Protein AF-A0A3N4I669-F1 (afdb_monomer_lite)

pLDDT: mean 79.99, std 17.81, range [29.36, 98.06]

Secondary structure (DSSP, 8-state):
------PPPEEEEEEEEE-TTSGGGEEEEEEEEE--HHHHHHHHS-TTT-PPPPHHHHHHHHHHHHHHTTGGGGHHHHH---B-TTT--B---GGG-S-S-HHHHHHHHTTTTT--TTSHHHHHS-TTS-------EEEEEE----TT-HHHHHHHHHHHHHHHHHHS-TT-HHHHHHHHHHHHH--TT---EEEEPPGGGSPEEPTTT--EE-TT--EE-TTTS--EESSHHHHHHHHHHHHHHHHHHHTTS------PPPPPPPP------------------TT-PPPPSSEEEEEEEE-----TTSPPPPEEEEEEEEE-TT-GGGEEEEEEEEE--HHHHHHHSSS--S-HHHHHHHHHHHHHTTHHHHHTTS-EE-TTT--EE--EE--EEEE--EE-TT--EEPPEEEEEEEE--S-HHHHHHHHHHHHHHTT-HHHHHHHHHHHHHHHHHHHHHHSS---

Foldseek 3Di:
DPPPPPDAAWAWEKEWEAFLVQQLLIKIKTATFGAHPVLFVLLQDALVPRDQDDPVSLVRVVVRVVVCLLVVLVVCVVSVNQAQSFPRHGRFDSVQQDFPCSSVLCRLLSNLNRVPVPCCVVVVPDPPPPPLPDTRYGYTYRGRHHPPDPPSVVVVVVSRVVCVVLVSPSPRVQVVVSSVVNSVPDDPPRDMDMGRRPQSNSWDAQPQPRDTAGPVQQPADPQQSPGGHNDPVSCVVCVVVVVVVSVVRNVVPDDDDDDDDDDDDDDDDDDDDDDDDDDPDDPDPDDPDDDDPAAEDQQLAEDDDPDPPDDQAAKEWEWEKAAQPVDRVGIYTYTYIYGDHPVLCLCQAPVHPHDPVVNVVSCCVVCVVCLCVVLSRDQYAQPQPRHTASDWDKDWDWDDFDQDPVRQTWGTYIYIYTYGHDPDPRSVVVSVVSVVVCPPDPSSVVNVVVSRRVSSVVVVVVVPDPPD

Organism: NCBI:txid1160509

Structure (mmCIF, N/CA/C/O backbone):
data_AF-A0A3N4I669-F1
#
_entry.id   AF-A0A3N4I669-F1
#
loop_
_atom_site.group_PDB
_atom_site.id
_atom_site.type_symbol
_atom_site.label_atom_id
_atom_site.label_alt_id
_atom_site.label_comp_id
_atom_site.label_asym_id
_atom_site.label_entity_id
_atom_site.label_seq_id
_atom_site.pdbx_PDB_ins_code
_atom_site.Cartn_x
_atom_site.Cartn_y
_atom_site.Cartn_z
_atom_site.occupancy
_atom_site.B_iso_or_equiv
_atom_site.auth_seq_id
_atom_site.auth_comp_id
_atom_site.auth_asym_id
_atom_site.auth_atom_id
_atom_site.pdbx_PDB_model_num
ATOM 1 N N . MET A 1 1 ? 10.582 -8.941 -43.384 1.00 42.50 1 MET A N 1
ATOM 2 C CA . MET A 1 1 ? 11.456 -8.247 -42.418 1.00 42.50 1 MET A CA 1
ATOM 3 C C . MET A 1 1 ? 10.763 -6.949 -42.044 1.00 42.50 1 MET A C 1
ATOM 5 O O . MET A 1 1 ? 10.853 -5.990 -42.795 1.00 42.50 1 MET A O 1
ATOM 9 N N . ALA A 1 2 ? 9.953 -6.964 -40.982 1.00 37.31 2 ALA A N 1
ATOM 10 C CA . ALA A 1 2 ? 9.363 -5.736 -40.458 1.00 37.31 2 ALA A CA 1
ATOM 11 C C . ALA A 1 2 ? 10.506 -4.892 -39.885 1.00 37.31 2 ALA A C 1
ATOM 13 O O . ALA A 1 2 ? 11.326 -5.429 -39.139 1.00 37.31 2 ALA A O 1
ATOM 14 N N . SER A 1 3 ? 10.604 -3.625 -40.297 1.00 41.94 3 SER A N 1
ATOM 15 C CA . SER A 1 3 ? 11.576 -2.687 -39.740 1.00 41.94 3 SER A CA 1
ATOM 16 C C . SER A 1 3 ? 11.431 -2.712 -38.226 1.00 41.94 3 SER A C 1
ATOM 18 O O . SER A 1 3 ? 10.318 -2.525 -37.731 1.00 41.94 3 SER A O 1
ATOM 20 N N . SER A 1 4 ? 12.525 -2.969 -37.509 1.00 45.88 4 SER A N 1
ATOM 21 C CA . SER A 1 4 ? 12.601 -2.693 -36.080 1.00 45.88 4 SER A CA 1
ATOM 22 C C . SER A 1 4 ? 12.069 -1.282 -35.882 1.00 45.88 4 SER A C 1
ATOM 24 O O . SER A 1 4 ? 12.676 -0.331 -36.367 1.00 45.88 4 SER A O 1
ATOM 26 N N . SER A 1 5 ? 10.879 -1.155 -35.300 1.00 50.25 5 SER A N 1
ATOM 27 C CA . SER A 1 5 ? 10.332 0.143 -34.947 1.00 50.25 5 SER A CA 1
ATOM 28 C C . SER A 1 5 ? 11.377 0.805 -34.066 1.00 50.25 5 SER A C 1
ATOM 30 O O . SER A 1 5 ? 11.671 0.270 -32.995 1.00 50.25 5 SER A O 1
ATOM 32 N N . ASP A 1 6 ? 11.972 1.896 -34.543 1.00 58.78 6 ASP A N 1
ATOM 33 C CA . ASP A 1 6 ? 12.843 2.763 -33.757 1.00 58.78 6 ASP A CA 1
ATOM 34 C C . ASP A 1 6 ? 11.988 3.370 -32.642 1.00 58.78 6 ASP A C 1
ATOM 36 O O . ASP A 1 6 ? 11.494 4.493 -32.732 1.00 58.78 6 ASP A O 1
ATOM 40 N N . THR A 1 7 ? 11.721 2.580 -31.605 1.00 67.31 7 THR A N 1
ATOM 41 C CA . THR A 1 7 ? 11.097 3.061 -30.384 1.00 67.31 7 THR A CA 1
ATOM 42 C C . THR A 1 7 ? 12.062 4.072 -29.803 1.00 67.31 7 THR A C 1
ATOM 44 O O . THR A 1 7 ? 13.221 3.739 -29.529 1.00 67.31 7 THR A O 1
ATOM 47 N N . LEU A 1 8 ? 11.598 5.316 -29.684 1.00 66.12 8 LEU A N 1
ATOM 48 C CA . LEU A 1 8 ? 12.367 6.374 -29.055 1.00 66.12 8 LEU A CA 1
ATOM 49 C C . LEU A 1 8 ? 12.851 5.880 -27.687 1.00 66.12 8 LEU A C 1
ATOM 51 O O . LEU A 1 8 ? 12.109 5.196 -26.979 1.00 66.12 8 LEU A O 1
ATOM 55 N N . PRO A 1 9 ? 14.104 6.169 -27.316 1.00 75.31 9 PRO A N 1
ATOM 56 C CA . PRO A 1 9 ? 14.586 5.790 -26.007 1.00 75.31 9 PRO A CA 1
ATOM 57 C C . PRO A 1 9 ? 13.788 6.530 -24.940 1.00 75.31 9 PRO A C 1
ATOM 59 O O . PRO A 1 9 ? 13.578 7.745 -25.007 1.00 75.31 9 PRO A O 1
ATOM 62 N N . SER A 1 10 ? 13.337 5.762 -23.959 1.00 85.38 10 SER A N 1
ATOM 63 C CA . SER A 1 10 ? 12.440 6.249 -22.929 1.00 85.38 10 SER A CA 1
ATOM 64 C C . SER A 1 10 ? 13.190 6.666 -21.667 1.00 85.38 10 SER A C 1
ATOM 66 O O . SER A 1 10 ? 14.184 6.060 -21.272 1.00 85.38 10 SER A O 1
ATOM 68 N N . LEU A 1 11 ? 12.669 7.697 -21.016 1.00 91.75 11 LEU A N 1
ATOM 69 C CA . LEU A 1 11 ? 13.000 8.140 -19.672 1.00 91.75 11 LEU A CA 1
ATOM 70 C C . LEU A 1 11 ? 11.947 7.601 -18.701 1.00 91.75 11 LEU A C 1
ATOM 72 O O . LEU A 1 11 ? 10.756 7.789 -18.933 1.00 91.75 11 LEU A O 1
ATOM 76 N N . LEU A 1 12 ? 12.361 7.001 -17.586 1.00 91.25 12 LEU A N 1
ATOM 77 C CA . LEU A 1 12 ? 11.441 6.677 -16.500 1.00 91.25 12 LEU A CA 1
ATOM 78 C C . LEU A 1 12 ? 11.215 7.902 -15.612 1.00 91.25 12 LEU A C 1
ATOM 80 O O . LEU A 1 12 ? 12.077 8.272 -14.818 1.00 91.25 12 LEU A O 1
ATOM 84 N N . PHE A 1 13 ? 10.033 8.494 -15.689 1.00 92.88 13 PHE A N 1
ATOM 85 C CA . PHE A 1 13 ? 9.557 9.456 -14.707 1.00 92.88 13 PHE A CA 1
ATOM 86 C C . PHE A 1 13 ? 8.784 8.729 -13.607 1.00 92.88 13 PHE A C 1
ATOM 88 O O . PHE A 1 13 ? 7.712 8.168 -13.837 1.00 92.88 13 PHE A O 1
ATOM 95 N N . HIS A 1 14 ? 9.328 8.717 -12.398 1.00 92.44 14 HIS A N 1
ATOM 96 C CA . HIS A 1 14 ? 8.748 7.981 -11.280 1.00 92.44 14 HIS A CA 1
ATOM 97 C C . HIS A 1 14 ? 8.835 8.772 -9.983 1.00 92.44 14 HIS A C 1
ATOM 99 O O . HIS A 1 14 ? 9.499 9.804 -9.900 1.00 92.44 14 HIS A O 1
ATOM 105 N N . GLY A 1 15 ? 8.105 8.329 -8.967 1.00 91.75 15 GLY A N 1
ATOM 106 C CA . GLY A 1 15 ? 8.014 9.122 -7.756 1.00 91.75 15 GLY A CA 1
ATOM 107 C C . GLY A 1 15 ? 6.911 8.723 -6.806 1.00 91.75 15 GLY A C 1
ATOM 108 O O . GLY A 1 15 ? 6.332 7.634 -6.885 1.00 91.75 15 GLY A O 1
ATOM 109 N N . ILE A 1 16 ? 6.610 9.659 -5.907 1.00 91.06 16 ILE A N 1
ATOM 110 C CA . ILE A 1 16 ? 5.523 9.556 -4.935 1.00 91.06 16 ILE A CA 1
ATOM 111 C C . ILE A 1 16 ? 4.593 10.761 -5.073 1.00 91.06 16 ILE A C 1
ATOM 113 O O . ILE A 1 16 ? 5.035 11.910 -5.108 1.00 91.06 16 ILE A O 1
ATOM 117 N N . VAL A 1 17 ? 3.288 10.500 -5.092 1.00 91.12 17 VAL A N 1
ATOM 118 C CA . VAL A 1 17 ? 2.244 11.521 -4.953 1.00 91.12 17 VAL A CA 1
ATOM 119 C C . VAL A 1 17 ? 1.654 11.427 -3.549 1.00 91.12 17 VAL A C 1
ATOM 121 O O . VAL A 1 17 ? 1.250 10.344 -3.127 1.00 91.12 17 VAL A O 1
ATOM 124 N N . GLY A 1 18 ? 1.545 12.558 -2.852 1.00 89.75 18 GLY A N 1
ATOM 125 C CA . GLY A 1 18 ? 0.918 12.668 -1.533 1.00 89.75 18 GLY A CA 1
ATOM 126 C C . GLY A 1 18 ? 1.904 12.886 -0.382 1.00 89.75 18 GLY A C 1
ATOM 127 O O . GLY A 1 18 ? 3.103 13.015 -0.603 1.00 89.75 18 GLY A O 1
ATOM 128 N N . ASN A 1 19 ? 1.391 12.996 0.847 1.00 88.31 19 ASN A N 1
ATOM 129 C CA . ASN A 1 19 ? 2.204 13.341 2.016 1.00 88.31 19 ASN A CA 1
ATOM 130 C C . ASN A 1 19 ? 2.878 12.083 2.590 1.00 88.31 19 ASN A C 1
ATOM 132 O O . ASN A 1 19 ? 2.168 11.254 3.160 1.00 88.31 19 ASN A O 1
ATOM 136 N N . PRO A 1 20 ? 4.219 11.962 2.544 1.00 82.38 20 PRO A N 1
ATOM 137 C CA . PRO A 1 20 ? 4.916 10.768 3.025 1.00 82.38 20 PRO A CA 1
ATOM 138 C C . PRO A 1 20 ? 4.723 10.491 4.521 1.00 82.38 20 PRO A C 1
ATOM 140 O O . PRO A 1 20 ? 4.813 9.348 4.960 1.00 82.38 20 PRO A O 1
ATOM 143 N N . GLU A 1 21 ? 4.406 11.518 5.314 1.00 79.88 21 GLU A N 1
ATOM 144 C CA . GLU A 1 21 ? 4.063 11.380 6.735 1.00 79.88 21 GLU A CA 1
ATOM 145 C C . GLU A 1 21 ? 2.682 10.752 6.956 1.00 79.88 21 GLU A C 1
ATOM 147 O O . GLU A 1 21 ? 2.392 10.238 8.038 1.00 79.88 21 GLU A O 1
ATOM 152 N N . LYS A 1 22 ? 1.827 10.779 5.930 1.00 78.88 22 LYS A N 1
ATOM 153 C CA . LYS A 1 22 ? 0.481 10.207 5.914 1.00 78.88 22 LYS A CA 1
ATOM 154 C C . LYS A 1 22 ? 0.443 9.096 4.876 1.00 78.88 22 LYS A C 1
ATOM 156 O O . LYS A 1 22 ? -0.102 9.264 3.798 1.00 78.88 22 LYS A O 1
ATOM 161 N N . ARG A 1 23 ? 0.996 7.935 5.215 1.00 68.88 23 ARG A N 1
ATOM 162 C CA . ARG A 1 23 ? 1.175 6.794 4.301 1.00 68.88 23 ARG A CA 1
ATOM 163 C C . ARG A 1 23 ? -0.070 6.376 3.504 1.00 68.88 23 ARG A C 1
ATOM 165 O O . ARG A 1 23 ? 0.043 6.074 2.321 1.00 68.88 23 ARG A O 1
ATOM 172 N N . THR A 1 24 ? -1.256 6.399 4.111 1.00 65.56 24 THR A N 1
ATOM 173 C CA . THR A 1 24 ? -2.532 6.112 3.415 1.00 65.56 24 THR A CA 1
ATOM 174 C C . THR A 1 24 ? -2.871 7.147 2.336 1.00 65.56 24 THR A C 1
ATOM 176 O O . THR A 1 24 ? -3.695 6.915 1.456 1.00 65.56 24 THR A O 1
ATOM 179 N N . GLN A 1 25 ? -2.196 8.290 2.392 1.00 78.88 25 GLN A N 1
ATOM 180 C CA . GLN A 1 25 ? -2.184 9.377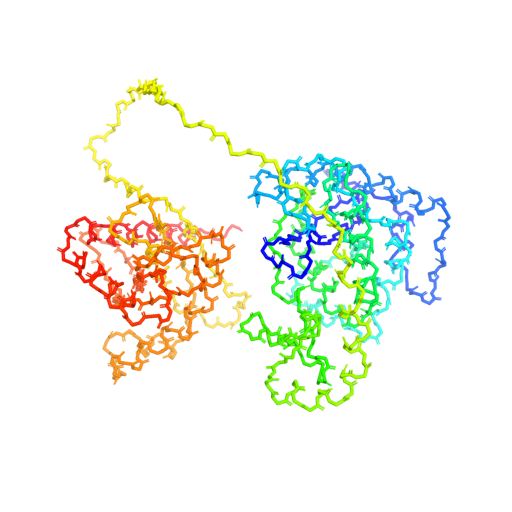 1.433 1.00 78.88 25 GLN A CA 1
ATOM 181 C C . GLN A 1 25 ? -0.855 9.385 0.663 1.00 78.88 25 GLN A C 1
ATOM 183 O O . GLN A 1 25 ? -0.284 10.453 0.455 1.00 78.88 25 GLN A O 1
ATOM 188 N N . CYS A 1 26 ? -0.362 8.227 0.228 1.00 84.81 26 CYS A N 1
ATOM 189 C CA . CYS A 1 26 ? 0.743 8.150 -0.717 1.00 84.81 26 CYS A CA 1
ATOM 190 C C . CYS A 1 26 ? 0.515 7.067 -1.770 1.00 84.81 26 CYS A C 1
ATOM 192 O O . CYS A 1 26 ? 0.129 5.939 -1.460 1.00 84.81 26 CYS A O 1
ATOM 194 N N . ILE A 1 27 ? 0.828 7.394 -3.020 1.00 84.50 27 ILE A N 1
ATOM 195 C CA . ILE A 1 27 ? 0.914 6.436 -4.130 1.00 84.50 27 ILE A CA 1
ATOM 196 C C . ILE A 1 27 ? 2.255 6.596 -4.839 1.00 84.50 27 ILE A C 1
ATOM 198 O O . ILE A 1 27 ? 2.819 7.689 -4.855 1.00 84.50 27 ILE A O 1
ATOM 202 N N . SER A 1 28 ? 2.756 5.508 -5.409 1.00 87.88 28 SER A N 1
ATOM 203 C CA . SER A 1 28 ? 3.917 5.534 -6.281 1.00 87.88 28 SER A CA 1
ATOM 204 C C . SER A 1 28 ? 3.434 5.554 -7.725 1.00 87.88 28 SER A C 1
ATOM 206 O O . SER A 1 28 ? 2.414 4.944 -8.067 1.00 87.88 28 SER A O 1
ATOM 208 N N . PHE A 1 29 ? 4.138 6.296 -8.568 1.00 89.50 29 PHE A N 1
ATOM 209 C CA . PHE A 1 29 ? 3.863 6.354 -9.994 1.00 89.50 29 PHE A CA 1
ATOM 210 C C . PHE A 1 29 ? 5.123 6.019 -10.778 1.00 89.50 29 PHE A C 1
ATOM 212 O O . PHE A 1 29 ? 6.226 6.348 -10.347 1.00 89.50 29 PHE A O 1
ATOM 219 N N . HIS A 1 30 ? 4.928 5.384 -11.929 1.00 89.06 30 HIS A N 1
ATOM 220 C CA . HIS A 1 30 ? 5.979 5.038 -12.876 1.00 89.06 30 HIS A CA 1
ATOM 221 C C . HIS A 1 30 ? 5.437 5.295 -14.281 1.00 89.06 30 HIS A C 1
ATOM 223 O O . HIS A 1 30 ? 4.446 4.685 -14.698 1.00 89.06 30 HIS A O 1
ATOM 229 N N . ILE A 1 31 ? 6.053 6.242 -14.977 1.00 88.69 31 ILE A N 1
ATOM 230 C CA . ILE A 1 31 ? 5.642 6.722 -16.290 1.00 88.69 31 ILE A CA 1
ATOM 231 C C . ILE A 1 31 ? 6.844 6.692 -17.224 1.00 88.69 31 ILE A C 1
ATOM 233 O O . ILE A 1 31 ? 7.929 7.136 -16.861 1.00 88.69 31 ILE A O 1
ATOM 237 N N . SER A 1 32 ? 6.640 6.188 -18.435 1.00 89.12 32 SER A N 1
ATOM 238 C CA . SER A 1 32 ? 7.616 6.293 -19.512 1.00 89.12 32 SER A CA 1
ATOM 239 C C . SER A 1 32 ? 7.416 7.610 -20.260 1.00 89.12 32 SER A C 1
ATOM 241 O O . SER A 1 32 ? 6.293 7.916 -20.652 1.00 89.12 32 SER A O 1
ATOM 243 N N . CYS A 1 33 ? 8.484 8.371 -20.479 1.00 91.12 33 CYS A N 1
ATOM 244 C CA . CYS A 1 33 ? 8.470 9.592 -21.282 1.00 91.12 33 CYS A CA 1
ATOM 245 C C . CYS A 1 33 ? 9.440 9.443 -22.453 1.00 91.12 33 CYS A C 1
ATOM 247 O O . CYS A 1 33 ? 10.585 9.040 -22.251 1.00 91.12 33 CYS A O 1
ATOM 249 N N . ASP A 1 34 ? 9.041 9.838 -23.655 1.00 91.56 34 ASP A N 1
ATOM 250 C CA . ASP A 1 34 ? 9.956 9.822 -24.797 1.00 91.56 34 ASP A CA 1
ATOM 251 C C . ASP A 1 34 ? 10.932 11.000 -24.735 1.00 91.56 34 ASP A C 1
ATOM 253 O O . ASP A 1 34 ? 10.530 12.158 -24.587 1.00 91.56 34 ASP A O 1
ATOM 257 N N . ILE A 1 35 ? 12.229 10.718 -24.880 1.00 93.81 35 ILE A N 1
ATOM 258 C CA . ILE A 1 35 ? 13.273 11.743 -24.987 1.00 93.81 35 ILE A CA 1
ATOM 259 C C . ILE A 1 35 ? 14.160 11.494 -26.216 1.00 93.81 35 ILE A C 1
ATOM 261 O O . ILE A 1 35 ? 14.259 10.369 -26.709 1.00 93.81 35 ILE A O 1
ATOM 265 N N . PRO A 1 36 ? 14.847 12.525 -26.746 1.00 95.06 36 PRO A N 1
ATOM 266 C CA . PRO A 1 36 ? 15.775 12.327 -27.853 1.00 95.06 36 PRO A CA 1
ATOM 267 C C . PRO A 1 36 ? 16.876 11.320 -27.505 1.00 95.06 36 PRO A C 1
ATOM 269 O O . PRO A 1 36 ? 17.459 11.376 -26.421 1.00 95.06 36 PRO A O 1
ATOM 272 N N . LYS A 1 37 ? 17.241 10.459 -28.463 1.00 91.69 37 LYS A N 1
ATOM 273 C CA . LYS A 1 37 ? 18.300 9.454 -28.277 1.00 91.69 37 LYS A CA 1
ATOM 274 C C . LYS A 1 37 ? 19.625 10.031 -27.812 1.00 91.69 37 LYS A C 1
ATOM 276 O O . LYS A 1 37 ? 20.232 9.493 -26.898 1.00 91.69 37 LYS A O 1
ATOM 281 N N . THR A 1 38 ? 20.027 11.168 -28.365 1.00 94.00 38 THR A N 1
ATOM 282 C CA . THR A 1 38 ? 21.245 11.871 -27.945 1.00 94.00 38 THR A CA 1
ATOM 283 C C . THR A 1 38 ? 21.229 12.250 -26.463 1.00 94.00 38 THR A C 1
ATOM 285 O O . THR A 1 38 ? 22.271 12.226 -25.815 1.00 94.00 38 THR A O 1
ATOM 288 N N . LEU A 1 39 ? 20.056 12.574 -25.915 1.00 94.19 39 LEU A N 1
ATOM 289 C CA . LEU A 1 39 ? 19.888 12.920 -24.509 1.00 94.19 39 LEU A CA 1
ATOM 290 C C . LEU A 1 39 ? 19.845 11.677 -23.621 1.00 94.19 39 LEU A C 1
ATOM 292 O O . LEU A 1 39 ? 20.475 11.670 -22.569 1.00 94.19 39 LEU A O 1
ATOM 296 N N . SER A 1 40 ? 19.167 10.618 -24.069 1.00 91.38 40 SER A N 1
ATOM 297 C CA . SER A 1 40 ? 19.203 9.319 -23.394 1.00 91.38 40 SER A CA 1
ATOM 298 C C . SER A 1 40 ? 20.633 8.785 -23.302 1.00 91.38 40 SER A C 1
ATOM 300 O O . SER A 1 40 ? 21.103 8.490 -22.211 1.00 91.38 40 SER A O 1
ATOM 302 N N . ASP A 1 41 ? 21.363 8.735 -24.419 1.00 89.31 41 ASP A N 1
ATOM 303 C CA . ASP A 1 41 ? 22.753 8.265 -24.466 1.00 89.31 41 ASP A CA 1
ATOM 304 C C . ASP A 1 41 ? 23.646 9.078 -23.504 1.00 89.31 41 ASP A C 1
ATOM 306 O O . ASP A 1 41 ? 24.464 8.526 -22.761 1.00 89.31 41 ASP A O 1
ATOM 310 N N . LYS A 1 42 ? 23.432 10.399 -23.439 1.00 91.06 42 LYS A N 1
ATOM 311 C CA . LYS A 1 42 ? 24.121 11.290 -22.498 1.00 91.06 42 LYS A CA 1
ATOM 312 C C . LYS A 1 42 ? 23.789 10.968 -21.034 1.00 91.06 42 LYS A C 1
ATOM 314 O O . LYS A 1 42 ? 24.697 10.883 -20.211 1.00 91.06 42 LYS A O 1
ATOM 319 N N . LEU A 1 43 ? 22.514 10.749 -20.711 1.00 88.75 43 LEU A N 1
ATOM 320 C CA . LEU A 1 43 ? 22.042 10.348 -19.376 1.00 88.75 43 LEU A CA 1
ATOM 321 C C . LEU A 1 43 ? 22.444 8.922 -18.980 1.00 88.75 43 LEU A C 1
ATOM 323 O O . LEU A 1 43 ? 22.293 8.548 -17.819 1.00 88.75 43 LEU A O 1
ATOM 327 N N . MET A 1 44 ? 22.953 8.129 -19.919 1.00 85.88 44 MET A N 1
ATOM 328 C CA . MET A 1 44 ? 23.500 6.796 -19.667 1.00 85.88 44 MET A CA 1
ATOM 329 C C . MET A 1 44 ? 25.038 6.786 -19.612 1.00 85.88 44 MET A C 1
ATOM 331 O O . MET A 1 44 ? 25.632 5.777 -19.250 1.00 85.88 44 MET A O 1
ATOM 335 N N . THR A 1 45 ? 25.705 7.906 -19.910 1.00 86.19 45 THR A N 1
ATOM 336 C CA . THR A 1 45 ? 27.176 8.029 -19.843 1.00 86.19 45 THR A CA 1
ATOM 337 C C . THR A 1 45 ? 27.669 7.963 -18.387 1.00 86.19 45 THR A C 1
ATOM 339 O O . THR A 1 45 ? 27.025 8.583 -17.540 1.00 86.19 45 THR A O 1
ATOM 342 N N . PRO A 1 46 ? 28.785 7.284 -18.047 1.00 84.31 46 PRO A N 1
ATOM 343 C CA . PRO A 1 46 ? 29.336 7.268 -16.682 1.00 84.31 46 PRO A CA 1
ATOM 344 C C . PRO A 1 46 ? 29.460 8.669 -16.064 1.00 84.31 46 PRO A C 1
ATOM 346 O O . PRO A 1 46 ? 29.738 9.627 -16.787 1.00 84.31 46 PRO A O 1
ATOM 349 N N . VAL A 1 47 ? 29.223 8.818 -14.753 1.00 83.19 47 VAL A N 1
ATOM 350 C CA . VAL A 1 47 ? 29.062 10.144 -14.113 1.00 83.19 47 VAL A CA 1
ATOM 351 C C . VAL A 1 47 ? 30.328 10.986 -14.235 1.00 83.19 47 VAL A C 1
ATOM 353 O O . VAL A 1 47 ? 30.252 12.196 -14.410 1.00 83.19 47 VAL A O 1
ATOM 356 N N . GLU A 1 48 ? 31.488 10.334 -14.220 1.00 84.62 48 GLU A N 1
ATOM 357 C CA . GLU A 1 48 ? 32.813 10.945 -14.318 1.00 84.62 48 GLU A CA 1
ATOM 358 C C . GLU A 1 48 ? 33.043 11.594 -15.688 1.00 84.62 48 GLU A C 1
ATOM 360 O O . GLU A 1 48 ? 33.834 12.526 -15.818 1.00 84.62 48 GLU A O 1
ATOM 365 N N . LEU A 1 49 ? 32.346 11.094 -16.711 1.00 88.56 49 LEU A N 1
ATOM 366 C CA . LEU A 1 49 ? 32.437 11.547 -18.098 1.00 88.56 49 LEU A CA 1
ATOM 367 C C . LEU A 1 49 ? 31.205 12.348 -18.533 1.00 88.56 49 LEU A C 1
ATOM 369 O O . LEU A 1 49 ? 31.197 12.937 -19.616 1.00 88.56 49 LEU A O 1
ATOM 373 N N . ARG A 1 50 ? 30.149 12.362 -17.716 1.00 90.00 50 ARG A N 1
ATOM 374 C CA . ARG A 1 50 ? 28.876 13.001 -18.031 1.00 90.00 50 ARG A CA 1
ATOM 375 C C . ARG A 1 50 ? 28.987 14.502 -17.766 1.00 90.00 50 ARG A C 1
ATOM 377 O O . ARG A 1 50 ? 29.120 14.918 -16.617 1.00 90.00 50 ARG A O 1
ATOM 384 N N . PRO A 1 51 ? 28.895 15.361 -18.793 1.00 90.81 51 PRO A N 1
ATOM 385 C CA . PRO A 1 51 ? 28.887 16.792 -18.552 1.00 90.81 51 PRO A CA 1
ATOM 386 C C . PRO A 1 51 ? 27.565 17.194 -17.888 1.00 90.81 51 PRO A C 1
ATOM 388 O O . PRO A 1 51 ? 26.520 16.565 -18.098 1.00 90.81 51 PRO A O 1
ATOM 391 N N . ARG A 1 52 ? 27.613 18.286 -17.120 1.00 92.12 52 ARG A N 1
ATOM 392 C CA . ARG A 1 52 ? 26.428 18.878 -16.489 1.00 92.12 52 ARG A CA 1
ATOM 393 C C . ARG A 1 52 ? 25.322 19.157 -17.519 1.00 92.12 52 ARG A C 1
ATOM 395 O O . ARG A 1 52 ? 25.630 19.452 -18.682 1.00 92.12 52 ARG A O 1
ATOM 402 N N . PRO A 1 53 ? 24.044 19.101 -17.106 1.00 95.38 53 PRO A N 1
ATOM 403 C CA . PRO A 1 53 ? 22.948 19.398 -18.008 1.00 95.38 53 PRO A CA 1
ATOM 404 C C . PRO A 1 53 ? 22.989 20.861 -18.434 1.00 95.38 53 PRO A C 1
ATOM 406 O O . PRO A 1 53 ? 23.174 21.769 -17.623 1.00 95.38 53 PRO A O 1
ATOM 409 N N . THR A 1 54 ? 22.764 21.103 -19.719 1.00 96.62 54 THR A N 1
ATOM 410 C CA . THR A 1 54 ? 22.499 22.448 -20.230 1.00 96.62 54 THR A CA 1
ATOM 411 C C . THR A 1 54 ? 21.042 22.834 -19.969 1.00 96.62 54 THR A C 1
ATOM 413 O O . THR A 1 54 ? 20.160 21.980 -19.875 1.00 96.62 54 THR A O 1
ATOM 416 N N . LEU A 1 55 ? 20.737 24.136 -19.949 1.00 96.31 55 LEU A N 1
ATOM 417 C CA . LEU A 1 55 ? 19.351 24.613 -19.815 1.00 96.31 55 LEU A CA 1
ATOM 418 C C . LEU A 1 55 ? 18.427 24.084 -20.923 1.00 96.31 55 LEU A C 1
ATOM 420 O O . LEU A 1 55 ? 17.244 23.853 -20.685 1.00 96.31 55 LEU A O 1
ATOM 424 N N . LYS A 1 56 ? 18.955 23.887 -22.137 1.00 97.50 56 LYS A N 1
ATOM 425 C CA . LYS A 1 56 ? 18.197 23.325 -23.263 1.00 97.50 56 LYS A CA 1
ATOM 426 C C . LYS A 1 56 ? 17.790 21.874 -22.991 1.00 97.50 56 LYS A C 1
ATOM 428 O O . LYS A 1 56 ? 16.661 21.495 -23.288 1.00 97.50 56 LYS A O 1
ATOM 433 N N . GLU A 1 57 ? 18.687 21.081 -22.417 1.00 96.94 57 GLU A N 1
ATOM 434 C CA . GLU A 1 57 ? 18.430 19.676 -22.080 1.00 96.94 57 GLU A CA 1
ATOM 435 C C . GLU A 1 57 ? 17.428 19.550 -20.934 1.00 96.94 57 GLU A C 1
ATOM 437 O O . GLU A 1 57 ? 16.478 18.782 -21.060 1.00 96.94 57 GLU A O 1
ATOM 442 N N . ILE A 1 58 ? 17.562 20.373 -19.885 1.00 96.88 58 ILE A N 1
ATOM 443 C CA . ILE A 1 58 ? 16.580 20.434 -18.787 1.00 96.88 58 ILE A CA 1
ATOM 444 C C . ILE A 1 58 ? 15.190 20.752 -19.340 1.00 96.88 58 ILE A C 1
ATOM 446 O O . ILE A 1 58 ? 14.241 20.027 -19.063 1.00 96.88 58 ILE A O 1
ATOM 450 N N . ARG A 1 59 ? 15.069 21.783 -20.189 1.00 96.75 59 ARG A N 1
ATOM 451 C CA . ARG A 1 59 ? 13.791 22.127 -20.838 1.00 96.75 59 ARG A CA 1
ATOM 452 C C . ARG A 1 59 ? 13.237 20.980 -21.678 1.00 96.75 59 ARG A C 1
ATOM 454 O O . ARG A 1 59 ? 12.037 20.758 -21.662 1.00 96.75 59 ARG A O 1
ATOM 461 N N . THR A 1 60 ? 14.099 20.248 -22.382 1.00 96.25 60 THR A N 1
ATOM 462 C CA . THR A 1 60 ? 13.680 19.110 -23.215 1.00 96.25 60 THR A CA 1
ATOM 463 C C . THR A 1 60 ? 13.070 17.995 -22.361 1.00 96.25 60 THR A C 1
ATOM 465 O O . THR A 1 60 ? 11.974 17.532 -22.664 1.00 96.25 60 THR A O 1
ATOM 468 N N . ILE A 1 61 ? 13.732 17.607 -21.265 1.00 95.62 61 ILE A N 1
ATOM 469 C CA . ILE A 1 61 ? 13.215 16.592 -20.327 1.00 95.62 61 ILE A CA 1
ATOM 470 C C . ILE A 1 61 ? 11.935 17.079 -19.658 1.00 95.62 61 ILE A C 1
ATOM 472 O O . ILE A 1 61 ? 10.960 16.339 -19.570 1.00 95.62 61 ILE A O 1
ATOM 476 N N . LYS A 1 62 ? 11.920 18.342 -19.227 1.00 96.00 62 LYS A N 1
ATOM 477 C CA . LYS A 1 62 ? 10.753 18.968 -18.615 1.00 96.00 62 LYS A CA 1
ATOM 478 C C . LYS A 1 62 ? 9.533 18.896 -19.525 1.00 96.00 62 LYS A C 1
ATOM 480 O O . LYS A 1 62 ? 8.491 18.441 -19.077 1.00 96.00 62 LYS A O 1
ATOM 485 N N . THR A 1 63 ? 9.670 19.278 -20.795 1.00 95.50 63 THR A N 1
ATOM 486 C CA . THR A 1 63 ? 8.577 19.194 -21.772 1.00 95.50 63 THR A CA 1
ATOM 487 C C . THR A 1 63 ? 8.097 17.755 -21.971 1.00 95.50 63 THR A C 1
ATOM 489 O O . THR A 1 63 ? 6.890 17.534 -22.034 1.00 95.50 63 THR A O 1
ATOM 492 N N . ALA A 1 64 ? 9.006 16.774 -22.017 1.00 94.25 64 ALA A N 1
ATOM 493 C CA . ALA A 1 64 ? 8.633 15.362 -22.115 1.00 94.25 64 ALA A CA 1
ATOM 494 C C . ALA A 1 64 ? 7.825 14.891 -20.892 1.00 94.25 64 ALA A C 1
ATOM 496 O O . ALA A 1 64 ? 6.784 14.258 -21.046 1.00 94.25 64 ALA A O 1
ATOM 497 N N . ILE A 1 65 ? 8.260 15.255 -19.680 1.00 93.88 65 ILE A N 1
ATOM 498 C CA . ILE A 1 65 ? 7.545 14.939 -18.437 1.00 93.88 65 ILE A CA 1
ATOM 499 C C . ILE A 1 65 ? 6.189 15.650 -18.401 1.00 93.88 65 ILE A C 1
ATOM 501 O O . ILE A 1 65 ? 5.172 15.015 -18.154 1.00 93.88 65 ILE A O 1
ATOM 505 N N . GLU A 1 66 ? 6.137 16.950 -18.691 1.00 92.44 66 GLU A N 1
ATOM 506 C CA . GLU A 1 66 ? 4.892 17.725 -18.712 1.00 92.44 66 GLU A CA 1
ATOM 507 C C . GLU A 1 66 ? 3.850 17.142 -19.676 1.00 92.44 66 GLU A C 1
ATOM 509 O O . GLU A 1 66 ? 2.664 17.155 -19.344 1.00 92.44 66 GLU A O 1
ATOM 514 N N . GLY A 1 67 ? 4.288 16.568 -20.803 1.00 91.00 67 GLY A N 1
ATOM 515 C CA . GLY A 1 67 ? 3.425 15.877 -21.764 1.00 91.00 67 GLY A CA 1
ATOM 516 C C . GLY A 1 67 ? 2.699 14.652 -21.198 1.00 91.00 67 GLY A C 1
ATOM 517 O O . GLY A 1 67 ? 1.591 14.356 -21.635 1.00 91.00 67 GLY A O 1
ATOM 518 N N . VAL A 1 68 ? 3.270 13.988 -20.188 1.00 88.38 68 VAL A N 1
ATOM 519 C CA . VAL A 1 68 ? 2.680 12.799 -19.546 1.00 88.38 68 VAL A CA 1
ATOM 520 C C . VAL A 1 68 ? 2.056 13.088 -18.174 1.00 88.38 68 VAL A C 1
ATOM 522 O O . VAL A 1 68 ? 1.371 12.239 -17.604 1.00 88.38 68 VAL A O 1
ATOM 525 N N . LEU A 1 69 ? 2.239 14.289 -17.604 1.00 86.62 69 LEU A N 1
ATOM 526 C CA . LEU A 1 69 ? 1.685 14.619 -16.279 1.00 86.62 69 LEU A CA 1
ATOM 527 C C . LEU A 1 69 ? 0.152 14.617 -16.258 1.00 86.62 69 LEU A C 1
ATOM 529 O O . LEU A 1 69 ? -0.451 14.480 -15.193 1.00 86.62 69 LEU A O 1
ATOM 533 N N . ASP A 1 70 ? -0.508 14.779 -17.401 1.00 82.44 70 ASP A N 1
ATOM 534 C CA . ASP A 1 70 ? -1.965 14.688 -17.463 1.00 82.44 70 ASP A CA 1
ATOM 535 C C . ASP A 1 70 ? -2.455 13.247 -17.251 1.00 82.44 70 ASP A C 1
ATOM 537 O O . ASP A 1 70 ? -3.551 13.045 -16.716 1.00 82.44 70 ASP A O 1
AT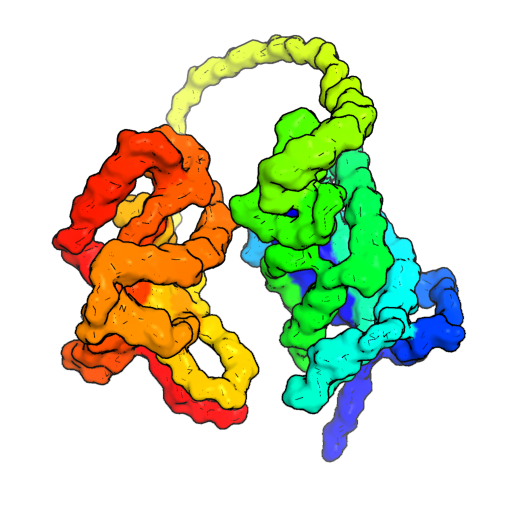OM 541 N N . GLU A 1 71 ? -1.614 12.244 -17.510 1.00 78.94 71 GLU A N 1
ATOM 542 C CA . GLU A 1 71 ? -1.894 10.844 -17.188 1.00 78.94 71 GLU A CA 1
ATOM 543 C C . GLU A 1 71 ? -1.916 10.601 -15.675 1.00 78.94 71 GLU A C 1
ATOM 545 O O . GLU A 1 71 ? -2.763 9.849 -15.190 1.00 78.94 71 GLU A O 1
ATOM 550 N N . LEU A 1 72 ? -1.113 11.333 -14.887 1.00 72.62 72 LEU A N 1
ATOM 551 C CA . LEU A 1 72 ? -1.208 11.329 -13.416 1.00 72.62 72 LEU A CA 1
ATOM 552 C C . LEU A 1 72 ? -2.580 11.764 -12.911 1.00 72.62 72 LEU A C 1
ATOM 554 O O . LEU A 1 72 ? -2.972 11.432 -11.797 1.00 72.62 72 LEU A O 1
ATOM 558 N N . SER A 1 73 ? -3.347 12.510 -13.700 1.00 67.00 73 SER A N 1
ATOM 559 C CA . SER A 1 73 ? -4.682 12.914 -13.279 1.00 67.00 73 SER A CA 1
ATOM 560 C C . SER A 1 73 ? -5.699 11.765 -13.309 1.00 67.00 73 SER A C 1
ATOM 562 O O . SER A 1 73 ? -6.717 11.844 -12.613 1.00 67.00 73 SER A O 1
ATOM 564 N N . THR A 1 74 ? -5.415 10.688 -14.054 1.00 67.81 74 THR A N 1
ATOM 565 C CA . THR A 1 74 ? -6.240 9.463 -14.093 1.00 67.81 74 THR A CA 1
ATOM 566 C C . THR A 1 74 ? -6.155 8.662 -12.794 1.00 67.81 74 THR A C 1
ATOM 568 O O . THR A 1 74 ? -7.101 7.970 -12.429 1.00 67.81 74 THR A O 1
ATOM 571 N N . VAL A 1 75 ? -5.098 8.861 -11.999 1.00 62.22 75 VAL A N 1
ATOM 572 C CA . VAL A 1 75 ? -4.957 8.338 -10.628 1.00 62.22 75 VAL A CA 1
ATOM 573 C C . VAL A 1 75 ? -6.202 8.556 -9.778 1.00 62.22 75 VAL A C 1
ATOM 575 O O . VAL A 1 75 ? -6.550 7.715 -8.942 1.00 62.22 75 VAL A O 1
ATOM 578 N N . LYS A 1 76 ? -6.854 9.712 -9.964 1.00 58.25 76 LYS A N 1
ATOM 579 C CA . LYS A 1 76 ? -7.978 10.163 -9.140 1.00 58.25 76 LYS A CA 1
ATOM 580 C C . LYS A 1 76 ? -9.087 9.123 -9.057 1.00 58.25 76 LYS A C 1
ATOM 582 O O . LYS A 1 76 ? -9.696 8.993 -7.998 1.00 58.25 76 LYS A O 1
ATOM 587 N N . THR A 1 77 ? -9.340 8.393 -10.143 1.00 56.69 77 THR A N 1
ATOM 588 C CA . THR A 1 77 ? -10.420 7.404 -10.206 1.00 56.69 77 THR A CA 1
ATOM 589 C C . THR A 1 77 ? -10.039 6.081 -9.556 1.00 56.69 77 THR A C 1
ATOM 591 O O . THR A 1 77 ? -10.896 5.435 -8.964 1.00 56.69 77 THR A O 1
ATOM 594 N N . THR A 1 78 ? -8.765 5.690 -9.609 1.00 57.50 78 THR A N 1
ATOM 595 C CA . THR A 1 78 ? -8.332 4.349 -9.187 1.00 57.50 78 THR A CA 1
ATOM 596 C C . THR A 1 78 ? -8.062 4.254 -7.684 1.00 57.50 78 THR A C 1
ATOM 598 O O . THR A 1 78 ? -8.362 3.231 -7.074 1.00 57.50 78 THR A O 1
ATOM 601 N N . PHE A 1 79 ? -7.540 5.318 -7.061 1.00 61.97 79 PHE A N 1
ATOM 602 C CA . PHE A 1 79 ? -7.112 5.283 -5.650 1.00 61.97 79 PHE A CA 1
ATOM 603 C C . PHE A 1 79 ?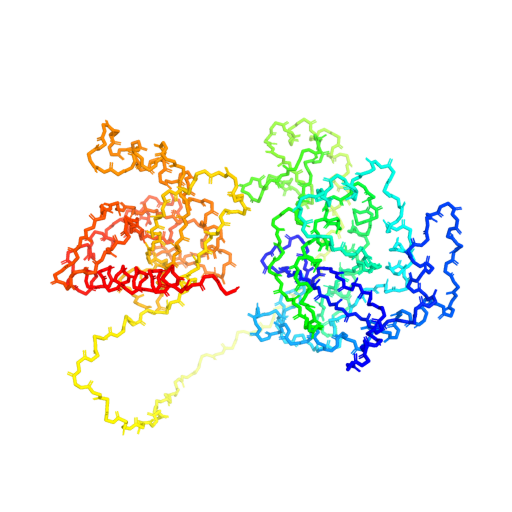 -7.838 6.280 -4.737 1.00 61.97 79 PHE A C 1
ATOM 605 O O . PHE A 1 79 ? -7.440 6.458 -3.589 1.00 61.97 79 PHE A O 1
ATOM 612 N N . GLY A 1 80 ? -8.884 6.961 -5.225 1.00 60.91 80 GLY A N 1
ATOM 613 C CA . GLY A 1 80 ? -9.601 7.978 -4.440 1.00 60.91 80 GLY A CA 1
ATOM 614 C C . GLY A 1 80 ? -8.715 9.166 -4.043 1.00 60.91 80 GLY A C 1
ATOM 615 O O . GLY A 1 80 ? -8.994 9.880 -3.077 1.00 60.91 80 GLY A O 1
ATOM 616 N N . PHE A 1 81 ? -7.622 9.368 -4.780 1.00 70.31 81 PHE A N 1
ATOM 617 C CA . PHE A 1 81 ? -6.566 10.307 -4.446 1.00 70.31 81 PHE A CA 1
ATOM 618 C C . PHE A 1 81 ? -6.912 11.709 -4.957 1.00 70.31 81 PHE A C 1
ATOM 620 O O . PHE A 1 81 ? -6.391 12.185 -5.961 1.00 70.31 81 PHE A O 1
ATOM 627 N N . ASN A 1 82 ? -7.871 12.361 -4.302 1.00 79.06 82 ASN A N 1
ATOM 628 C CA . ASN A 1 82 ? -8.366 13.686 -4.686 1.00 79.06 82 ASN A CA 1
ATOM 629 C C . ASN A 1 82 ? -8.312 14.703 -3.537 1.00 79.06 82 ASN A C 1
ATOM 631 O O . ASN A 1 82 ? -9.064 15.677 -3.563 1.00 79.06 82 ASN A O 1
ATOM 635 N N . LYS A 1 83 ? -7.450 14.474 -2.540 1.00 87.94 83 LYS A N 1
ATOM 636 C CA . LYS A 1 83 ? -7.365 15.257 -1.302 1.00 87.94 83 LYS A CA 1
ATOM 637 C C . LYS A 1 83 ? -6.073 16.064 -1.215 1.00 87.94 83 LYS A C 1
ATOM 639 O O . LYS A 1 83 ? -5.039 15.651 -1.730 1.00 87.94 83 LYS A O 1
ATOM 644 N N . CYS A 1 84 ? -6.138 17.205 -0.535 1.00 91.69 84 CYS A N 1
ATOM 645 C CA . CYS A 1 84 ? -4.970 18.006 -0.179 1.00 91.69 84 CYS A CA 1
ATOM 646 C C . CYS A 1 84 ? -4.039 17.183 0.722 1.00 91.69 84 CYS A C 1
ATOM 648 O O . CYS A 1 84 ? -4.480 16.695 1.761 1.00 91.69 84 CYS A O 1
ATOM 650 N N . CYS A 1 85 ? -2.755 17.080 0.386 1.00 90.94 85 CYS A N 1
ATOM 651 C CA . CYS A 1 85 ? -1.766 16.350 1.188 1.00 90.94 85 CYS A CA 1
ATOM 652 C C . CYS A 1 85 ? -1.543 16.987 2.580 1.00 90.94 85 CYS A C 1
ATOM 654 O O . CYS A 1 85 ? -1.107 16.333 3.533 1.00 90.94 85 CYS A O 1
ATOM 656 N N . VAL A 1 86 ? -1.908 18.264 2.719 1.00 91.56 86 VAL A N 1
ATOM 657 C CA . VAL A 1 86 ? -1.824 19.028 3.965 1.00 91.56 86 VAL A CA 1
ATOM 658 C C . VAL A 1 86 ? -3.128 18.941 4.759 1.00 91.56 86 VAL A C 1
ATOM 660 O O . VAL A 1 86 ? -3.188 18.254 5.778 1.00 91.56 86 VAL A O 1
ATOM 663 N N . CYS A 1 87 ? -4.199 19.579 4.282 1.00 92.06 87 CYS A N 1
ATOM 664 C CA . CYS A 1 87 ? -5.445 19.732 5.040 1.00 92.06 87 CYS A CA 1
ATOM 665 C C . CYS A 1 87 ? -6.518 18.681 4.734 1.00 92.06 87 CYS A C 1
ATOM 667 O O . CYS A 1 87 ? -7.646 18.844 5.179 1.00 92.06 87 CYS A O 1
ATOM 669 N N . THR A 1 88 ? -6.202 17.669 3.918 1.00 88.31 88 THR A N 1
ATOM 670 C CA . THR A 1 88 ? -7.091 16.557 3.520 1.00 88.31 88 THR A CA 1
ATOM 671 C C . THR A 1 88 ? -8.388 16.945 2.797 1.00 88.31 88 THR A C 1
ATOM 673 O O . THR A 1 88 ? -9.149 16.059 2.403 1.00 88.31 88 THR A O 1
ATOM 676 N N . LYS A 1 89 ? -8.610 18.242 2.523 1.00 90.69 89 LYS A N 1
ATOM 677 C CA . LYS A 1 89 ? -9.757 18.744 1.751 1.00 90.69 89 LYS A CA 1
ATOM 678 C C . LYS A 1 89 ? -9.839 18.034 0.389 1.00 90.69 89 LYS A C 1
ATOM 680 O O . LYS A 1 89 ? -8.843 18.062 -0.340 1.00 90.69 89 LYS A O 1
ATOM 685 N N . PRO A 1 90 ? -10.980 17.413 0.037 1.00 88.88 90 PRO A N 1
ATOM 686 C CA . PRO A 1 90 ? -11.161 16.744 -1.247 1.00 88.88 90 PRO A CA 1
ATOM 687 C C . PRO A 1 90 ? -11.324 17.751 -2.398 1.00 88.88 90 PRO A C 1
ATOM 689 O O . PRO A 1 90 ? -11.419 18.959 -2.181 1.00 88.88 90 PRO A O 1
ATOM 692 N N . GLY A 1 91 ? -11.399 17.242 -3.628 1.00 86.81 91 GLY A N 1
ATOM 693 C CA . GLY A 1 91 ? -11.696 18.041 -4.820 1.00 86.81 91 GLY A CA 1
ATOM 694 C C . GLY A 1 91 ? -10.498 18.800 -5.388 1.00 86.81 91 GLY A C 1
ATOM 695 O O . GLY A 1 91 ? -10.674 19.852 -5.993 1.00 86.81 91 GLY A O 1
ATOM 696 N N . ILE A 1 92 ? -9.276 18.293 -5.208 1.00 88.19 92 ILE A N 1
ATOM 697 C CA . ILE A 1 92 ? -8.081 18.952 -5.749 1.00 88.19 92 ILE A CA 1
ATOM 698 C C . ILE A 1 92 ? -8.112 18.957 -7.288 1.00 88.19 92 ILE A C 1
ATOM 700 O O . ILE A 1 92 ? -8.288 17.884 -7.883 1.00 88.19 92 ILE A O 1
ATOM 704 N N . PRO A 1 93 ? -7.922 20.111 -7.964 1.00 86.31 93 PRO A N 1
ATOM 705 C CA . PRO A 1 93 ? -7.916 20.176 -9.424 1.00 86.31 93 PRO A CA 1
ATOM 706 C C . PRO A 1 93 ? -6.702 19.453 -10.025 1.00 86.31 93 PRO A C 1
ATOM 708 O O . PRO A 1 93 ? -5.718 19.160 -9.349 1.00 86.31 93 PRO A O 1
ATOM 711 N N . ARG A 1 94 ? -6.789 19.064 -11.306 1.00 80.38 94 ARG A N 1
ATOM 712 C CA . ARG A 1 94 ? -5.730 18.281 -11.987 1.00 80.38 94 ARG A CA 1
ATOM 713 C C . ARG A 1 94 ? -4.395 19.027 -12.039 1.00 80.38 94 ARG A C 1
ATOM 715 O O . ARG A 1 94 ? -3.356 18.414 -11.838 1.00 80.38 94 ARG A O 1
ATOM 722 N N . SER A 1 95 ? -4.447 20.347 -12.187 1.00 82.00 95 SER A N 1
ATOM 723 C CA . SER A 1 95 ? -3.291 21.251 -12.221 1.00 82.00 95 SER A CA 1
ATOM 724 C C . SER A 1 95 ? -2.389 21.197 -10.982 1.00 82.00 95 SER A C 1
ATOM 726 O O . SER A 1 95 ? -1.286 21.726 -11.017 1.00 82.00 95 SER A O 1
ATOM 728 N N . ARG A 1 96 ? -2.831 20.569 -9.886 1.00 86.06 96 ARG A N 1
ATOM 729 C CA . ARG A 1 96 ? -2.064 20.459 -8.635 1.00 86.06 96 ARG A CA 1
ATOM 730 C C . ARG A 1 96 ? -1.296 19.143 -8.505 1.00 86.06 96 ARG A C 1
ATOM 732 O O . ARG A 1 96 ? -0.601 18.957 -7.516 1.00 86.06 96 ARG A O 1
ATOM 739 N N . PHE A 1 97 ? -1.406 18.242 -9.480 1.00 86.62 97 PHE A N 1
ATOM 740 C CA . PHE A 1 97 ? -0.601 17.020 -9.566 1.00 86.62 97 PHE A CA 1
ATOM 741 C C . PHE A 1 97 ? 0.643 17.298 -10.411 1.00 86.62 97 PHE A C 1
ATOM 743 O O . PHE A 1 97 ? 0.815 16.757 -11.501 1.00 86.62 97 PHE A O 1
ATOM 750 N N . ARG A 1 98 ? 1.466 18.232 -9.937 1.00 87.44 98 ARG A N 1
ATOM 751 C CA . ARG A 1 98 ? 2.704 18.645 -10.593 1.00 87.44 98 ARG A CA 1
ATOM 752 C C . ARG A 1 98 ? 3.866 18.500 -9.600 1.00 87.44 98 ARG A C 1
ATOM 754 O O . ARG A 1 98 ? 3.638 18.700 -8.402 1.00 87.44 98 ARG A O 1
ATOM 761 N N . PRO A 1 99 ? 5.069 18.140 -10.075 1.00 89.94 99 PRO A N 1
ATOM 762 C CA . PRO A 1 99 ? 6.295 18.234 -9.291 1.00 89.94 99 PRO A CA 1
ATOM 763 C C . PRO A 1 99 ? 6.429 19.593 -8.617 1.00 89.94 99 PRO A C 1
ATOM 765 O O . PRO A 1 99 ? 6.029 20.609 -9.191 1.00 89.94 99 PRO A O 1
ATOM 768 N N . PHE A 1 100 ? 6.999 19.610 -7.416 1.00 87.31 100 PHE A N 1
ATOM 769 C CA . PHE A 1 100 ? 7.251 20.866 -6.719 1.00 87.31 100 PHE A CA 1
ATOM 770 C C . PHE A 1 100 ? 8.321 21.707 -7.433 1.00 87.31 100 PHE A C 1
ATOM 772 O O . PHE A 1 100 ? 8.121 22.899 -7.653 1.00 87.31 100 PHE A O 1
ATOM 779 N N . ASP A 1 101 ? 9.419 21.068 -7.845 1.00 91.75 101 ASP A N 1
ATOM 780 C CA . ASP A 1 101 ? 10.570 21.722 -8.467 1.00 91.75 101 ASP A CA 1
ATOM 781 C C . ASP A 1 101 ? 11.220 20.795 -9.505 1.00 91.75 101 ASP A C 1
ATOM 783 O O . ASP A 1 101 ? 12.276 20.203 -9.290 1.00 91.75 101 ASP A O 1
ATOM 787 N N . LEU A 1 102 ? 10.543 20.643 -10.648 1.00 93.31 102 LEU A N 1
ATOM 788 C CA . LEU A 1 102 ? 10.958 19.693 -11.684 1.00 93.31 102 LEU A CA 1
ATOM 789 C C . LEU A 1 102 ? 12.353 19.996 -12.252 1.00 93.31 102 LEU A C 1
ATOM 791 O O . LEU A 1 102 ? 13.066 19.082 -12.653 1.00 93.31 102 LEU A O 1
ATOM 795 N N . ASP A 1 103 ? 12.752 21.267 -12.303 1.00 94.44 103 ASP A N 1
ATOM 796 C CA . ASP A 1 103 ? 14.064 21.651 -12.828 1.00 94.44 103 ASP A CA 1
ATOM 797 C C . ASP A 1 103 ? 15.180 21.114 -11.926 1.00 94.44 103 ASP A C 1
ATOM 799 O O . ASP A 1 103 ? 16.195 20.625 -12.424 1.00 94.44 103 ASP A O 1
ATOM 803 N N . GLU A 1 104 ? 14.996 21.195 -10.609 1.00 91.31 104 GLU A N 1
ATOM 804 C CA . GLU A 1 104 ? 15.950 20.664 -9.641 1.00 91.31 104 GLU A CA 1
ATOM 805 C C . GLU A 1 104 ? 15.880 19.138 -9.539 1.00 91.31 104 GLU A C 1
ATOM 807 O O . GLU A 1 104 ? 16.925 18.495 -9.479 1.00 91.31 104 GLU A O 1
ATOM 812 N N . ASP A 1 105 ? 14.686 18.544 -9.628 1.00 91.88 105 ASP A N 1
ATOM 813 C CA . ASP A 1 105 ? 14.512 17.087 -9.714 1.00 91.88 105 ASP A CA 1
ATOM 814 C C . ASP A 1 105 ? 15.299 16.506 -10.906 1.00 91.88 105 ASP A C 1
ATOM 816 O O . ASP A 1 105 ? 16.023 15.519 -10.764 1.00 91.88 105 ASP A O 1
ATOM 820 N N . ILE A 1 106 ? 15.240 17.164 -12.073 1.00 93.31 106 ILE A N 1
ATOM 821 C CA . ILE A 1 106 ? 16.013 16.779 -13.265 1.00 93.31 106 ILE A CA 1
ATOM 822 C C . ILE A 1 106 ? 17.520 16.903 -13.017 1.00 93.31 106 ILE A C 1
ATOM 824 O O . ILE A 1 106 ? 18.278 16.028 -13.436 1.00 93.31 106 ILE A O 1
ATOM 828 N N . LYS A 1 107 ? 17.980 17.973 -12.356 1.00 91.44 107 LYS A N 1
ATOM 829 C CA . LYS A 1 107 ? 19.410 18.153 -12.046 1.00 91.44 107 LYS A CA 1
ATOM 830 C C . LYS A 1 107 ? 19.915 17.108 -11.056 1.00 91.44 107 LYS A C 1
ATOM 832 O O . LYS A 1 107 ? 21.004 16.585 -11.258 1.00 91.44 107 LYS A O 1
ATOM 837 N N . ASN A 1 108 ? 19.133 16.784 -10.030 1.00 85.94 108 ASN A N 1
ATOM 838 C CA . ASN A 1 108 ? 19.496 15.778 -9.033 1.00 85.94 108 ASN A CA 1
ATOM 839 C C . ASN A 1 108 ? 19.555 14.381 -9.655 1.00 85.94 108 ASN A C 1
ATOM 841 O O . ASN A 1 108 ? 20.537 13.662 -9.480 1.00 85.94 108 ASN A O 1
ATOM 845 N N . ALA A 1 109 ? 18.552 14.034 -10.464 1.00 87.06 109 ALA A N 1
ATOM 846 C CA . ALA A 1 109 ? 18.519 12.765 -11.178 1.00 87.06 109 ALA A CA 1
ATOM 847 C C . ALA A 1 109 ? 19.606 12.656 -12.266 1.00 87.06 109 ALA A C 1
ATOM 849 O O . ALA A 1 109 ? 19.970 11.547 -12.668 1.00 87.06 109 ALA A O 1
ATOM 850 N N . TRP A 1 110 ? 20.171 13.789 -12.708 1.00 88.56 110 TRP A N 1
ATOM 851 C CA . TRP A 1 110 ? 21.216 13.831 -13.730 1.00 88.56 110 TRP A CA 1
ATOM 852 C C . TRP A 1 110 ? 22.459 13.028 -13.360 1.00 88.56 110 TRP A C 1
ATOM 854 O O . TRP A 1 110 ? 23.116 12.519 -14.260 1.00 88.56 110 TRP A O 1
ATOM 864 N N . ASP A 1 111 ? 22.769 12.870 -12.073 1.00 78.81 111 ASP A N 1
ATOM 865 C CA . ASP A 1 111 ? 23.953 12.136 -11.606 1.00 78.81 111 ASP A CA 1
ATOM 866 C C . ASP A 1 111 ? 23.615 10.758 -11.006 1.00 78.81 111 ASP A C 1
ATOM 868 O O . ASP A 1 111 ? 24.513 9.991 -10.656 1.00 78.81 111 ASP A O 1
ATOM 872 N N . TRP A 1 112 ? 22.331 10.420 -10.865 1.00 69.69 112 TRP A N 1
ATOM 873 C CA . TRP A 1 112 ? 21.894 9.221 -10.138 1.00 69.69 112 TRP A CA 1
ATOM 874 C C . TRP A 1 112 ? 22.084 7.918 -10.905 1.00 69.69 112 TRP A C 1
ATOM 876 O O . TRP A 1 112 ? 22.389 6.895 -10.305 1.00 69.69 112 TRP A O 1
ATOM 886 N N . VAL A 1 113 ? 21.935 7.947 -12.230 1.00 57.69 113 VAL A N 1
ATOM 887 C CA . VAL A 1 113 ? 21.987 6.735 -13.071 1.00 57.69 113 VAL A CA 1
ATOM 888 C C . VAL A 1 113 ? 23.375 6.082 -13.071 1.00 57.69 113 VAL A C 1
ATOM 890 O O . VAL A 1 113 ? 23.490 4.889 -13.327 1.00 57.69 113 VAL A O 1
ATOM 893 N N . SER A 1 114 ? 24.434 6.842 -12.793 1.00 51.41 114 SER A N 1
ATOM 894 C CA . SER A 1 114 ? 25.818 6.397 -12.988 1.00 51.41 114 SER A CA 1
ATOM 895 C C . SER A 1 114 ? 26.690 6.414 -11.738 1.00 51.41 114 SER A C 1
ATOM 897 O O . SER A 1 114 ? 27.800 5.893 -11.792 1.00 51.41 114 SER A O 1
ATOM 899 N N . LYS A 1 115 ? 26.202 6.913 -10.595 1.00 51.38 115 LYS A N 1
ATOM 900 C CA . LYS A 1 115 ? 26.846 6.681 -9.290 1.00 51.38 115 LYS A CA 1
ATOM 901 C C . LYS A 1 115 ? 26.542 5.282 -8.759 1.00 51.38 115 LYS A C 1
ATOM 903 O O . LYS A 1 115 ? 26.303 5.107 -7.566 1.00 51.38 115 LYS A O 1
ATOM 908 N N . ASP A 1 116 ? 26.614 4.274 -9.622 1.00 53.41 116 ASP A N 1
ATOM 909 C CA . ASP A 1 116 ? 26.710 2.895 -9.170 1.00 53.41 116 ASP A CA 1
ATOM 910 C C . ASP A 1 116 ? 28.113 2.610 -8.610 1.00 53.41 116 ASP A C 1
ATOM 912 O O . ASP A 1 116 ? 28.833 1.713 -9.040 1.00 53.41 116 ASP A O 1
ATOM 916 N N . THR A 1 117 ? 28.541 3.413 -7.639 1.00 44.44 117 THR A N 1
ATOM 917 C CA . THR A 1 117 ? 29.873 3.350 -7.031 1.00 44.44 117 THR A CA 1
ATOM 918 C C . THR A 1 117 ? 30.125 2.027 -6.300 1.00 44.44 117 THR A C 1
ATOM 920 O O . THR A 1 117 ? 31.244 1.780 -5.856 1.00 44.44 117 THR A O 1
ATOM 923 N N . VAL A 1 118 ? 29.114 1.157 -6.177 1.00 46.97 118 VAL A N 1
ATOM 924 C CA . VAL A 1 118 ? 29.163 -0.098 -5.412 1.00 46.97 118 VAL A CA 1
ATOM 925 C C . VAL A 1 118 ? 28.865 -1.343 -6.271 1.00 46.97 118 VAL A C 1
ATOM 927 O O . VAL A 1 118 ? 28.841 -2.465 -5.738 1.00 46.97 118 VAL A O 1
ATOM 930 N N . GLY A 1 119 ? 28.621 -1.178 -7.579 1.00 54.19 119 GLY A N 1
ATOM 931 C CA . GLY A 1 119 ? 28.101 -2.251 -8.435 1.00 54.19 119 GLY A CA 1
ATOM 932 C C . GLY A 1 119 ? 26.730 -2.752 -7.963 1.00 54.19 119 GLY A C 1
ATOM 933 O O . GLY A 1 119 ? 26.421 -3.929 -8.089 1.00 54.19 119 GLY A O 1
ATOM 934 N N . LEU A 1 120 ? 25.960 -1.906 -7.281 1.00 54.41 120 LEU A N 1
ATOM 935 C CA . LEU A 1 120 ? 24.586 -2.126 -6.849 1.00 54.41 120 LEU A CA 1
ATOM 936 C C . LEU A 1 120 ? 23.665 -2.356 -8.045 1.00 54.41 120 LEU A C 1
ATOM 938 O O . LEU A 1 120 ? 22.847 -3.260 -7.955 1.00 54.41 120 LEU A O 1
ATOM 942 N N . ILE A 1 121 ? 23.800 -1.627 -9.155 1.00 53.12 121 ILE A N 1
ATOM 943 C CA . ILE A 1 121 ? 23.016 -1.899 -10.369 1.00 53.12 121 ILE A CA 1
ATOM 944 C C . ILE A 1 121 ? 23.389 -3.287 -10.896 1.00 53.12 121 ILE A C 1
ATOM 946 O O . ILE A 1 121 ? 22.497 -4.110 -11.072 1.00 53.12 121 ILE A O 1
ATOM 950 N N . ASP A 1 122 ? 24.679 -3.606 -11.009 1.00 55.66 122 ASP A N 1
ATOM 951 C CA . ASP A 1 122 ? 25.141 -4.926 -11.472 1.00 55.66 122 ASP A CA 1
ATOM 952 C C . ASP A 1 122 ? 24.776 -6.086 -10.517 1.00 55.66 122 ASP A C 1
ATOM 954 O O . ASP A 1 122 ? 24.523 -7.208 -10.951 1.00 55.66 122 ASP A O 1
ATOM 958 N N . LYS A 1 123 ? 24.721 -5.842 -9.200 1.00 55.88 123 LYS A N 1
ATOM 959 C CA . LYS A 1 123 ? 24.332 -6.840 -8.180 1.00 55.88 123 LYS A CA 1
ATOM 960 C C . LYS A 1 123 ? 22.821 -7.011 -8.063 1.00 55.88 123 LYS A C 1
ATOM 962 O O . LYS A 1 123 ? 22.351 -8.104 -7.755 1.00 55.88 123 LYS A O 1
ATOM 967 N N . LEU A 1 124 ? 22.062 -5.930 -8.231 1.00 51.84 124 LEU A N 1
ATOM 968 C CA . LEU A 1 124 ? 20.605 -5.932 -8.109 1.00 51.84 124 LEU A CA 1
ATOM 969 C C . LEU A 1 124 ? 19.934 -6.400 -9.402 1.00 51.84 124 LEU A C 1
ATOM 971 O O . LEU A 1 124 ? 18.919 -7.098 -9.349 1.00 51.84 124 LEU A O 1
ATOM 975 N N . VAL A 1 125 ? 20.526 -6.078 -10.552 1.00 52.00 125 VAL A N 1
ATOM 976 C CA . VAL A 1 125 ? 20.227 -6.691 -11.848 1.00 52.00 125 VAL A CA 1
ATOM 977 C C . VAL A 1 125 ? 20.998 -8.011 -11.909 1.00 52.00 125 VAL A C 1
ATOM 979 O O . VAL A 1 125 ? 21.956 -8.169 -12.655 1.00 52.00 125 VAL A O 1
ATOM 982 N N . ALA A 1 126 ? 20.624 -8.957 -11.043 1.00 49.25 126 ALA A N 1
ATOM 983 C CA . ALA A 1 126 ? 21.247 -10.275 -11.010 1.00 49.25 126 ALA A CA 1
ATOM 984 C C . ALA A 1 126 ? 21.294 -10.880 -12.432 1.00 49.25 126 ALA A C 1
ATOM 986 O O . ALA A 1 126 ? 20.291 -10.795 -13.147 1.00 49.25 126 ALA A O 1
ATOM 987 N N . PRO A 1 127 ? 22.398 -11.537 -12.833 1.00 47.16 127 PRO A N 1
ATOM 988 C CA . PRO A 1 127 ? 22.608 -12.013 -14.205 1.00 47.16 127 PRO A CA 1
ATOM 989 C C . PRO A 1 127 ? 21.554 -13.018 -14.713 1.00 47.16 127 PRO A C 1
ATOM 991 O O . PRO A 1 127 ? 21.479 -13.261 -15.916 1.00 47.16 127 PRO A O 1
ATOM 994 N N . GLU A 1 128 ? 20.723 -13.576 -13.827 1.00 48.97 128 GLU A N 1
ATOM 995 C CA . GLU A 1 128 ? 19.681 -14.562 -14.149 1.00 48.97 128 GLU A CA 1
ATOM 996 C C . GLU A 1 128 ? 18.270 -13.974 -14.326 1.00 48.97 128 GLU A C 1
ATOM 998 O O . GLU A 1 128 ? 17.384 -14.646 -14.853 1.00 48.97 128 GLU A O 1
ATOM 1003 N N . LYS A 1 129 ? 18.027 -12.715 -13.939 1.00 48.97 129 LYS A N 1
ATOM 1004 C CA . LYS A 1 129 ? 16.743 -12.040 -14.191 1.00 48.97 129 LYS A CA 1
ATOM 1005 C C . LYS A 1 129 ? 16.884 -11.259 -15.491 1.00 48.97 129 LYS A C 1
ATOM 1007 O O . LYS A 1 129 ? 17.901 -10.610 -15.691 1.00 48.97 129 LYS A O 1
ATOM 1012 N N . GLN A 1 130 ? 15.900 -11.389 -16.389 1.00 52.72 130 GLN A N 1
ATOM 1013 C CA . GLN A 1 130 ? 15.851 -10.765 -17.722 1.00 52.72 130 GLN A CA 1
ATOM 1014 C C . GLN A 1 130 ? 16.675 -9.476 -17.793 1.00 52.72 130 GLN A C 1
ATOM 1016 O O . GLN A 1 130 ? 16.450 -8.584 -16.981 1.00 52.72 130 GLN A O 1
ATOM 1021 N N . LYS A 1 131 ? 17.599 -9.389 -18.762 1.00 56.06 131 LYS A N 1
ATOM 1022 C CA . LYS A 1 131 ? 18.392 -8.190 -19.071 1.00 56.06 131 LYS A CA 1
ATOM 1023 C C . LYS A 1 131 ? 17.457 -7.008 -19.354 1.00 56.06 131 LYS A C 1
ATOM 1025 O O . LYS A 1 131 ? 17.152 -6.720 -20.510 1.00 56.06 131 LYS A O 1
ATOM 1030 N N . VAL A 1 132 ? 16.948 -6.355 -18.315 1.00 60.44 132 VAL A N 1
ATOM 1031 C CA . VAL A 1 132 ? 16.238 -5.094 -18.464 1.00 60.44 132 VAL A CA 1
ATOM 1032 C C . VAL A 1 132 ? 17.328 -4.078 -18.732 1.00 60.44 132 VAL A C 1
ATOM 1034 O O . VAL A 1 132 ? 18.182 -3.834 -17.881 1.00 60.44 132 VAL A O 1
ATOM 1037 N N . ASN A 1 133 ? 17.345 -3.554 -19.955 1.00 70.19 133 ASN A N 1
ATOM 1038 C CA . ASN A 1 133 ? 18.278 -2.499 -20.306 1.00 70.19 133 ASN A CA 1
ATOM 1039 C C . ASN A 1 133 ? 18.017 -1.324 -19.359 1.00 70.19 133 ASN A C 1
ATOM 1041 O O . ASN A 1 133 ? 16.867 -0.885 -19.261 1.00 70.19 133 ASN A O 1
ATOM 1045 N N . PRO A 1 134 ? 19.040 -0.833 -18.644 1.00 76.06 134 PRO A N 1
ATOM 1046 C CA . PRO A 1 134 ? 18.855 0.317 -17.787 1.00 76.06 134 PRO A CA 1
ATOM 1047 C C . PRO A 1 134 ? 18.427 1.498 -18.661 1.00 76.06 134 PRO A C 1
ATOM 1049 O O . PRO A 1 134 ? 18.951 1.707 -19.757 1.00 76.06 134 PRO A O 1
ATOM 1052 N N . ILE A 1 135 ? 17.448 2.248 -18.174 1.00 84.81 135 ILE A N 1
ATOM 1053 C CA . ILE A 1 135 ? 16.953 3.465 -18.814 1.00 84.81 135 ILE A CA 1
ATOM 1054 C C . ILE A 1 135 ? 17.205 4.650 -17.884 1.00 84.81 135 ILE A C 1
ATOM 1056 O O . ILE A 1 135 ? 17.248 4.468 -16.658 1.00 84.81 135 ILE A O 1
ATOM 1060 N N . PRO A 1 136 ? 17.365 5.862 -18.434 1.00 89.94 136 PRO A N 1
ATOM 1061 C CA . PRO A 1 136 ? 17.505 7.045 -17.608 1.00 89.94 136 PRO A CA 1
ATOM 1062 C C . PRO A 1 136 ? 16.246 7.257 -16.760 1.00 89.94 136 PRO A C 1
ATOM 1064 O O . PRO A 1 136 ? 15.150 6.849 -17.147 1.00 89.94 136 PRO A O 1
ATOM 1067 N N . GLN A 1 137 ? 16.395 7.911 -15.609 1.00 91.69 137 GLN A N 1
ATOM 1068 C CA . GLN A 1 137 ? 15.294 8.147 -14.674 1.00 91.69 137 GLN A CA 1
ATOM 1069 C C . GLN A 1 137 ? 15.240 9.603 -14.208 1.00 91.69 137 GLN A C 1
ATOM 1071 O O . GLN A 1 137 ? 16.270 10.271 -14.142 1.00 91.69 137 GLN A O 1
ATOM 1076 N N . VAL A 1 138 ? 14.042 10.071 -13.863 1.00 92.69 138 VAL A N 1
ATOM 1077 C CA . VAL A 1 138 ? 13.801 11.279 -13.067 1.00 92.69 138 VAL A CA 1
ATOM 1078 C C . VAL A 1 138 ? 12.853 10.909 -11.935 1.00 92.69 138 VAL A C 1
ATOM 1080 O O . VAL A 1 138 ? 11.722 10.481 -12.178 1.00 92.69 138 VAL A O 1
ATOM 1083 N N . TRP A 1 139 ? 13.320 11.098 -10.707 1.00 92.12 139 TRP A N 1
ATOM 1084 C CA . TRP A 1 139 ? 12.522 10.949 -9.497 1.00 92.12 139 TRP A CA 1
ATOM 1085 C C . TRP A 1 139 ? 11.887 12.276 -9.111 1.00 92.12 139 TRP A C 1
ATOM 1087 O O . TRP A 1 139 ? 12.542 13.313 -9.186 1.00 92.12 139 TRP A O 1
ATOM 1097 N N . SER A 1 140 ? 10.636 12.250 -8.659 1.00 93.06 140 SER A N 1
ATOM 1098 C CA . SER A 1 140 ? 9.974 13.458 -8.173 1.00 93.06 140 SER A CA 1
ATOM 1099 C C . SER A 1 140 ? 8.958 13.194 -7.066 1.00 93.06 140 SER A C 1
ATOM 1101 O O . SER A 1 140 ? 8.370 12.113 -6.946 1.00 93.06 140 SER A O 1
ATOM 1103 N N . ARG A 1 141 ? 8.696 14.232 -6.268 1.00 92.00 141 ARG A N 1
ATOM 1104 C CA . ARG A 1 141 ? 7.586 14.269 -5.315 1.00 92.00 141 ARG A CA 1
ATOM 1105 C C . ARG A 1 141 ? 6.502 15.224 -5.777 1.00 92.00 141 ARG A C 1
ATOM 1107 O O . ARG A 1 141 ? 6.744 16.380 -6.114 1.00 92.00 141 ARG A O 1
ATOM 1114 N N . ILE A 1 142 ? 5.268 14.740 -5.704 1.00 92.81 142 ILE A N 1
ATOM 1115 C CA . ILE A 1 142 ? 4.076 15.498 -6.067 1.00 92.81 142 ILE A CA 1
ATOM 1116 C C . ILE A 1 142 ? 3.223 15.673 -4.816 1.00 92.81 142 ILE A C 1
ATOM 1118 O O . ILE A 1 142 ? 2.656 14.718 -4.289 1.00 92.81 142 ILE A O 1
ATOM 1122 N N . LEU A 1 143 ? 3.113 16.911 -4.338 1.00 93.06 143 LEU A N 1
ATOM 1123 C CA . LEU A 1 143 ? 2.386 17.264 -3.118 1.00 93.06 143 LEU A CA 1
ATOM 1124 C C . LEU A 1 143 ? 1.124 18.065 -3.473 1.00 93.06 143 LEU A C 1
ATOM 1126 O O . LEU A 1 143 ? 1.155 19.297 -3.494 1.00 93.06 143 LEU A O 1
ATOM 1130 N N . PRO A 1 144 ? -0.001 17.395 -3.790 1.00 91.75 144 PRO A N 1
ATOM 1131 C CA . PRO A 1 144 ? -1.204 18.082 -4.237 1.00 91.75 144 PRO A CA 1
ATOM 1132 C C . PRO A 1 144 ? -1.814 18.923 -3.110 1.00 91.75 144 PRO A C 1
ATOM 1134 O O . PRO A 1 144 ? -2.190 18.402 -2.060 1.00 91.75 144 PRO A O 1
ATOM 1137 N N . THR A 1 145 ? -1.979 20.227 -3.343 1.00 93.00 145 THR A N 1
ATOM 1138 C CA . THR A 1 145 ? -2.548 21.175 -2.369 1.00 93.00 145 THR A CA 1
ATOM 1139 C C . THR A 1 145 ? -3.881 21.754 -2.827 1.00 93.00 145 THR A C 1
ATOM 1141 O O . THR A 1 145 ? -4.139 21.912 -4.025 1.00 93.00 145 THR A O 1
ATOM 1144 N N . CYS A 1 146 ? -4.751 22.095 -1.870 1.00 91.75 146 CYS A N 1
ATOM 1145 C CA . CYS A 1 146 ? -6.020 22.755 -2.173 1.00 91.75 146 CYS A CA 1
ATOM 1146 C C . CYS A 1 146 ? -5.812 24.162 -2.740 1.00 91.75 146 CYS A C 1
ATOM 1148 O O . CYS A 1 146 ? -4.770 24.796 -2.560 1.00 91.75 146 CYS A O 1
ATOM 1150 N N . GLU A 1 147 ? -6.806 24.631 -3.485 1.00 89.75 147 GLU A N 1
ATOM 1151 C CA . GLU A 1 147 ? -6.803 25.965 -4.073 1.00 89.75 147 GLU A CA 1
ATOM 1152 C C . GLU A 1 147 ? -7.103 27.035 -3.012 1.00 89.75 147 GLU A C 1
ATOM 1154 O O . GLU A 1 147 ? -7.865 26.795 -2.071 1.00 89.75 147 GLU A O 1
ATOM 1159 N N . GLY A 1 148 ? -6.464 28.201 -3.144 1.00 85.56 148 GLY A N 1
ATOM 1160 C CA . GLY A 1 148 ? -6.700 29.368 -2.287 1.00 85.56 148 GLY A CA 1
ATOM 1161 C C . GLY A 1 148 ? -6.109 29.308 -0.872 1.00 85.56 148 GLY A C 1
ATOM 1162 O O . GLY A 1 148 ? -6.251 30.270 -0.126 1.00 85.56 148 GLY A O 1
ATOM 1163 N N . SER A 1 149 ? -5.434 28.220 -0.477 1.00 93.50 149 SER A N 1
ATOM 1164 C CA . SER A 1 149 ? -4.782 28.126 0.839 1.00 93.50 149 SER A CA 1
ATOM 1165 C C . SER A 1 149 ? -3.270 28.321 0.739 1.00 93.50 149 SER A C 1
ATOM 1167 O O . SER A 1 149 ? -2.529 27.364 0.512 1.00 93.50 149 SER A O 1
ATOM 1169 N N . GLU A 1 150 ? -2.805 29.549 0.984 1.00 94.62 150 GLU A N 1
ATOM 1170 C CA . GLU A 1 150 ? -1.365 29.854 1.047 1.00 94.62 150 GLU A CA 1
ATOM 1171 C C . GLU A 1 150 ? -0.662 29.052 2.151 1.00 94.62 150 GLU A C 1
ATOM 1173 O O . GLU A 1 150 ? 0.462 28.590 1.979 1.00 94.62 150 GLU A O 1
ATOM 1178 N N . LYS A 1 151 ? -1.372 28.780 3.255 1.00 95.00 151 LYS A N 1
ATOM 1179 C CA . LYS A 1 151 ? -0.901 27.889 4.321 1.00 95.00 151 LYS A CA 1
ATOM 1180 C C . LYS A 1 151 ? -0.597 26.481 3.797 1.00 95.00 151 LYS A C 1
ATOM 1182 O O . LYS A 1 151 ? 0.502 25.984 4.015 1.00 95.00 151 LYS A O 1
ATOM 1187 N N . CYS A 1 152 ? -1.541 25.847 3.089 1.00 93.44 152 CYS A N 1
ATOM 1188 C CA . CYS A 1 152 ? -1.321 24.500 2.550 1.00 93.44 152 CYS A CA 1
ATOM 1189 C C . CYS A 1 152 ? -0.207 24.476 1.508 1.00 93.44 152 CYS A C 1
ATOM 1191 O O . CYS A 1 152 ? 0.526 23.497 1.439 1.00 93.44 152 CYS A O 1
ATOM 1193 N N . LYS A 1 153 ? -0.087 25.539 0.705 1.00 92.00 153 LYS A N 1
ATOM 1194 C CA . LYS A 1 153 ? 1.018 25.686 -0.238 1.00 92.00 153 LYS A CA 1
ATOM 1195 C C . LYS A 1 153 ? 2.343 25.686 0.519 1.00 92.00 153 LYS A C 1
ATOM 1197 O O . LYS A 1 153 ? 3.098 24.742 0.340 1.00 92.00 153 LYS A O 1
ATOM 1202 N N . LYS A 1 154 ? 2.553 26.641 1.431 1.00 91.94 154 LYS A N 1
ATOM 1203 C CA . LYS A 1 154 ? 3.783 26.785 2.227 1.00 91.94 154 LYS A CA 1
ATOM 1204 C C . LYS A 1 154 ? 4.163 25.512 2.990 1.00 91.94 154 LYS A C 1
ATOM 1206 O O . LYS A 1 154 ? 5.328 25.134 3.005 1.00 91.94 154 LYS A O 1
ATOM 1211 N N . GLU A 1 155 ? 3.194 24.833 3.603 1.00 91.69 155 GLU A N 1
ATOM 1212 C CA . GLU A 1 155 ? 3.440 23.557 4.291 1.00 91.69 155 GLU A CA 1
ATOM 1213 C C . GLU A 1 155 ? 3.858 22.443 3.322 1.00 91.69 155 GLU A C 1
ATOM 1215 O O . GLU A 1 155 ? 4.726 21.640 3.656 1.00 91.69 155 GLU A O 1
ATOM 1220 N N . ALA A 1 156 ? 3.298 22.399 2.110 1.00 90.94 156 ALA A N 1
ATOM 1221 C CA . ALA A 1 156 ? 3.758 21.470 1.083 1.00 90.94 156 ALA A CA 1
ATOM 1222 C C . ALA A 1 156 ? 5.173 21.805 0.588 1.00 90.94 156 ALA A C 1
ATOM 1224 O O . ALA A 1 156 ? 5.943 20.882 0.362 1.00 90.94 156 ALA A O 1
ATOM 1225 N N . GLU A 1 157 ? 5.550 23.083 0.480 1.00 90.25 157 GLU A N 1
ATOM 1226 C CA . GLU A 1 157 ? 6.930 23.477 0.129 1.00 90.25 157 GLU A CA 1
ATOM 1227 C C . GLU A 1 157 ? 7.915 23.023 1.211 1.00 90.25 157 GLU A C 1
ATOM 1229 O O . GLU A 1 157 ? 8.952 22.439 0.914 1.00 90.25 157 GLU A O 1
ATOM 1234 N N . GLN A 1 158 ? 7.554 23.217 2.483 1.00 89.50 158 GLN A N 1
ATOM 1235 C CA . GLN A 1 158 ? 8.348 22.740 3.615 1.00 89.50 158 GLN A CA 1
ATOM 1236 C C . GLN A 1 158 ? 8.470 21.215 3.619 1.00 89.50 158 GLN A C 1
ATOM 1238 O O . GLN A 1 158 ? 9.557 20.691 3.841 1.00 89.50 158 GLN A O 1
ATOM 1243 N N . LEU A 1 159 ? 7.376 20.495 3.347 1.00 88.88 159 LEU A N 1
ATOM 1244 C CA . LEU A 1 159 ? 7.406 19.041 3.183 1.00 88.88 159 LEU A CA 1
ATOM 1245 C C . LEU A 1 159 ? 8.320 18.630 2.025 1.00 88.88 159 LEU A C 1
ATOM 1247 O O . LEU A 1 159 ? 9.132 17.730 2.208 1.00 88.88 159 LEU A O 1
ATOM 1251 N N . ALA A 1 160 ? 8.215 19.278 0.863 1.00 89.44 160 ALA A N 1
ATOM 1252 C CA . ALA A 1 160 ? 9.066 18.985 -0.286 1.00 89.44 160 ALA A CA 1
ATOM 1253 C C . ALA A 1 160 ? 10.545 19.138 0.081 1.00 89.44 160 ALA A C 1
ATOM 1255 O O . ALA A 1 160 ? 11.330 18.226 -0.161 1.00 89.44 160 ALA A O 1
ATOM 1256 N N . GLU A 1 161 ? 10.898 20.239 0.741 1.00 88.19 161 GLU A N 1
ATOM 1257 C CA . GLU A 1 161 ? 12.279 20.533 1.112 1.00 88.19 161 GLU A CA 1
ATOM 1258 C C . GLU A 1 161 ? 12.832 19.554 2.154 1.00 88.19 161 GLU A C 1
ATOM 1260 O O . GLU A 1 161 ? 13.915 19.008 1.972 1.00 88.19 161 GLU A O 1
ATOM 1265 N N . MET A 1 162 ? 12.055 19.230 3.195 1.00 85.69 162 MET A N 1
ATOM 1266 C CA . MET A 1 162 ? 12.460 18.238 4.204 1.00 85.69 162 MET A CA 1
ATOM 1267 C C . MET A 1 162 ? 12.730 16.851 3.609 1.00 85.69 162 MET A C 1
ATOM 1269 O O . MET A 1 162 ? 13.546 16.093 4.134 1.00 85.69 162 MET A O 1
ATOM 1273 N N . TRP A 1 163 ? 12.005 16.476 2.554 1.00 86.00 163 TRP A N 1
ATOM 1274 C CA . TRP A 1 163 ? 12.203 15.193 1.884 1.00 86.00 163 TRP A CA 1
ATOM 1275 C C . TRP A 1 163 ? 13.264 15.248 0.788 1.00 86.00 163 TRP A C 1
ATOM 1277 O O . TRP A 1 163 ? 13.814 14.201 0.458 1.00 86.00 163 TRP A O 1
ATOM 1287 N N . ARG A 1 164 ? 13.603 16.436 0.276 1.00 84.88 164 ARG A N 1
ATOM 1288 C CA . ARG A 1 164 ? 14.622 16.616 -0.763 1.00 84.88 164 ARG A CA 1
ATOM 1289 C C . ARG A 1 164 ? 15.976 16.079 -0.317 1.00 84.88 164 ARG A C 1
ATOM 1291 O O . ARG A 1 164 ? 16.594 15.324 -1.056 1.00 84.88 164 ARG A O 1
ATOM 1298 N N . GLU A 1 165 ? 16.405 16.391 0.905 1.00 79.12 165 GLU A N 1
ATOM 1299 C CA . GLU A 1 165 ? 17.670 15.879 1.455 1.00 79.12 165 GLU A CA 1
ATOM 1300 C C . GLU A 1 165 ? 17.682 14.347 1.557 1.00 79.12 165 GLU A C 1
ATOM 1302 O O . GLU A 1 165 ? 18.693 13.710 1.274 1.00 79.12 165 GLU A O 1
ATOM 1307 N N . LYS A 1 166 ? 16.541 13.745 1.918 1.00 79.25 166 LYS A N 1
ATOM 1308 C CA . LYS A 1 166 ? 16.399 12.285 2.023 1.00 79.25 166 LYS A CA 1
ATOM 1309 C C . LYS A 1 166 ? 16.387 11.603 0.662 1.00 79.25 166 LYS A C 1
ATOM 1311 O O . LYS A 1 166 ? 16.907 10.502 0.533 1.00 79.25 166 LYS A O 1
ATOM 1316 N N . ASP A 1 167 ? 15.778 12.244 -0.327 1.00 82.25 167 ASP A N 1
ATOM 1317 C CA . ASP A 1 167 ? 15.748 11.745 -1.697 1.00 82.25 167 ASP A CA 1
ATOM 1318 C C . ASP A 1 167 ? 17.114 11.904 -2.372 1.00 82.25 167 ASP A C 1
ATOM 1320 O O . ASP A 1 167 ? 17.495 11.053 -3.165 1.00 82.25 167 ASP A O 1
ATOM 1324 N N . ALA A 1 168 ? 17.867 12.953 -2.027 1.00 78.00 168 ALA A N 1
ATOM 1325 C CA . ALA A 1 168 ? 19.223 13.209 -2.513 1.00 78.00 168 ALA A CA 1
ATOM 1326 C C . ALA A 1 168 ? 20.280 12.237 -1.962 1.00 78.00 168 ALA A C 1
ATOM 1328 O O . ALA A 1 168 ? 21.396 12.195 -2.491 1.00 78.00 168 ALA A O 1
ATOM 1329 N N . ASP A 1 169 ? 19.957 11.454 -0.927 1.00 75.69 169 ASP A N 1
ATOM 1330 C CA . ASP A 1 169 ? 20.838 10.395 -0.447 1.00 75.69 169 ASP A CA 1
ATOM 1331 C C . ASP A 1 169 ? 20.981 9.319 -1.529 1.00 75.69 169 ASP A C 1
ATOM 1333 O O . ASP A 1 169 ? 20.067 8.543 -1.797 1.00 75.69 169 ASP A O 1
ATOM 1337 N N . VAL A 1 170 ? 22.165 9.248 -2.135 1.00 64.81 170 VAL A N 1
ATOM 1338 C CA . VAL A 1 170 ? 22.513 8.246 -3.154 1.00 64.81 170 VAL A CA 1
ATOM 1339 C C . VAL A 1 170 ? 22.473 6.811 -2.617 1.00 64.81 170 VAL A C 1
ATOM 1341 O O . VAL A 1 170 ? 22.353 5.871 -3.397 1.00 64.81 170 VAL A O 1
ATOM 1344 N N . ASN A 1 171 ? 22.540 6.626 -1.293 1.00 66.00 171 ASN A N 1
ATOM 1345 C CA . ASN A 1 171 ? 22.327 5.334 -0.634 1.00 66.00 171 ASN A CA 1
ATOM 1346 C C . ASN A 1 171 ? 20.861 5.127 -0.212 1.00 66.00 171 ASN A C 1
ATOM 1348 O O . ASN A 1 171 ? 20.505 4.090 0.364 1.00 66.00 171 ASN A O 1
ATOM 1352 N N . GLY A 1 172 ? 20.004 6.109 -0.486 1.00 66.56 172 GLY A N 1
ATOM 1353 C CA . GLY A 1 172 ? 18.587 6.105 -0.194 1.00 66.56 172 GLY A CA 1
ATOM 1354 C C . GLY A 1 172 ? 17.892 4.972 -0.936 1.00 66.56 172 GLY A C 1
ATOM 1355 O O . GLY A 1 172 ? 17.672 5.013 -2.145 1.00 66.56 172 GLY A O 1
ATOM 1356 N N . LYS A 1 173 ? 17.468 3.951 -0.184 1.00 71.50 173 LYS A N 1
ATOM 1357 C CA . LYS A 1 173 ? 16.731 2.801 -0.731 1.00 71.50 173 LYS A CA 1
ATOM 1358 C C . LYS A 1 173 ? 15.429 3.201 -1.428 1.00 71.50 173 LYS A C 1
ATOM 1360 O O . LYS A 1 173 ? 14.927 2.430 -2.230 1.00 71.50 173 LYS A O 1
ATOM 1365 N N . VAL A 1 174 ? 14.872 4.375 -1.123 1.00 76.94 174 VAL A N 1
ATOM 1366 C CA . VAL A 1 174 ? 13.577 4.827 -1.649 1.00 76.94 174 VAL A CA 1
ATOM 1367 C C . VAL A 1 174 ? 13.621 4.979 -3.172 1.00 76.94 174 VAL A C 1
ATOM 1369 O O . VAL A 1 174 ? 12.848 4.346 -3.888 1.00 76.94 174 VAL A O 1
ATOM 1372 N N . VAL A 1 175 ? 14.559 5.773 -3.677 1.00 80.00 175 VAL A N 1
ATOM 1373 C CA . VAL A 1 175 ? 14.687 6.025 -5.115 1.00 80.00 175 VAL A CA 1
ATOM 1374 C C . VAL A 1 175 ? 15.011 4.730 -5.850 1.00 80.00 175 VAL A C 1
ATOM 1376 O O . VAL A 1 175 ? 14.327 4.384 -6.808 1.00 80.00 175 VAL A O 1
ATOM 1379 N N . ILE A 1 176 ? 16.013 3.988 -5.363 1.00 76.62 176 ILE A N 1
ATOM 1380 C CA . ILE A 1 176 ? 16.487 2.749 -5.992 1.00 76.62 176 ILE A CA 1
ATOM 1381 C C . ILE A 1 176 ? 15.360 1.717 -6.071 1.00 76.62 176 ILE A C 1
ATOM 1383 O O . ILE A 1 176 ? 15.108 1.168 -7.141 1.00 76.62 176 ILE A O 1
ATOM 1387 N N . ASN A 1 177 ? 14.644 1.482 -4.969 1.00 76.50 177 ASN A N 1
ATOM 1388 C CA . ASN A 1 177 ? 13.546 0.518 -4.948 1.00 76.50 177 ASN A CA 1
ATOM 1389 C C . ASN A 1 177 ? 12.403 0.956 -5.873 1.00 76.50 177 ASN A C 1
ATOM 1391 O O . ASN A 1 177 ? 11.855 0.124 -6.588 1.00 76.50 177 ASN A O 1
ATOM 1395 N N . SER A 1 178 ? 12.052 2.248 -5.905 1.00 82.19 178 SER A N 1
ATOM 1396 C CA . SER A 1 178 ? 11.027 2.714 -6.843 1.00 82.19 178 SER A CA 1
ATOM 1397 C C . SER A 1 178 ? 11.480 2.595 -8.291 1.00 82.19 178 SER A C 1
ATOM 1399 O O . SER A 1 178 ? 10.681 2.254 -9.152 1.00 82.19 178 SER A O 1
ATOM 1401 N N . TRP A 1 179 ? 12.747 2.863 -8.583 1.00 83.62 179 TRP A N 1
ATOM 1402 C CA . TRP A 1 179 ? 13.280 2.696 -9.926 1.00 83.62 179 TRP A CA 1
ATOM 1403 C C . TRP A 1 179 ? 13.174 1.236 -10.378 1.00 83.62 179 TRP A C 1
ATOM 1405 O O . TRP A 1 179 ? 12.647 0.961 -11.453 1.00 83.62 179 TRP A O 1
ATOM 1415 N N . GLN A 1 180 ? 13.585 0.294 -9.525 1.00 76.00 180 GLN A N 1
ATOM 1416 C CA . GLN A 1 180 ? 13.464 -1.144 -9.779 1.00 76.00 180 GLN A CA 1
ATOM 1417 C C . GLN A 1 180 ? 12.023 -1.591 -9.988 1.00 76.00 180 GLN A C 1
ATOM 1419 O O . GLN A 1 180 ? 11.734 -2.341 -10.922 1.00 76.00 180 GLN A O 1
ATOM 1424 N N . ASP A 1 181 ? 11.125 -1.122 -9.124 1.00 78.00 181 ASP A N 1
ATOM 1425 C CA . ASP A 1 181 ? 9.697 -1.356 -9.263 1.00 78.00 181 ASP A CA 1
ATOM 1426 C C . ASP A 1 181 ? 9.231 -0.853 -10.632 1.00 78.00 181 ASP A C 1
ATOM 1428 O O . ASP A 1 181 ? 8.642 -1.612 -11.401 1.00 78.00 181 ASP A O 1
ATOM 1432 N N . GLY A 1 182 ? 9.580 0.384 -10.992 1.00 79.81 182 GLY A N 1
ATOM 1433 C CA . GLY A 1 182 ? 9.293 0.975 -12.294 1.00 79.81 182 GLY A CA 1
ATOM 1434 C C . GLY A 1 182 ? 9.788 0.134 -13.466 1.00 79.81 182 GLY A C 1
ATOM 1435 O O . GLY A 1 182 ? 9.000 -0.165 -14.360 1.00 79.81 182 GLY A O 1
ATOM 1436 N N . LEU A 1 183 ? 11.041 -0.326 -13.436 1.00 78.19 183 LEU A N 1
ATOM 1437 C CA . LEU A 1 183 ? 11.607 -1.215 -14.457 1.00 78.19 183 LEU A CA 1
ATOM 1438 C C . LEU A 1 183 ? 10.839 -2.535 -14.584 1.00 78.19 183 LEU A C 1
ATOM 1440 O O . LEU A 1 183 ? 10.611 -3.007 -15.694 1.00 78.19 183 LEU A O 1
ATOM 1444 N N . GLY A 1 184 ? 10.414 -3.121 -13.463 1.00 74.00 184 GLY A N 1
ATOM 1445 C CA . GLY A 1 184 ? 9.588 -4.330 -13.461 1.00 74.00 184 GLY A CA 1
ATOM 1446 C C . GLY A 1 184 ? 8.162 -4.100 -13.973 1.00 74.00 184 GLY A C 1
ATOM 1447 O O . GLY A 1 184 ? 7.487 -5.053 -14.365 1.00 74.00 184 GLY A O 1
ATOM 1448 N N . TYR A 1 185 ? 7.694 -2.851 -13.956 1.00 70.88 185 TYR A N 1
ATOM 1449 C CA . TYR A 1 185 ? 6.344 -2.468 -14.354 1.00 70.88 185 TYR A CA 1
ATOM 1450 C C . TYR A 1 185 ? 6.227 -1.929 -15.768 1.00 70.88 185 TYR A C 1
ATOM 1452 O O . TYR A 1 185 ? 5.116 -2.000 -16.298 1.00 70.88 185 TYR A O 1
ATOM 1460 N N . LEU A 1 186 ? 7.309 -1.414 -16.356 1.00 67.44 186 LEU A N 1
ATOM 1461 C CA . LEU A 1 186 ? 7.339 -0.940 -17.734 1.00 67.44 186 LEU A CA 1
ATOM 1462 C C . LEU A 1 186 ? 6.980 -2.098 -18.676 1.00 67.44 186 LEU A C 1
ATOM 1464 O O . LEU A 1 186 ? 7.792 -3.001 -18.892 1.00 67.44 186 LEU A O 1
ATOM 1468 N N . PRO A 1 187 ? 5.758 -2.124 -19.237 1.00 55.59 187 PRO A N 1
ATOM 1469 C CA . PRO A 1 187 ? 5.441 -3.060 -20.299 1.00 55.59 187 PRO A CA 1
ATOM 1470 C C . PRO A 1 187 ? 6.214 -2.631 -21.552 1.00 55.59 187 PRO A C 1
ATOM 1472 O O . PRO A 1 187 ? 6.583 -1.465 -21.692 1.00 55.59 187 PRO A O 1
ATOM 1475 N N . LYS A 1 188 ? 6.342 -3.529 -22.534 1.00 55.75 188 LYS A N 1
ATOM 1476 C CA . LYS A 1 188 ? 6.773 -3.156 -23.896 1.00 55.75 188 LYS A CA 1
ATOM 1477 C C . LYS A 1 188 ? 5.863 -2.093 -24.551 1.00 55.75 188 LYS A C 1
ATOM 1479 O O . LYS A 1 188 ? 6.225 -1.548 -25.586 1.00 55.75 188 LYS A O 1
ATOM 1484 N N . ASP A 1 189 ? 4.720 -1.789 -23.932 1.00 58.38 189 ASP A N 1
ATOM 1485 C CA . ASP A 1 189 ? 3.592 -1.067 -24.523 1.00 58.38 189 ASP A CA 1
ATOM 1486 C C . ASP A 1 189 ? 3.438 0.379 -23.995 1.00 58.38 189 ASP A C 1
ATOM 1488 O O . ASP A 1 189 ? 2.447 1.035 -24.301 1.00 58.38 189 ASP A O 1
ATOM 1492 N N . GLY A 1 190 ? 4.368 0.879 -23.166 1.00 58.38 190 GLY A N 1
ATOM 1493 C CA . GLY A 1 190 ? 4.416 2.300 -22.769 1.00 58.38 190 GLY A CA 1
ATOM 1494 C C . GLY A 1 190 ? 3.330 2.787 -21.794 1.00 58.38 190 GLY A C 1
ATOM 1495 O O . GLY A 1 190 ? 3.184 3.987 -21.595 1.00 58.38 190 GLY A O 1
ATOM 1496 N N . VAL A 1 191 ? 2.562 1.889 -21.167 1.00 60.59 191 VAL A N 1
ATOM 1497 C CA . VAL A 1 191 ? 1.435 2.273 -20.294 1.00 60.59 191 VAL A CA 1
ATOM 1498 C C . VAL A 1 191 ? 1.897 2.728 -18.905 1.00 60.59 191 VAL A C 1
ATOM 1500 O O . VAL A 1 191 ? 2.649 2.026 -18.225 1.00 60.59 191 VAL A O 1
ATOM 1503 N N . VAL A 1 192 ? 1.352 3.858 -18.446 1.00 61.41 192 VAL A N 1
ATOM 1504 C CA . VAL A 1 192 ? 1.512 4.394 -17.087 1.00 61.41 192 VAL A CA 1
ATOM 1505 C C . VAL A 1 192 ? 0.989 3.442 -16.019 1.00 61.41 192 VAL A C 1
ATOM 1507 O O . VAL A 1 192 ? -0.132 2.932 -16.109 1.00 61.41 192 VAL A O 1
ATOM 1510 N N . ARG A 1 193 ? 1.774 3.242 -14.952 1.00 71.06 193 ARG A N 1
ATOM 1511 C CA . ARG A 1 193 ? 1.361 2.421 -13.810 1.00 71.06 193 ARG A CA 1
ATOM 1512 C C . ARG A 1 193 ? 1.408 3.176 -12.493 1.00 71.06 193 ARG A C 1
ATOM 1514 O O . ARG A 1 193 ? 2.380 3.842 -12.141 1.00 71.06 193 ARG A O 1
ATOM 1521 N N . PHE A 1 194 ? 0.340 2.976 -11.735 1.00 68.69 194 PHE A N 1
ATOM 1522 C CA . PHE A 1 194 ? 0.175 3.466 -10.378 1.00 68.69 194 PHE A CA 1
ATOM 1523 C C . PHE A 1 194 ? 0.157 2.288 -9.426 1.00 68.69 194 PHE A C 1
ATOM 1525 O O . PHE A 1 194 ? -0.649 1.368 -9.578 1.00 68.69 194 PHE A O 1
ATOM 1532 N N . THR A 1 195 ? 1.027 2.331 -8.430 1.00 68.56 195 THR A N 1
ATOM 1533 C CA . THR A 1 195 ? 1.083 1.326 -7.375 1.00 68.56 195 THR A CA 1
ATOM 1534 C C . THR A 1 195 ? 0.923 2.009 -6.028 1.00 68.56 195 THR A C 1
ATOM 1536 O O . THR A 1 195 ? 1.226 3.191 -5.850 1.00 68.56 195 THR A O 1
ATOM 1539 N N . LYS A 1 196 ? 0.403 1.283 -5.037 1.00 66.31 196 LYS A N 1
ATOM 1540 C CA . LYS A 1 196 ? 0.515 1.759 -3.657 1.00 66.31 196 LYS A CA 1
ATOM 1541 C C . LYS A 1 196 ? 1.996 1.824 -3.305 1.00 66.31 196 LYS A C 1
ATOM 1543 O O . LYS A 1 196 ? 2.731 0.908 -3.662 1.00 66.31 196 LYS A O 1
ATOM 1548 N N . VAL A 1 197 ? 2.415 2.881 -2.612 1.00 60.72 197 VAL A N 1
ATOM 1549 C CA . VAL A 1 197 ? 3.813 3.020 -2.193 1.00 60.72 197 VAL A CA 1
ATOM 1550 C C . VAL A 1 197 ? 4.173 1.845 -1.277 1.00 60.72 197 VAL A C 1
ATOM 1552 O O . VAL A 1 197 ? 3.536 1.699 -0.226 1.00 60.72 197 VAL A O 1
ATOM 1555 N N . PRO A 1 198 ? 5.161 1.003 -1.635 1.00 61.00 198 PRO A N 1
ATOM 1556 C CA . PRO A 1 198 ? 5.684 -0.001 -0.723 1.00 61.00 198 PRO A CA 1
ATOM 1557 C C . PRO A 1 198 ? 6.105 0.640 0.602 1.00 61.00 198 PRO A C 1
ATOM 1559 O O . PRO A 1 198 ? 6.657 1.738 0.622 1.00 61.00 198 PRO A O 1
ATOM 1562 N N . ILE A 1 199 ? 5.880 -0.053 1.722 1.00 51.62 199 ILE A N 1
ATOM 1563 C CA . ILE A 1 199 ? 6.259 0.415 3.074 1.00 51.62 199 ILE A CA 1
ATOM 1564 C C . ILE A 1 199 ? 7.716 0.883 3.122 1.00 51.62 199 ILE A C 1
ATOM 1566 O O . ILE A 1 199 ? 8.033 1.881 3.765 1.00 51.62 199 ILE A O 1
ATOM 1570 N N . THR A 1 200 ? 8.585 0.182 2.398 1.00 52.62 200 THR A N 1
ATOM 1571 C CA . THR A 1 200 ? 10.021 0.449 2.301 1.00 52.62 200 THR A CA 1
ATOM 1572 C C . THR A 1 200 ? 10.354 1.806 1.678 1.00 52.62 200 THR A C 1
ATOM 1574 O O . THR A 1 200 ? 11.426 2.338 1.946 1.00 52.62 200 THR A O 1
ATOM 1577 N N . LEU A 1 201 ? 9.451 2.390 0.882 1.00 55.66 201 LEU A N 1
ATOM 1578 C CA . LEU A 1 201 ? 9.617 3.715 0.274 1.00 55.66 201 LEU A CA 1
ATOM 1579 C C . LEU A 1 201 ? 9.156 4.866 1.188 1.00 55.66 201 LEU A C 1
ATOM 1581 O O . LEU A 1 201 ? 9.465 6.026 0.926 1.00 55.66 201 LEU A O 1
ATOM 1585 N N . LEU A 1 202 ? 8.408 4.558 2.252 1.00 59.97 202 LEU A N 1
ATOM 1586 C CA . LEU A 1 202 ? 7.938 5.515 3.270 1.00 59.97 202 LEU A CA 1
ATOM 1587 C C . LEU A 1 202 ? 8.634 5.299 4.615 1.00 59.97 202 LEU A C 1
ATOM 1589 O O . LEU A 1 202 ? 8.181 5.786 5.649 1.00 59.97 202 LEU A O 1
ATOM 1593 N N . ALA A 1 203 ? 9.714 4.524 4.593 1.00 58.88 203 ALA A N 1
ATOM 1594 C CA . ALA A 1 203 ? 10.509 4.174 5.743 1.00 58.88 203 ALA A CA 1
ATOM 1595 C C . ALA A 1 203 ? 11.001 5.414 6.485 1.00 58.88 203 ALA A C 1
ATOM 1597 O O . ALA A 1 203 ? 11.717 6.250 5.932 1.00 58.88 203 ALA A O 1
ATOM 1598 N N . PHE A 1 204 ? 10.667 5.496 7.765 1.00 69.56 204 PHE A N 1
ATOM 1599 C CA . PHE A 1 204 ? 11.313 6.433 8.665 1.00 69.56 204 PHE A CA 1
ATOM 1600 C C . PHE A 1 204 ? 12.469 5.714 9.345 1.00 69.56 204 PHE A C 1
ATOM 1602 O O . PHE A 1 204 ? 12.312 4.601 9.848 1.00 69.56 204 PHE A O 1
ATOM 1609 N N . ASN A 1 205 ? 13.638 6.342 9.363 1.00 80.56 205 ASN A N 1
ATOM 1610 C CA . ASN A 1 205 ? 14.752 5.850 10.156 1.00 80.56 205 ASN A CA 1
ATOM 1611 C C . ASN A 1 205 ? 14.581 6.327 11.597 1.00 80.56 205 ASN A C 1
ATOM 1613 O O . ASN A 1 205 ? 14.126 7.442 11.852 1.00 80.56 205 ASN A O 1
ATOM 1617 N N . CYS A 1 206 ? 14.942 5.467 12.544 1.00 87.12 206 CYS A N 1
ATOM 1618 C CA . CYS A 1 206 ? 14.999 5.835 13.948 1.00 87.12 206 CYS A CA 1
ATOM 1619 C C . CYS A 1 206 ? 15.981 6.997 14.121 1.00 87.12 206 CYS A C 1
ATOM 1621 O O . CYS A 1 206 ? 17.143 6.849 13.748 1.00 87.12 206 CYS A O 1
ATOM 1623 N N . ASN A 1 207 ? 15.551 8.103 14.733 1.00 90.81 207 ASN A N 1
ATOM 1624 C CA . ASN A 1 207 ? 16.385 9.301 14.876 1.00 90.81 207 ASN A CA 1
ATOM 1625 C C . ASN A 1 207 ? 17.728 9.010 15.564 1.00 90.81 207 ASN A C 1
ATOM 1627 O O . ASN A 1 207 ? 18.752 9.581 15.207 1.00 90.81 207 ASN A O 1
ATOM 1631 N N . LEU A 1 208 ? 17.733 8.061 16.506 1.00 93.19 208 LEU A N 1
ATOM 1632 C CA . LEU A 1 208 ? 18.938 7.695 17.239 1.00 93.19 208 LEU A CA 1
ATOM 1633 C C . LEU A 1 208 ? 19.815 6.676 16.504 1.00 93.19 208 LEU A C 1
ATOM 1635 O O . LEU A 1 208 ? 21.012 6.879 16.345 1.00 93.19 208 LEU A O 1
ATOM 1639 N N . CYS A 1 209 ? 19.251 5.520 16.140 1.00 89.88 209 CYS A N 1
ATOM 1640 C CA . CYS A 1 209 ? 20.048 4.378 15.673 1.00 89.88 209 CYS A CA 1
ATOM 1641 C C . CYS A 1 209 ? 20.030 4.192 14.155 1.00 89.88 209 CYS A C 1
ATOM 1643 O O . CYS A 1 209 ? 20.643 3.249 13.662 1.00 89.88 209 CYS A O 1
ATOM 1645 N N . GLN A 1 210 ? 19.284 5.035 13.436 1.00 83.62 210 GLN A N 1
ATOM 1646 C CA . GLN A 1 210 ? 19.109 5.032 11.982 1.00 83.62 210 GLN A CA 1
ATOM 1647 C C . GLN A 1 210 ? 18.570 3.719 11.389 1.00 83.62 210 GLN A C 1
ATOM 1649 O O . GLN A 1 210 ? 18.433 3.586 10.175 1.00 83.62 210 GLN A O 1
ATOM 1654 N N . LYS A 1 211 ? 18.193 2.746 12.232 1.00 81.31 211 LYS A N 1
ATOM 1655 C CA . LYS A 1 211 ? 17.503 1.535 11.790 1.00 81.31 211 LYS A CA 1
ATOM 1656 C C . LYS A 1 211 ? 16.133 1.901 11.235 1.00 81.31 211 LYS A C 1
ATOM 1658 O O . LYS A 1 211 ? 15.422 2.728 11.808 1.00 81.31 211 LYS A O 1
ATOM 1663 N N . HIS A 1 212 ? 15.766 1.221 10.159 1.00 72.81 212 HIS A N 1
ATOM 1664 C CA . HIS A 1 212 ? 14.458 1.323 9.534 1.00 72.81 212 HIS A CA 1
ATOM 1665 C C . HIS A 1 212 ? 13.349 0.995 10.545 1.00 72.81 212 HIS A C 1
ATOM 1667 O O . HIS A 1 212 ? 13.324 -0.096 11.119 1.00 72.81 212 HIS A O 1
ATOM 1673 N N . VAL A 1 213 ? 12.417 1.923 10.743 1.00 73.00 213 VAL A N 1
ATOM 1674 C CA . VAL A 1 213 ? 11.228 1.734 11.578 1.00 73.00 213 VAL A CA 1
ATOM 1675 C C . VAL A 1 213 ? 10.094 1.269 10.673 1.00 73.00 213 VAL A C 1
ATOM 1677 O O . VAL A 1 213 ? 9.651 1.993 9.782 1.00 73.00 213 VAL A O 1
ATOM 1680 N N . GLY A 1 214 ? 9.666 0.017 10.847 1.00 58.94 214 GLY A N 1
ATOM 1681 C CA . GLY A 1 214 ? 8.468 -0.497 10.181 1.00 58.94 214 GLY A CA 1
ATOM 1682 C C . GLY A 1 214 ? 7.210 0.237 10.660 1.00 58.94 214 GLY A C 1
ATOM 1683 O O . GLY A 1 214 ? 7.183 0.788 11.758 1.00 58.94 214 GLY A O 1
ATOM 1684 N N . SER A 1 215 ? 6.145 0.232 9.853 1.00 52.94 215 SER A N 1
ATOM 1685 C CA . SER A 1 215 ? 4.919 0.997 10.146 1.00 52.94 215 SER A CA 1
ATOM 1686 C C . SER A 1 215 ? 4.186 0.591 11.434 1.00 52.94 215 SER A C 1
ATOM 1688 O O . SER A 1 215 ? 3.359 1.362 11.909 1.00 52.94 215 SER A O 1
ATOM 1690 N N . SER A 1 216 ? 4.480 -0.580 12.004 1.00 45.84 216 SER A N 1
ATOM 1691 C CA . SER A 1 216 ? 3.813 -1.119 13.194 1.00 45.84 216 SER A CA 1
ATOM 1692 C C . SER A 1 216 ? 4.296 -0.519 14.521 1.00 45.84 216 SER A C 1
ATOM 1694 O O . SER A 1 216 ? 3.605 -0.663 15.523 1.00 45.84 216 SER A O 1
ATOM 1696 N N . VAL A 1 217 ? 5.440 0.182 14.558 1.00 55.72 217 VAL A N 1
ATOM 1697 C CA . VAL A 1 217 ? 5.988 0.757 15.805 1.00 55.72 217 VAL A CA 1
ATOM 1698 C C . VAL A 1 217 ? 6.518 2.174 15.563 1.00 55.72 217 VAL A C 1
ATOM 1700 O O . VAL A 1 217 ? 7.703 2.457 15.706 1.00 55.72 217 VAL A O 1
ATOM 1703 N N . ASN A 1 218 ? 5.633 3.095 15.174 1.00 65.44 218 ASN A N 1
ATOM 1704 C CA . ASN A 1 218 ? 5.979 4.512 15.028 1.00 65.44 218 ASN A CA 1
ATOM 1705 C C . ASN A 1 218 ? 5.963 5.222 16.391 1.00 65.44 218 ASN A C 1
ATOM 1707 O O . ASN A 1 218 ? 5.049 5.991 16.692 1.00 65.44 218 ASN A O 1
ATOM 1711 N N . LEU A 1 219 ? 6.982 4.988 17.221 1.00 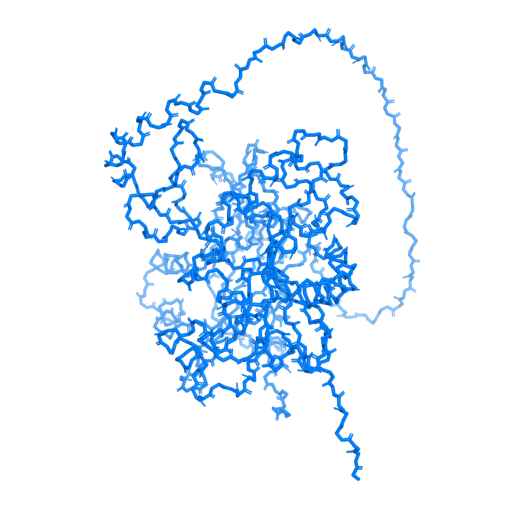84.81 219 LEU A N 1
ATOM 1712 C CA . LEU A 1 219 ? 7.179 5.755 18.452 1.00 84.81 219 LEU A CA 1
ATOM 1713 C C . LEU A 1 219 ? 7.631 7.173 18.088 1.00 84.81 219 LEU A C 1
ATOM 1715 O O . LEU A 1 219 ? 8.804 7.416 17.814 1.00 84.81 219 LEU A O 1
ATOM 1719 N N . LYS A 1 220 ? 6.679 8.106 18.028 1.00 87.94 220 LYS A N 1
ATOM 1720 C CA . LYS A 1 220 ? 6.928 9.532 17.789 1.00 87.94 220 LYS A CA 1
ATOM 1721 C C . LYS A 1 220 ? 7.170 10.262 19.104 1.00 87.94 220 LYS A C 1
ATOM 1723 O O . LYS A 1 220 ? 6.548 9.950 20.118 1.00 87.94 220 LYS A O 1
ATOM 1728 N N . CYS A 1 221 ? 8.029 11.280 19.085 1.00 91.56 221 CYS A N 1
ATOM 1729 C CA . CYS A 1 221 ? 8.161 12.178 20.233 1.00 91.56 221 CYS A CA 1
ATOM 1730 C C . CYS A 1 221 ? 6.808 12.843 20.530 1.00 91.56 221 CYS A C 1
ATOM 1732 O O . CYS A 1 221 ? 6.277 13.562 19.683 1.00 91.56 221 CYS A O 1
ATOM 1734 N N . ALA A 1 222 ? 6.281 12.644 21.741 1.00 85.69 222 ALA A N 1
ATOM 1735 C CA . ALA A 1 222 ? 4.959 13.133 22.138 1.00 85.69 222 ALA A CA 1
ATOM 1736 C C . ALA A 1 222 ? 4.790 14.653 21.951 1.00 85.69 222 ALA A C 1
ATOM 1738 O O . ALA A 1 222 ? 3.702 15.116 21.615 1.00 85.69 222 ALA A O 1
ATOM 1739 N N . THR A 1 223 ? 5.876 15.410 22.132 1.00 86.75 223 THR A N 1
ATOM 1740 C CA . THR A 1 223 ? 5.878 16.876 22.082 1.00 86.75 223 THR A CA 1
ATOM 1741 C C . THR A 1 223 ? 5.893 17.420 20.656 1.00 86.75 223 THR A C 1
ATOM 1743 O O . THR A 1 223 ? 5.071 18.266 20.324 1.00 86.75 223 THR A O 1
ATOM 1746 N N . CYS A 1 224 ? 6.840 16.988 19.813 1.00 84.38 224 CYS A N 1
ATOM 1747 C CA . CYS A 1 224 ? 7.002 17.566 18.474 1.00 84.38 224 CYS A CA 1
ATOM 1748 C C . CYS A 1 224 ? 6.342 16.745 17.363 1.00 84.38 224 CYS A C 1
ATOM 1750 O O . CYS A 1 224 ? 6.108 17.293 16.292 1.00 84.38 224 CYS A O 1
ATOM 1752 N N . GLN A 1 225 ? 6.083 15.451 17.585 1.00 81.81 225 GLN A N 1
ATOM 1753 C CA . GLN A 1 225 ? 5.537 14.497 16.608 1.00 81.81 225 GLN A CA 1
ATOM 1754 C C . GLN A 1 225 ? 6.351 14.342 15.304 1.00 81.81 225 GLN A C 1
ATOM 1756 O O . GLN A 1 225 ? 5.886 13.690 14.368 1.00 81.81 225 GLN A O 1
ATOM 1761 N N . LYS A 1 226 ? 7.568 14.906 15.241 1.00 77.44 226 LYS A N 1
ATOM 1762 C CA . LYS A 1 226 ? 8.429 14.926 14.044 1.00 77.44 226 LYS A CA 1
ATOM 1763 C C . LYS A 1 226 ? 9.439 13.781 14.007 1.00 77.44 226 LYS A C 1
ATOM 1765 O O . LYS A 1 226 ? 9.559 13.103 12.993 1.00 77.44 226 LYS A O 1
ATOM 1770 N N . VAL A 1 227 ? 10.163 13.554 15.102 1.00 85.94 227 VAL A N 1
ATOM 1771 C CA . VAL A 1 227 ? 11.144 12.459 15.196 1.00 85.94 227 VAL A CA 1
ATOM 1772 C C . VAL A 1 227 ? 10.473 11.145 15.565 1.00 85.94 227 VAL A C 1
ATOM 1774 O O . VAL A 1 227 ? 9.567 11.108 16.404 1.00 85.94 227 VAL A O 1
ATOM 1777 N N . ILE A 1 228 ? 10.942 10.078 14.920 1.00 88.12 228 ILE A N 1
ATOM 1778 C CA . ILE A 1 228 ? 10.439 8.709 15.040 1.00 88.12 228 ILE A CA 1
ATOM 1779 C C . ILE A 1 228 ? 11.560 7.822 15.579 1.00 88.12 228 ILE A C 1
ATOM 1781 O O . ILE A 1 228 ? 12.727 7.981 15.220 1.00 88.12 228 ILE A O 1
ATOM 1785 N N . TYR A 1 229 ? 11.198 6.868 16.428 1.00 90.06 229 TYR A N 1
ATOM 1786 C CA . TYR A 1 229 ? 12.106 5.921 17.055 1.00 90.06 229 TYR A CA 1
ATOM 1787 C C . TYR A 1 229 ? 11.636 4.490 16.818 1.00 90.06 229 TYR A C 1
ATOM 1789 O O . TYR A 1 229 ? 10.441 4.213 16.840 1.00 90.06 229 TYR A O 1
ATOM 1797 N N . CYS A 1 230 ? 12.580 3.560 16.655 1.00 89.19 230 CYS A N 1
ATOM 1798 C CA . CYS A 1 230 ? 12.256 2.134 16.535 1.00 89.19 230 CYS A CA 1
ATOM 1799 C C . CYS A 1 230 ? 11.816 1.503 17.865 1.00 89.19 230 CYS A C 1
ATOM 1801 O O . CYS A 1 230 ? 11.289 0.397 17.877 1.00 89.19 230 CYS A O 1
ATOM 1803 N N . SER A 1 231 ? 12.120 2.145 18.997 1.00 90.88 231 SER A N 1
ATOM 1804 C CA . SER A 1 231 ? 11.824 1.627 20.331 1.00 90.88 231 SER A CA 1
ATOM 1805 C C . SER A 1 231 ? 11.837 2.732 21.383 1.00 90.88 231 SER A C 1
ATOM 1807 O O . SER A 1 231 ? 12.492 3.765 21.215 1.00 90.88 231 SER A O 1
ATOM 1809 N N . GLN A 1 232 ? 11.176 2.472 22.515 1.00 92.56 232 GLN A N 1
ATOM 1810 C CA . GLN A 1 232 ? 11.184 3.364 23.676 1.00 92.56 232 GLN A CA 1
ATOM 1811 C C . GLN A 1 232 ? 12.615 3.611 24.171 1.00 92.56 232 GLN A C 1
ATOM 1813 O O . GLN A 1 232 ? 12.951 4.722 24.562 1.00 92.56 232 GLN A O 1
ATOM 1818 N N . ALA A 1 233 ? 13.484 2.597 24.102 1.00 94.88 233 ALA A N 1
ATOM 1819 C CA . ALA A 1 233 ? 14.888 2.720 24.483 1.00 94.88 233 ALA A CA 1
ATOM 1820 C C . ALA A 1 233 ? 15.638 3.750 23.622 1.00 94.88 233 ALA A C 1
ATOM 1822 O O . ALA A 1 233 ? 16.405 4.550 24.158 1.00 94.88 233 ALA A O 1
ATOM 1823 N N . CYS A 1 234 ? 15.393 3.770 22.305 1.00 95.69 234 CYS A N 1
ATOM 1824 C CA . CYS A 1 234 ? 15.990 4.776 21.427 1.00 95.69 234 CYS A CA 1
ATOM 1825 C C . CYS A 1 234 ? 15.441 6.175 21.716 1.00 95.69 234 CYS A C 1
ATOM 1827 O O . CYS A 1 234 ? 16.221 7.116 21.807 1.00 95.69 234 CYS A O 1
ATOM 1829 N N . MET A 1 235 ? 14.130 6.305 21.934 1.00 95.44 235 MET A N 1
ATOM 1830 C CA . MET A 1 235 ? 13.529 7.590 22.299 1.00 95.44 235 MET A CA 1
ATOM 1831 C C . MET A 1 235 ? 14.098 8.130 23.615 1.00 95.44 235 MET A C 1
ATOM 1833 O O . MET A 1 235 ? 14.509 9.282 23.676 1.00 95.44 235 MET A O 1
ATOM 1837 N N . SER A 1 236 ? 14.177 7.300 24.659 1.00 95.00 236 SER A N 1
ATOM 1838 C CA . SER A 1 236 ? 14.695 7.704 25.972 1.00 95.00 236 SER A CA 1
ATOM 1839 C C . SER A 1 236 ? 16.166 8.115 25.926 1.00 95.00 236 SER A C 1
ATOM 1841 O O . SER A 1 236 ? 16.554 9.058 26.611 1.00 95.00 236 SER A O 1
ATOM 1843 N N . LYS A 1 237 ? 16.987 7.426 25.124 1.00 97.00 237 LYS A N 1
ATOM 1844 C CA . LYS A 1 237 ? 18.415 7.740 24.987 1.00 97.00 237 LYS A CA 1
ATOM 1845 C C . LYS A 1 237 ? 18.650 9.023 24.182 1.00 97.00 237 LYS A C 1
ATOM 1847 O O . LYS A 1 237 ? 19.527 9.798 24.548 1.00 97.00 237 LYS A O 1
ATOM 1852 N N . ASP A 1 238 ? 17.844 9.270 23.153 1.00 96.75 238 ASP A N 1
ATOM 1853 C CA . ASP A 1 238 ? 17.893 10.504 22.356 1.00 96.75 238 ASP A CA 1
ATOM 1854 C C . ASP A 1 238 ? 17.261 11.708 23.072 1.00 96.75 238 ASP A C 1
ATOM 1856 O O . ASP A 1 238 ? 17.543 12.859 22.748 1.00 96.75 238 ASP A O 1
ATOM 1860 N N . LEU A 1 239 ? 16.413 11.462 24.079 1.00 94.12 239 LEU A N 1
ATOM 1861 C CA . LEU A 1 239 ? 15.583 12.483 24.718 1.00 94.12 239 LEU A CA 1
ATOM 1862 C C . LEU A 1 239 ? 16.385 13.688 25.223 1.00 94.12 239 LEU A C 1
ATOM 1864 O O . LEU A 1 239 ? 15.902 14.814 25.124 1.00 94.12 239 LEU A O 1
ATOM 1868 N N . LEU A 1 240 ? 17.586 13.479 25.774 1.00 92.75 240 LEU A N 1
ATOM 1869 C CA . LEU A 1 240 ? 18.400 14.566 26.327 1.00 92.75 240 LEU A CA 1
ATOM 1870 C C . LEU A 1 240 ? 18.897 15.527 25.235 1.00 92.75 240 LEU A C 1
ATOM 1872 O O . LEU A 1 240 ? 18.871 16.743 25.436 1.00 92.75 240 LEU A O 1
ATOM 1876 N N . GLU A 1 241 ? 19.334 14.992 24.095 1.00 93.50 241 GLU A N 1
ATOM 1877 C CA . GLU A 1 241 ? 19.812 15.788 22.962 1.00 93.50 241 GLU A CA 1
ATOM 1878 C C . GLU A 1 241 ? 18.638 16.383 22.195 1.00 93.50 241 GLU A C 1
ATOM 1880 O O . GLU A 1 241 ? 18.545 17.606 22.074 1.00 93.50 241 GLU A O 1
ATOM 1885 N N . HIS A 1 242 ? 17.665 15.548 21.826 1.00 94.31 242 HIS A N 1
ATOM 1886 C CA . HIS A 1 242 ? 16.463 15.975 21.125 1.00 94.31 242 HIS A CA 1
ATOM 1887 C C . HIS A 1 242 ? 15.716 17.088 21.870 1.00 94.31 242 HIS A C 1
ATOM 1889 O O . HIS A 1 242 ? 15.213 18.016 21.244 1.00 94.31 242 HIS A O 1
ATOM 1895 N N . ARG A 1 243 ? 15.656 17.077 23.211 1.00 93.69 243 ARG A N 1
ATOM 1896 C CA . ARG A 1 243 ? 14.944 18.111 23.988 1.00 93.69 243 ARG A CA 1
ATOM 1897 C C . ARG A 1 243 ? 15.497 19.524 23.779 1.00 93.69 243 ARG A C 1
ATOM 1899 O O . ARG A 1 243 ? 14.731 20.478 23.946 1.00 93.69 243 ARG A O 1
ATOM 1906 N N . LYS A 1 244 ? 16.778 19.665 23.417 1.00 92.81 244 LYS A N 1
ATOM 1907 C CA . LYS A 1 244 ? 17.395 20.963 23.095 1.00 92.81 244 LYS A CA 1
ATOM 1908 C C . LYS A 1 244 ? 16.742 21.585 21.855 1.00 92.81 244 LYS A C 1
ATOM 1910 O O . LYS A 1 244 ? 16.474 22.781 21.845 1.00 92.81 244 LYS A O 1
ATOM 1915 N N . GLU A 1 245 ? 16.394 20.755 20.875 1.00 87.19 245 GLU A N 1
ATOM 1916 C CA . GLU A 1 245 ? 15.792 21.154 19.595 1.00 87.19 245 GLU A CA 1
ATOM 1917 C C . GLU A 1 245 ? 14.258 21.047 19.600 1.00 87.19 245 GLU A C 1
ATOM 1919 O O . GLU A 1 245 ? 13.556 21.801 18.936 1.00 87.19 245 GLU A O 1
ATOM 1924 N N . CYS A 1 246 ? 13.696 20.147 20.406 1.00 90.25 246 CYS A N 1
ATOM 1925 C CA . CYS A 1 246 ? 12.258 19.902 20.478 1.00 90.25 246 CYS A CA 1
ATOM 1926 C C . CYS A 1 246 ? 11.481 21.130 20.973 1.00 90.25 246 CYS A C 1
ATOM 1928 O O . CYS A 1 246 ? 10.349 21.371 20.546 1.00 90.25 246 CYS A O 1
ATOM 1930 N N . LYS A 1 247 ? 12.067 21.895 21.905 1.00 76.00 247 LYS A N 1
ATOM 1931 C CA . LYS A 1 247 ? 11.409 23.042 22.548 1.00 76.00 247 LYS A CA 1
ATOM 1932 C C . LYS A 1 247 ? 11.273 24.260 21.636 1.00 76.00 247 LYS A C 1
ATOM 1934 O O . LYS A 1 247 ? 10.331 25.019 21.827 1.00 76.00 247 LYS A O 1
ATOM 1939 N N . SER A 1 248 ? 12.168 24.451 20.667 1.00 63.44 248 SER A N 1
ATOM 1940 C CA . SER A 1 248 ? 12.125 25.617 19.772 1.00 63.44 248 SER A CA 1
ATOM 1941 C C . SER A 1 248 ? 10.998 25.534 18.736 1.00 63.44 248 SER A C 1
ATOM 1943 O O . SER A 1 248 ? 10.580 26.558 18.203 1.00 63.44 248 SER A O 1
ATOM 1945 N N . LEU A 1 249 ? 10.473 24.330 18.480 1.00 56.62 249 LEU A N 1
ATOM 1946 C CA . LEU A 1 249 ? 9.447 24.084 17.465 1.00 56.62 249 LEU A CA 1
ATOM 1947 C C . LEU A 1 249 ? 8.015 24.130 18.018 1.00 56.62 249 LEU A C 1
ATOM 1949 O O . LEU A 1 249 ? 7.102 24.536 17.302 1.00 56.62 249 LEU A O 1
ATOM 1953 N N . ALA A 1 250 ? 7.802 23.759 19.285 1.00 55.97 250 ALA A N 1
ATOM 1954 C CA . ALA A 1 250 ? 6.470 23.789 19.899 1.00 55.97 250 ALA A CA 1
ATOM 1955 C C . ALA A 1 250 ? 5.950 25.229 20.086 1.00 55.97 250 ALA A C 1
ATOM 1957 O O . ALA A 1 250 ? 4.771 25.504 19.859 1.00 55.97 250 ALA A O 1
ATOM 1958 N N . SER A 1 251 ? 6.841 26.167 20.415 1.00 57.53 251 SER A N 1
ATOM 1959 C CA . SER A 1 251 ? 6.530 27.586 20.631 1.00 57.53 251 SER A CA 1
ATOM 1960 C C . SER A 1 251 ? 6.228 28.377 19.352 1.00 57.53 251 SER A C 1
ATOM 1962 O O . SER A 1 251 ? 5.721 29.489 19.448 1.00 57.53 251 SER A O 1
ATOM 1964 N N . GLN A 1 252 ? 6.467 27.816 18.161 1.00 57.19 252 GLN A N 1
ATOM 1965 C CA . GLN A 1 252 ? 6.111 28.455 16.885 1.00 57.19 252 GLN A CA 1
ATOM 1966 C C . GLN A 1 252 ? 4.701 28.086 16.388 1.00 57.19 252 GLN A C 1
ATOM 1968 O O . GLN A 1 252 ? 4.255 28.614 15.372 1.00 57.19 252 GLN A O 1
ATOM 1973 N N . SER A 1 253 ? 3.994 27.175 17.071 1.00 49.06 253 SER A N 1
ATOM 1974 C CA . SER A 1 253 ? 2.793 26.538 16.514 1.00 49.06 253 SER A CA 1
ATOM 1975 C C . SER A 1 253 ? 1.442 27.149 16.910 1.00 49.06 253 SER A C 1
ATOM 1977 O O . SER A 1 253 ? 0.454 26.813 16.262 1.00 49.06 253 SER A O 1
ATOM 1979 N N . VAL A 1 254 ? 1.344 28.062 17.889 1.00 44.19 254 VAL A N 1
ATOM 1980 C CA . VAL A 1 254 ? 0.045 28.667 18.258 1.00 44.19 254 VAL A CA 1
ATOM 1981 C C . VAL A 1 254 ? 0.192 30.090 18.815 1.00 44.19 254 VAL A C 1
ATOM 1983 O O . VAL A 1 254 ? 0.518 30.277 19.984 1.00 44.19 254 VAL A O 1
ATOM 1986 N N . SER A 1 255 ? -0.150 31.092 18.002 1.00 35.97 255 SER A N 1
ATOM 1987 C CA . SER A 1 255 ? -0.660 32.382 18.490 1.00 35.97 255 SER A CA 1
ATOM 1988 C C . SER A 1 255 ? -2.192 32.308 18.452 1.00 35.97 255 SER A C 1
ATOM 1990 O O . SER A 1 255 ? -2.748 32.182 17.358 1.00 35.97 255 SER A O 1
ATOM 1992 N N . PRO A 1 256 ? -2.904 32.339 19.591 1.00 44.28 256 PRO A N 1
ATOM 1993 C CA . PRO A 1 256 ? -4.358 32.269 19.597 1.00 44.28 256 PRO A CA 1
ATOM 1994 C C . PRO A 1 256 ? -4.945 33.639 19.231 1.00 44.28 256 PRO A C 1
ATOM 1996 O O . PRO A 1 256 ? -5.152 34.496 20.087 1.00 44.28 256 PRO A O 1
ATOM 1999 N N . SER A 1 257 ? -5.209 33.861 17.942 1.00 40.91 257 SER A N 1
ATOM 2000 C CA . SER A 1 257 ? -6.082 34.953 17.505 1.00 40.91 257 SER A CA 1
ATOM 2001 C C . SER A 1 257 ? -7.542 34.586 17.769 1.00 40.91 257 SER A C 1
ATOM 2003 O O . SER A 1 257 ? -8.004 33.495 17.441 1.00 40.91 257 SER A O 1
ATOM 2005 N N . GLN A 1 258 ? -8.232 35.534 18.399 1.00 44.59 258 GLN A N 1
ATOM 2006 C CA . GLN A 1 258 ? -9.616 35.510 18.857 1.00 44.59 258 GLN A CA 1
ATOM 2007 C C . GLN A 1 258 ? -10.590 34.935 17.818 1.00 44.59 258 GLN A C 1
ATOM 2009 O O . GLN A 1 258 ? -10.768 35.493 16.736 1.00 44.59 258 GLN A O 1
ATOM 2014 N N . VAL A 1 259 ? -11.272 33.850 18.186 1.00 39.34 259 VAL A N 1
ATOM 2015 C CA . VAL A 1 259 ? -12.439 33.340 17.462 1.00 39.34 259 VAL A CA 1
ATOM 2016 C C . VAL A 1 259 ? -13.683 33.947 18.102 1.00 39.34 259 VAL A C 1
ATOM 2018 O O . VAL A 1 259 ? -14.073 33.587 19.210 1.00 39.34 259 VAL A O 1
ATOM 2021 N N . VAL A 1 260 ? -14.289 34.896 17.393 1.00 42.28 260 VAL A N 1
ATOM 2022 C CA . VAL A 1 260 ? -15.653 35.367 17.639 1.00 42.28 260 VAL A CA 1
ATOM 2023 C C . VAL A 1 260 ? -16.606 34.237 17.248 1.00 42.28 260 VAL A C 1
ATOM 2025 O O . VAL A 1 260 ? -16.581 33.768 16.112 1.00 42.28 260 VAL A O 1
ATOM 2028 N N . HIS A 1 261 ? -17.426 33.780 18.192 1.00 35.31 261 HIS A N 1
ATOM 2029 C CA . HIS A 1 261 ? -18.477 32.793 17.953 1.00 35.31 261 HIS A CA 1
ATOM 2030 C C . HIS A 1 261 ? -19.581 33.371 17.050 1.00 35.31 261 HIS A C 1
ATOM 2032 O O . HIS A 1 261 ? -20.176 34.383 17.426 1.00 35.31 261 HIS A O 1
ATOM 2038 N N . PRO A 1 262 ? -19.944 32.729 15.923 1.00 38.34 262 PRO A N 1
ATOM 2039 C CA . PRO A 1 262 ? -21.234 32.947 15.298 1.00 38.34 262 PRO A CA 1
ATOM 2040 C C . PRO A 1 262 ? -22.282 31.982 15.861 1.00 38.34 262 PRO A C 1
ATOM 2042 O O . PRO A 1 262 ? -21.995 30.853 16.267 1.00 38.34 262 PRO A O 1
ATOM 2045 N N . ALA A 1 263 ? -23.509 32.490 15.896 1.00 38.69 263 ALA A N 1
ATOM 2046 C CA . ALA A 1 263 ? -24.680 31.881 16.490 1.00 38.69 263 ALA A CA 1
ATOM 2047 C C . ALA A 1 263 ? -25.119 30.564 15.825 1.00 38.69 263 ALA A C 1
ATOM 2049 O O . ALA A 1 263 ? -24.921 30.308 14.638 1.00 38.69 263 ALA A O 1
ATOM 2050 N N . LYS A 1 264 ? -25.768 29.761 16.666 1.00 37.62 264 LYS A N 1
ATOM 2051 C CA . LYS A 1 264 ? -26.446 28.486 16.423 1.00 37.62 264 LYS A CA 1
ATOM 2052 C C . LYS A 1 264 ? -27.534 28.618 15.337 1.00 37.62 264 LYS A C 1
ATOM 2054 O O . LYS A 1 264 ? -28.418 29.452 15.523 1.00 37.62 264 LYS A O 1
ATOM 2059 N N . PRO A 1 265 ? -27.548 27.794 14.271 1.00 39.56 265 PRO A N 1
ATOM 2060 C CA . PRO A 1 265 ? -28.700 27.707 13.385 1.00 39.56 265 PRO A CA 1
ATOM 2061 C C . PRO A 1 265 ? -29.726 26.701 13.911 1.00 39.56 265 PRO A C 1
ATOM 2063 O O . PRO A 1 265 ? -29.388 25.613 14.385 1.00 39.56 265 PRO A O 1
ATOM 2066 N N . GLU A 1 266 ? -30.982 27.119 13.810 1.00 33.38 266 GLU A N 1
ATOM 2067 C CA . GLU A 1 266 ? -32.199 26.381 14.115 1.00 33.38 266 GLU A CA 1
ATOM 2068 C C . GLU A 1 266 ? -32.390 25.162 13.209 1.00 33.38 266 GLU A C 1
ATOM 2070 O O . GLU A 1 266 ? -32.069 25.154 12.020 1.00 33.38 266 GLU A O 1
ATOM 2075 N N . THR A 1 267 ? -32.953 24.121 13.809 1.00 38.09 267 THR A N 1
ATOM 2076 C CA . THR A 1 267 ? -33.400 22.895 13.165 1.00 38.09 267 THR A CA 1
ATOM 2077 C C . THR A 1 267 ? -34.707 23.120 12.408 1.00 38.09 267 THR A C 1
ATOM 2079 O O . THR A 1 267 ? -35.649 23.726 12.916 1.00 38.09 267 THR A O 1
ATOM 2082 N N . SER A 1 268 ? -34.803 22.565 11.202 1.00 34.31 268 SER A N 1
ATOM 2083 C CA . SER A 1 268 ? -36.072 22.338 10.506 1.00 34.31 268 SER A CA 1
ATOM 2084 C C . SER A 1 268 ? -36.001 21.074 9.637 1.00 34.31 268 SER A C 1
ATOM 2086 O O . SER A 1 268 ? -34.897 20.623 9.317 1.00 34.31 268 SER A O 1
ATOM 2088 N N . PRO A 1 269 ? -37.152 20.442 9.333 1.00 43.91 269 PRO A N 1
ATOM 2089 C CA . PRO A 1 269 ? -37.244 18.996 9.165 1.00 43.91 269 PRO A CA 1
ATOM 2090 C C . PRO A 1 269 ? -37.404 18.524 7.707 1.00 43.91 269 PRO A C 1
ATOM 2092 O O . PRO A 1 269 ? -37.929 19.238 6.864 1.00 43.91 269 PRO A O 1
ATOM 2095 N N . VAL A 1 270 ? -36.989 17.266 7.493 1.00 38.66 270 VAL A N 1
ATOM 2096 C CA . VAL A 1 270 ? -37.528 16.223 6.588 1.00 38.66 270 VAL A CA 1
ATOM 2097 C C . VAL A 1 270 ? -37.900 16.616 5.145 1.00 38.66 270 VAL A C 1
ATOM 2099 O O . VAL A 1 270 ? -38.883 17.305 4.910 1.00 38.66 270 VAL A O 1
ATOM 2102 N N . SER A 1 271 ? -37.267 15.957 4.164 1.00 31.89 271 SER A N 1
ATOM 2103 C CA . SER A 1 271 ? -38.022 15.392 3.034 1.00 31.89 271 SER A CA 1
ATOM 2104 C C . SER A 1 271 ? -37.331 14.165 2.435 1.00 31.89 271 SER A C 1
ATOM 2106 O O . SER A 1 271 ? -36.120 14.139 2.222 1.00 31.89 271 SER A O 1
ATOM 2108 N N . GLN A 1 272 ? -38.143 13.132 2.231 1.00 37.94 272 GLN A N 1
ATOM 2109 C CA . GLN A 1 272 ? -37.816 11.825 1.681 1.00 37.94 272 GLN A CA 1
ATOM 2110 C C . GLN A 1 272 ? -37.621 11.924 0.163 1.00 37.94 272 GLN A C 1
ATOM 2112 O O . GLN A 1 272 ? -38.412 12.573 -0.517 1.00 37.94 272 GLN A O 1
ATOM 2117 N N . LEU A 1 273 ? -36.635 11.207 -0.382 1.00 29.81 273 LEU A N 1
ATOM 2118 C CA . LEU A 1 273 ? -36.637 10.845 -1.797 1.00 29.81 273 LEU A CA 1
ATOM 2119 C C . LEU A 1 273 ? -36.170 9.396 -1.957 1.00 29.81 273 LEU A C 1
ATOM 2121 O O . LEU A 1 273 ? -34.989 9.071 -1.850 1.00 29.81 273 LEU A O 1
ATOM 2125 N N . SER A 1 274 ? -37.147 8.527 -2.172 1.00 36.25 274 SER A N 1
ATOM 2126 C CA . SER A 1 274 ? -37.013 7.138 -2.586 1.00 36.25 274 SER A CA 1
ATOM 2127 C C . SER A 1 274 ? -37.413 7.000 -4.061 1.00 36.25 274 SER A C 1
ATOM 2129 O O . SER A 1 274 ? -38.253 7.754 -4.556 1.00 36.25 274 SER A O 1
ATOM 2131 N N . THR A 1 275 ? -36.899 5.938 -4.703 1.00 30.39 275 THR A N 1
ATOM 2132 C CA . THR A 1 275 ? -37.223 5.415 -6.058 1.00 30.39 275 THR A CA 1
ATOM 2133 C C . THR A 1 275 ? -36.589 6.225 -7.211 1.00 30.39 275 THR A C 1
ATOM 2135 O O . THR A 1 275 ? -36.658 7.440 -7.219 1.00 30.39 275 THR A O 1
ATOM 2138 N N . GLN A 1 276 ? -35.925 5.668 -8.231 1.00 29.36 276 GLN A N 1
ATOM 2139 C CA . GLN A 1 276 ? -36.147 4.421 -8.967 1.00 29.36 276 GLN A CA 1
ATOM 2140 C C . GLN A 1 276 ? -34.825 3.913 -9.582 1.00 29.36 276 GLN A C 1
ATOM 2142 O O . GLN A 1 276 ? -34.091 4.684 -10.196 1.00 29.36 276 GLN A O 1
ATOM 2147 N N . LEU A 1 277 ? -34.547 2.611 -9.476 1.00 33.19 277 LEU A N 1
ATOM 2148 C CA . LEU A 1 277 ? -33.546 1.927 -10.299 1.00 33.19 277 LEU A CA 1
ATOM 2149 C C . LEU A 1 277 ? -34.286 0.862 -11.109 1.00 33.19 277 LEU A C 1
ATOM 2151 O O . LEU A 1 277 ? -34.840 -0.085 -10.555 1.00 33.19 277 LEU A O 1
ATOM 2155 N N . ASN A 1 278 ? -34.359 1.107 -12.417 1.00 33.22 278 ASN A N 1
ATOM 2156 C CA . ASN A 1 278 ? -35.075 0.292 -13.387 1.00 33.22 278 ASN A CA 1
ATOM 2157 C C . ASN A 1 278 ? -34.430 -1.089 -13.541 1.00 33.22 278 ASN A C 1
ATOM 2159 O O . ASN A 1 278 ? -33.250 -1.225 -13.858 1.00 33.22 278 ASN A O 1
ATOM 2163 N N . THR A 1 279 ? -35.265 -2.106 -13.362 1.00 32.62 279 THR A N 1
ATOM 2164 C CA . THR A 1 279 ? -35.053 -3.510 -13.707 1.00 32.62 279 THR A CA 1
ATOM 2165 C C . THR A 1 279 ? -34.917 -3.693 -15.218 1.00 32.62 279 THR A C 1
ATOM 2167 O O . THR A 1 279 ? -35.900 -3.576 -15.949 1.00 32.62 279 THR A O 1
ATOM 2170 N N . LEU A 1 280 ? -33.721 -4.063 -15.682 1.00 30.39 280 LEU A N 1
ATOM 2171 C CA . LEU A 1 280 ? -33.557 -4.815 -16.927 1.00 30.39 280 LEU A CA 1
ATOM 2172 C C . LEU A 1 280 ? -33.659 -6.302 -16.586 1.00 30.39 280 LEU A C 1
ATOM 2174 O O . LEU A 1 280 ? -32.748 -6.897 -16.014 1.00 30.39 280 LEU A O 1
ATOM 2178 N N . ASN A 1 281 ? -34.819 -6.869 -16.907 1.00 38.22 281 ASN A N 1
ATOM 2179 C CA . ASN A 1 281 ? -35.124 -8.286 -16.783 1.00 38.22 281 ASN A CA 1
ATOM 2180 C C . ASN A 1 281 ? -34.403 -9.033 -17.916 1.00 38.22 281 ASN A C 1
ATOM 2182 O O . ASN A 1 281 ? -34.920 -9.158 -19.024 1.00 38.22 281 ASN A O 1
ATOM 2186 N N . ILE A 1 282 ? -33.177 -9.478 -17.650 1.00 40.47 282 ILE A N 1
ATOM 2187 C CA . ILE A 1 282 ? -32.492 -10.471 -18.475 1.00 40.47 282 ILE A CA 1
ATOM 2188 C C . ILE A 1 282 ? -32.820 -11.826 -17.858 1.00 40.47 282 ILE A C 1
ATOM 2190 O O . ILE A 1 282 ? -32.500 -12.080 -16.697 1.00 40.47 282 ILE A O 1
ATOM 2194 N N . SER A 1 283 ? -33.489 -12.674 -18.632 1.00 37.97 283 SER A N 1
ATOM 2195 C CA . SER A 1 283 ? -33.824 -14.056 -18.299 1.00 37.97 283 SER A CA 1
ATOM 2196 C C . SER A 1 283 ? -32.540 -14.862 -18.070 1.00 37.97 283 SER A C 1
ATOM 2198 O O . SER A 1 283 ? -31.997 -15.465 -18.993 1.00 37.97 283 SER A O 1
ATOM 2200 N N . SER A 1 284 ? -32.012 -14.823 -16.847 1.00 43.53 284 SER A N 1
ATOM 2201 C CA . SER A 1 284 ? -30.841 -15.607 -16.458 1.00 43.53 284 SER A CA 1
ATOM 2202 C C . SER A 1 284 ? -31.188 -17.099 -16.382 1.00 43.53 284 SER A C 1
ATOM 2204 O O . SER A 1 284 ? -32.273 -17.452 -15.913 1.00 43.53 284 SER A O 1
ATOM 2206 N N . PRO A 1 285 ? -30.272 -17.989 -16.805 1.00 51.41 285 PRO A N 1
ATOM 2207 C CA . PRO A 1 285 ? -30.453 -19.432 -16.699 1.00 51.41 285 PRO A CA 1
ATOM 2208 C C . PRO A 1 285 ? -30.662 -19.857 -15.237 1.00 51.41 285 PRO A C 1
ATOM 2210 O O . PRO A 1 285 ? -29.989 -19.377 -14.323 1.00 51.41 285 PRO A O 1
ATOM 2213 N N . ALA A 1 286 ? -31.613 -20.767 -15.034 1.00 48.94 286 ALA A N 1
ATOM 2214 C CA . ALA A 1 286 ? -32.279 -21.088 -13.770 1.00 48.94 286 ALA A CA 1
ATOM 2215 C C . ALA A 1 286 ? -31.432 -21.800 -12.686 1.00 48.94 286 ALA A C 1
ATOM 2217 O O . ALA A 1 286 ? -31.992 -22.488 -11.837 1.00 48.94 286 ALA A O 1
ATOM 2218 N N . THR A 1 287 ? -30.104 -21.664 -12.669 1.00 61.16 287 THR A N 1
ATOM 2219 C CA . THR A 1 287 ? -29.246 -22.395 -11.710 1.00 61.16 287 THR A CA 1
ATOM 2220 C C . THR A 1 287 ? -28.044 -21.616 -11.174 1.00 61.16 287 THR A C 1
ATOM 2222 O O . THR A 1 287 ? -27.210 -22.192 -10.474 1.00 61.16 287 THR A O 1
ATOM 2225 N N . ALA A 1 288 ? -27.926 -20.310 -11.441 1.00 71.12 288 ALA A N 1
ATOM 2226 C CA . ALA A 1 288 ? -26.824 -19.528 -10.882 1.00 71.12 288 ALA A CA 1
ATOM 2227 C C . ALA A 1 288 ? -26.930 -19.470 -9.344 1.00 71.12 288 ALA A C 1
ATOM 2229 O O . ALA A 1 288 ? -27.857 -18.860 -8.805 1.00 71.12 288 ALA A O 1
ATOM 2230 N N . LYS A 1 289 ? -25.976 -20.107 -8.637 1.00 77.56 289 LYS A N 1
ATOM 2231 C CA . LYS A 1 289 ? -25.822 -19.967 -7.177 1.00 77.56 289 LYS A CA 1
ATOM 2232 C C . LYS A 1 289 ? -25.798 -18.456 -6.858 1.00 77.56 289 LYS A C 1
ATOM 2234 O O . LYS A 1 289 ? -25.086 -17.725 -7.553 1.00 77.56 289 LYS A O 1
ATOM 2239 N N . PRO A 1 290 ? -26.568 -17.969 -5.865 1.00 84.56 290 PRO A N 1
ATOM 2240 C CA . PRO A 1 290 ? -26.608 -16.543 -5.551 1.00 84.56 290 PRO A CA 1
ATOM 2241 C C . PRO A 1 290 ? -25.196 -16.012 -5.263 1.00 84.56 290 PRO A C 1
ATOM 2243 O O . PRO A 1 290 ? -24.329 -16.743 -4.804 1.00 84.56 290 PRO A O 1
ATOM 2246 N N . ILE A 1 291 ? -24.920 -14.748 -5.563 1.00 86.75 291 ILE A N 1
ATOM 2247 C CA . ILE A 1 291 ? -23.629 -14.132 -5.218 1.00 86.75 291 ILE A CA 1
ATOM 2248 C C . ILE A 1 291 ? -23.762 -13.544 -3.805 1.00 86.75 291 ILE A C 1
ATOM 2250 O O . ILE A 1 291 ? -24.823 -12.984 -3.499 1.00 86.75 291 ILE A O 1
ATOM 2254 N N . PRO A 1 292 ? -22.745 -13.658 -2.924 1.00 87.50 292 PRO A N 1
ATOM 2255 C CA . PRO A 1 292 ? -22.785 -13.014 -1.619 1.00 87.50 292 PRO A CA 1
ATOM 2256 C C . PRO A 1 292 ? -23.109 -11.527 -1.736 1.00 87.50 292 PRO A C 1
ATOM 2258 O O . PRO A 1 292 ? -22.631 -10.834 -2.631 1.00 87.50 292 PRO A O 1
ATOM 2261 N N . LYS A 1 293 ? -23.923 -11.027 -0.804 1.00 90.38 293 LYS A N 1
ATOM 2262 C CA . LYS A 1 293 ? -24.358 -9.622 -0.805 1.00 90.38 293 LYS A CA 1
ATOM 2263 C C . LYS A 1 293 ? -23.236 -8.648 -0.429 1.00 90.38 293 LYS A C 1
ATOM 2265 O O . LYS A 1 293 ? -23.363 -7.457 -0.702 1.00 90.38 293 LYS A O 1
ATOM 2270 N N . ARG A 1 294 ? -22.174 -9.128 0.229 1.00 92.06 294 ARG A N 1
ATOM 2271 C CA . ARG A 1 294 ? -21.034 -8.301 0.643 1.00 92.06 294 ARG A CA 1
ATOM 2272 C C . ARG A 1 294 ? -20.221 -7.859 -0.558 1.00 92.06 294 ARG A C 1
ATOM 2274 O O . ARG A 1 294 ? -20.029 -8.605 -1.518 1.00 92.06 294 ARG A O 1
ATOM 2281 N N . ARG A 1 295 ? -19.664 -6.654 -0.457 1.00 89.38 295 ARG A N 1
ATOM 2282 C CA . ARG A 1 295 ? -18.654 -6.186 -1.401 1.00 89.38 295 ARG A CA 1
ATOM 2283 C C . ARG A 1 295 ? -17.437 -7.107 -1.320 1.00 89.38 295 ARG A C 1
ATOM 2285 O O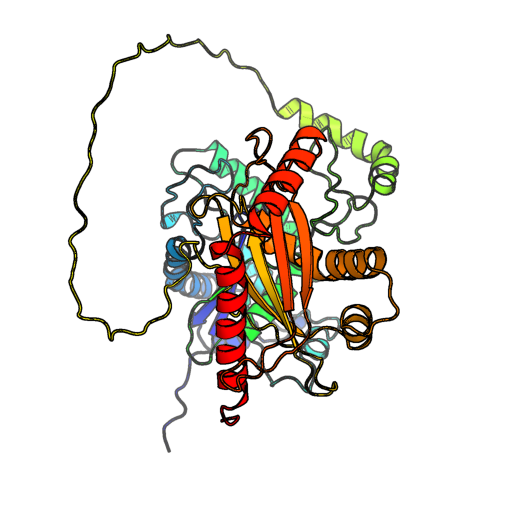 . ARG A 1 295 ? -16.905 -7.324 -0.235 1.00 89.38 295 ARG A O 1
ATOM 2292 N N . MET A 1 296 ? -16.975 -7.606 -2.463 1.00 87.75 296 MET A N 1
ATOM 2293 C CA . MET A 1 296 ? -15.737 -8.379 -2.518 1.00 87.75 296 MET A CA 1
ATOM 2294 C C . MET A 1 296 ? -14.512 -7.501 -2.738 1.00 87.75 296 MET A C 1
ATOM 2296 O O . MET A 1 296 ? -14.537 -6.544 -3.517 1.00 87.75 296 MET A O 1
ATOM 2300 N N . VAL A 1 297 ? -13.419 -7.866 -2.078 1.00 82.19 297 VAL A N 1
ATOM 2301 C CA . VAL A 1 297 ? -12.149 -7.147 -2.107 1.00 82.19 297 VAL A CA 1
ATOM 2302 C C . VAL A 1 297 ? -10.992 -8.124 -2.206 1.00 82.19 297 VAL A C 1
ATOM 2304 O O . VAL A 1 297 ? -11.084 -9.235 -1.706 1.00 82.19 297 VAL A O 1
ATOM 2307 N N . LEU A 1 298 ? -9.900 -7.725 -2.869 1.00 75.50 298 LEU A N 1
ATOM 2308 C CA . LEU A 1 298 ? -8.747 -8.608 -3.090 1.00 75.50 298 LEU A CA 1
ATOM 2309 C C . LEU A 1 298 ? -9.185 -9.955 -3.678 1.00 75.50 298 LEU A C 1
ATOM 2311 O O . LEU A 1 298 ? -8.901 -11.001 -3.118 1.00 75.50 298 LEU A O 1
ATOM 2315 N N . ASP A 1 299 ? -9.944 -9.924 -4.771 1.00 85.38 299 ASP A N 1
ATOM 2316 C CA . ASP A 1 299 ? -10.618 -11.114 -5.270 1.00 85.38 299 ASP A CA 1
ATOM 2317 C C . ASP A 1 299 ? -9.687 -12.071 -6.041 1.00 85.38 299 ASP A C 1
ATOM 2319 O O . ASP A 1 299 ? -9.400 -11.849 -7.217 1.00 85.38 299 ASP A O 1
ATOM 2323 N N . ASN A 1 300 ? -9.282 -13.178 -5.410 1.00 77.25 300 ASN A N 1
ATOM 2324 C CA . ASN A 1 300 ? -8.357 -14.190 -5.952 1.00 77.25 300 ASN A CA 1
ATOM 2325 C C . ASN A 1 300 ? -6.978 -13.614 -6.266 1.00 77.25 300 ASN A C 1
ATOM 2327 O O . ASN A 1 300 ? -6.333 -13.986 -7.252 1.00 77.25 300 ASN A O 1
ATOM 2331 N N . VAL A 1 301 ? -6.514 -12.696 -5.418 1.00 77.56 301 VAL A N 1
ATOM 2332 C CA . VAL A 1 301 ? -5.142 -12.202 -5.501 1.00 77.56 301 VAL A CA 1
ATOM 2333 C C . VAL A 1 301 ? -4.218 -13.381 -5.212 1.00 77.56 301 VAL A C 1
ATOM 2335 O O . VAL A 1 301 ? -4.178 -13.878 -4.091 1.00 77.56 301 VAL A O 1
ATOM 2338 N N . THR A 1 302 ? -3.518 -13.860 -6.244 1.00 77.75 302 THR A N 1
ATOM 2339 C CA . THR A 1 302 ? -2.494 -14.897 -6.097 1.00 77.75 302 THR A CA 1
ATOM 2340 C C . THR A 1 302 ? -1.159 -14.228 -5.832 1.00 77.75 302 THR A C 1
ATOM 2342 O O . THR A 1 302 ? -0.655 -13.501 -6.691 1.00 77.75 302 THR A O 1
ATOM 2345 N N . LEU A 1 303 ? -0.576 -14.492 -4.673 1.00 76.81 303 LEU A N 1
ATOM 2346 C CA . LEU A 1 303 ? 0.807 -14.134 -4.407 1.00 76.81 303 LEU A CA 1
ATOM 2347 C C . LEU A 1 303 ? 1.686 -15.259 -4.936 1.00 76.81 303 LEU A C 1
ATOM 2349 O O . LEU A 1 303 ? 1.431 -16.422 -4.653 1.00 76.81 303 LEU A O 1
ATOM 2353 N N . VAL A 1 304 ? 2.674 -14.926 -5.759 1.00 70.62 304 VAL A N 1
ATOM 2354 C CA . VAL A 1 304 ? 3.576 -15.915 -6.356 1.00 70.62 304 VAL A CA 1
ATOM 2355 C C . VAL A 1 304 ? 4.965 -15.671 -5.793 1.00 70.62 304 VAL A C 1
ATOM 2357 O O . VAL A 1 304 ? 5.471 -14.548 -5.870 1.00 70.62 304 VAL A O 1
ATOM 2360 N N . GLN A 1 305 ? 5.576 -16.712 -5.231 1.00 58.75 305 GLN A N 1
ATOM 2361 C CA . GLN A 1 305 ? 6.993 -16.688 -4.892 1.00 58.75 305 GLN A CA 1
ATOM 2362 C C . GLN A 1 305 ? 7.783 -16.701 -6.197 1.00 58.75 305 GLN A C 1
ATOM 2364 O O . GLN A 1 305 ? 7.578 -17.554 -7.055 1.00 58.75 305 GLN A O 1
ATOM 2369 N N . LYS A 1 306 ? 8.620 -15.681 -6.395 1.00 51.53 306 LYS A N 1
ATOM 2370 C CA . LYS A 1 306 ? 9.332 -15.459 -7.663 1.00 51.53 306 LYS A CA 1
ATOM 2371 C C . LYS A 1 306 ? 10.522 -16.400 -7.870 1.00 51.53 306 LYS A C 1
ATOM 2373 O O . LYS A 1 306 ? 11.179 -16.275 -8.901 1.00 51.53 306 LYS A O 1
ATOM 2378 N N . ASP A 1 307 ? 10.815 -17.288 -6.924 1.00 58.72 307 ASP A N 1
ATOM 2379 C CA . ASP A 1 307 ? 11.955 -18.190 -7.036 1.00 58.72 307 ASP A CA 1
ATOM 2380 C C . ASP A 1 307 ? 11.541 -19.498 -7.717 1.00 58.72 307 ASP A C 1
ATOM 2382 O O . ASP A 1 307 ? 10.818 -20.309 -7.148 1.00 58.72 307 ASP A O 1
ATOM 2386 N N . GLN A 1 308 ? 11.944 -19.666 -8.979 1.00 57.53 308 GLN A N 1
ATOM 2387 C CA . GLN A 1 308 ? 11.632 -20.862 -9.774 1.00 57.53 308 GLN A CA 1
ATOM 2388 C C . GLN A 1 308 ? 12.497 -22.069 -9.386 1.00 57.53 308 GLN A C 1
ATOM 2390 O O . GLN A 1 308 ? 12.210 -23.181 -9.824 1.00 57.53 308 GLN A O 1
ATOM 2395 N N . ASN A 1 309 ? 13.545 -21.854 -8.585 1.00 74.06 309 ASN A N 1
ATOM 2396 C CA . ASN A 1 309 ? 14.478 -22.902 -8.178 1.00 74.06 309 ASN A CA 1
ATOM 2397 C C . ASN A 1 309 ? 14.083 -23.581 -6.861 1.00 74.06 309 ASN A C 1
ATOM 2399 O O . ASN A 1 309 ? 14.671 -24.599 -6.497 1.00 74.06 309 ASN A O 1
ATOM 2403 N N . GLU A 1 310 ? 13.099 -23.041 -6.144 1.00 73.38 310 GLU A N 1
ATOM 2404 C CA . GLU A 1 310 ? 12.590 -23.646 -4.919 1.00 73.38 310 GLU A CA 1
ATOM 2405 C C . GLU A 1 310 ? 11.452 -24.619 -5.237 1.00 73.38 310 GLU A C 1
ATOM 2407 O O . GLU A 1 310 ? 10.667 -24.422 -6.169 1.00 73.38 310 GLU A O 1
ATOM 2412 N N . ALA A 1 311 ? 11.363 -25.700 -4.457 1.00 77.44 311 ALA A N 1
ATOM 2413 C CA . ALA A 1 311 ? 10.227 -26.606 -4.542 1.00 77.44 311 ALA A CA 1
ATOM 2414 C C . ALA A 1 311 ? 8.923 -25.802 -4.366 1.00 77.44 311 ALA A C 1
ATOM 2416 O O . ALA A 1 311 ? 8.876 -24.906 -3.516 1.00 77.44 311 ALA A O 1
ATOM 2417 N N . PRO A 1 312 ? 7.869 -26.090 -5.151 1.00 84.75 312 PRO A N 1
ATOM 2418 C CA . PRO A 1 312 ? 6.630 -25.335 -5.071 1.00 84.75 312 PRO A CA 1
ATOM 2419 C C . PRO A 1 312 ? 6.063 -25.438 -3.656 1.00 84.75 312 PRO A C 1
ATOM 2421 O O . PRO A 1 312 ? 5.761 -26.532 -3.178 1.00 84.75 312 PRO A O 1
ATOM 2424 N N . LEU A 1 313 ? 5.928 -24.291 -2.992 1.00 89.88 313 LEU A N 1
ATOM 2425 C CA . LEU A 1 313 ? 5.310 -24.230 -1.675 1.00 89.88 313 LEU A CA 1
ATOM 2426 C C . LEU A 1 313 ? 3.822 -24.605 -1.755 1.00 89.88 313 LEU A C 1
ATOM 2428 O O . LEU A 1 313 ? 3.161 -24.304 -2.759 1.00 89.88 313 LEU A O 1
ATOM 2432 N N . PRO A 1 314 ? 3.265 -25.223 -0.698 1.00 92.38 314 PRO A N 1
ATOM 2433 C CA . PRO A 1 314 ? 1.837 -25.481 -0.624 1.00 92.38 314 PRO A CA 1
ATOM 2434 C C . PRO A 1 314 ? 1.051 -24.168 -0.705 1.00 92.38 314 PRO A C 1
ATOM 2436 O O . PRO A 1 314 ? 1.412 -23.158 -0.099 1.00 92.38 314 PRO A O 1
ATOM 2439 N N . MET A 1 315 ? -0.044 -24.186 -1.464 1.00 93.44 315 MET A N 1
ATOM 2440 C CA . MET A 1 315 ? -0.926 -23.032 -1.632 1.00 93.44 315 MET A CA 1
ATOM 2441 C C . MET A 1 315 ? -2.103 -23.125 -0.667 1.00 93.44 315 MET A C 1
ATOM 2443 O O . MET A 1 315 ? -2.776 -24.153 -0.596 1.00 93.44 315 MET A O 1
ATOM 2447 N N . ILE A 1 316 ? -2.398 -22.023 0.019 1.00 95.12 316 ILE A N 1
ATOM 2448 C CA . ILE A 1 316 ? -3.553 -21.892 0.905 1.00 95.12 316 ILE A CA 1
ATOM 2449 C C . ILE A 1 316 ? -4.449 -20.734 0.463 1.00 95.12 316 ILE A C 1
ATOM 2451 O O . ILE A 1 316 ? -3.979 -19.714 -0.048 1.00 95.12 316 ILE A O 1
ATOM 2455 N N . LEU A 1 317 ? -5.758 -20.889 0.664 1.00 95.94 317 LEU A N 1
ATOM 2456 C CA . LEU A 1 317 ? -6.729 -19.808 0.550 1.00 95.94 317 LEU A CA 1
ATOM 2457 C C . LEU A 1 317 ? -6.907 -19.116 1.908 1.00 95.94 317 LEU A C 1
ATOM 2459 O O . LEU A 1 317 ? -7.505 -19.671 2.826 1.00 95.94 317 LEU A O 1
ATOM 2463 N N . TYR A 1 318 ? -6.446 -17.877 2.020 1.00 95.62 318 TYR A N 1
ATOM 2464 C CA . TYR A 1 318 ? -6.799 -16.983 3.116 1.00 95.62 318 TYR A CA 1
ATOM 2465 C C . TYR A 1 318 ? -7.985 -16.116 2.705 1.00 95.62 318 TYR A C 1
ATOM 2467 O O . TYR A 1 318 ? -7.873 -15.236 1.849 1.00 95.62 318 TYR A O 1
ATOM 2475 N N . HIS A 1 319 ? -9.150 -16.388 3.280 1.00 96.88 319 HIS A N 1
ATOM 2476 C CA . HIS A 1 319 ? -10.378 -15.679 2.940 1.00 96.88 319 HIS A CA 1
ATOM 2477 C C . HIS A 1 319 ? -11.224 -15.414 4.177 1.00 96.88 319 HIS A C 1
ATOM 2479 O O . HIS A 1 319 ? -11.038 -16.040 5.215 1.00 96.88 319 HIS A O 1
ATOM 2485 N N . GLY A 1 320 ? -12.142 -14.462 4.093 1.00 96.38 320 GLY A N 1
ATOM 2486 C CA . GLY A 1 320 ? -12.845 -14.043 5.293 1.00 96.38 320 GLY A CA 1
ATOM 2487 C C . GLY A 1 320 ? -13.682 -12.795 5.124 1.00 96.38 320 GLY A C 1
ATOM 2488 O O . GLY A 1 320 ? -13.855 -12.290 4.014 1.00 96.38 320 GLY A O 1
ATOM 2489 N N . ILE A 1 321 ? -14.184 -12.302 6.251 1.00 96.69 321 ILE A N 1
ATOM 2490 C CA . ILE A 1 321 ? -14.949 -11.060 6.348 1.00 96.69 321 ILE A CA 1
ATOM 2491 C C . ILE A 1 321 ? -14.135 -10.050 7.155 1.00 96.69 321 ILE A C 1
ATOM 2493 O O . ILE A 1 321 ? -13.710 -10.360 8.263 1.00 96.69 321 ILE A O 1
ATOM 2497 N N . ALA A 1 322 ? -13.978 -8.836 6.632 1.00 96.44 322 ALA A N 1
ATOM 2498 C CA . ALA A 1 322 ? -13.478 -7.684 7.379 1.00 96.44 322 ALA A CA 1
ATOM 2499 C C . ALA A 1 322 ? -14.627 -6.708 7.669 1.00 96.44 322 ALA A C 1
ATOM 2501 O O . ALA A 1 322 ? -15.336 -6.318 6.743 1.00 96.44 322 ALA A O 1
ATOM 2502 N N . GLY A 1 323 ? -14.829 -6.327 8.933 1.00 96.56 323 GLY A N 1
ATOM 2503 C CA . GLY A 1 323 ? -15.913 -5.434 9.370 1.00 96.56 323 GLY A CA 1
ATOM 2504 C C . GLY A 1 323 ? -16.908 -6.106 10.314 1.00 96.56 323 GLY A C 1
ATOM 2505 O O . GLY A 1 323 ? -16.561 -7.055 11.013 1.00 96.56 323 GLY A O 1
ATOM 2506 N N . ASN A 1 324 ? -18.156 -5.631 10.340 1.00 97.06 324 ASN A N 1
ATOM 2507 C CA . ASN A 1 324 ? -19.224 -6.252 11.124 1.00 97.06 324 ASN A CA 1
ATOM 2508 C C . ASN A 1 324 ? -19.828 -7.443 10.359 1.00 97.06 324 ASN A C 1
ATOM 2510 O O . ASN A 1 324 ? -20.600 -7.258 9.409 1.00 97.06 324 ASN A O 1
ATOM 2514 N N . PRO A 1 325 ? -19.556 -8.695 10.761 1.00 96.44 325 PRO A N 1
ATOM 2515 C CA . PRO A 1 325 ? -19.951 -9.830 9.953 1.00 96.44 325 PRO A CA 1
ATOM 2516 C C . PRO A 1 325 ? -21.458 -10.134 10.078 1.00 96.44 325 PRO A C 1
ATOM 2518 O O . PRO A 1 325 ? -21.993 -10.893 9.273 1.00 96.44 325 PRO A O 1
ATOM 2521 N N . ALA A 1 326 ? -22.193 -9.481 10.986 1.00 96.06 326 ALA A N 1
ATOM 2522 C CA . ALA A 1 326 ? -23.657 -9.522 11.018 1.00 96.06 326 ALA A CA 1
ATOM 2523 C C . ALA A 1 326 ? -24.322 -8.558 10.012 1.00 96.06 326 ALA A C 1
ATOM 2525 O O . ALA A 1 326 ? -25.503 -8.725 9.709 1.00 96.06 326 ALA A O 1
ATOM 2526 N N . VAL A 1 327 ? -23.586 -7.578 9.469 1.00 95.44 327 VAL A N 1
ATOM 2527 C CA . VAL A 1 327 ? -24.134 -6.509 8.619 1.00 95.44 327 VAL A CA 1
ATOM 2528 C C . VAL A 1 327 ? -23.383 -6.459 7.279 1.00 95.44 327 VAL A C 1
ATOM 2530 O O . VAL A 1 327 ? -22.300 -5.881 7.193 1.00 95.44 327 VAL A O 1
ATOM 2533 N N . PRO A 1 328 ? -23.934 -7.040 6.193 1.00 93.69 328 PRO A N 1
ATOM 2534 C CA . PRO A 1 328 ? -23.252 -7.104 4.896 1.00 93.69 328 PRO A CA 1
ATOM 2535 C C . PRO A 1 328 ? -22.823 -5.762 4.295 1.00 93.69 328 PRO A C 1
ATOM 2537 O O . PRO A 1 328 ? -21.843 -5.715 3.563 1.00 93.69 328 PRO A O 1
ATOM 2540 N N . SER A 1 329 ? -23.543 -4.678 4.586 1.00 90.12 329 SER A N 1
ATOM 2541 C CA . SER A 1 329 ? -23.196 -3.328 4.123 1.00 90.12 329 SER A CA 1
ATOM 2542 C C . SER A 1 329 ? -22.051 -2.679 4.907 1.00 90.12 329 SER A C 1
ATOM 2544 O O . SER A 1 329 ? -21.502 -1.688 4.442 1.00 90.12 329 SER A O 1
ATOM 2546 N N . ASP A 1 330 ? -21.713 -3.218 6.078 1.00 93.00 330 ASP A N 1
ATOM 2547 C CA . ASP A 1 330 ? -20.682 -2.715 7.000 1.00 93.00 330 ASP A CA 1
ATOM 2548 C C . ASP A 1 330 ? -19.469 -3.664 7.052 1.00 93.00 330 ASP A C 1
ATOM 2550 O O . ASP A 1 330 ? -18.810 -3.862 8.074 1.00 93.00 330 ASP A O 1
ATOM 2554 N N . SER A 1 331 ? -19.237 -4.379 5.952 1.00 95.56 331 SER A N 1
ATOM 2555 C CA . SER A 1 331 ? -18.175 -5.375 5.862 1.00 95.56 331 SER A CA 1
ATOM 2556 C C . SER A 1 331 ? -17.834 -5.739 4.421 1.00 95.56 331 SER A C 1
ATOM 2558 O O . SER A 1 331 ? -18.604 -5.511 3.485 1.00 95.56 331 SER A O 1
ATOM 2560 N N . GLU A 1 332 ? -16.658 -6.331 4.248 1.00 94.81 332 GLU A N 1
ATOM 2561 C CA . GLU A 1 332 ? -16.106 -6.741 2.962 1.00 94.81 332 GLU A CA 1
ATOM 2562 C C . GLU A 1 332 ? -15.697 -8.224 3.016 1.00 94.81 332 GLU A C 1
ATOM 2564 O O . GLU A 1 332 ? -15.140 -8.678 4.013 1.00 94.81 332 GLU A O 1
ATOM 2569 N N . LEU A 1 333 ? -15.964 -8.981 1.946 1.00 95.62 333 LEU A N 1
ATOM 2570 C CA . LEU A 1 333 ? -15.481 -10.358 1.766 1.00 95.62 333 LEU A CA 1
ATOM 2571 C C . LEU A 1 333 ? -14.136 -10.326 1.028 1.00 95.62 333 LEU A C 1
ATOM 2573 O O . LEU A 1 333 ? -14.031 -9.643 0.009 1.00 95.62 333 LEU A O 1
ATOM 2577 N N . PHE A 1 334 ? -13.130 -11.082 1.469 1.00 95.00 334 PHE A N 1
ATOM 2578 C CA . PHE A 1 334 ? -11.813 -11.116 0.816 1.00 95.00 334 PHE A CA 1
ATOM 2579 C C . PHE A 1 334 ? -11.326 -12.516 0.456 1.00 95.00 334 PHE A C 1
ATOM 2581 O O . PHE A 1 334 ? -11.754 -13.473 1.092 1.00 95.00 334 PHE A O 1
ATOM 2588 N N . ARG A 1 335 ? -10.452 -12.643 -0.564 1.00 95.06 335 ARG A N 1
ATOM 2589 C CA . ARG A 1 335 ? -9.919 -13.934 -1.058 1.00 95.06 335 ARG A CA 1
ATOM 2590 C C . ARG A 1 335 ? -8.477 -13.859 -1.564 1.00 95.06 335 ARG A C 1
ATOM 2592 O O . ARG A 1 335 ? -8.227 -13.539 -2.723 1.00 95.06 335 ARG A O 1
ATOM 2599 N N . ILE A 1 336 ? -7.522 -14.249 -0.737 1.00 93.50 336 ILE A N 1
ATOM 2600 C CA . ILE A 1 336 ? -6.097 -14.227 -1.070 1.00 93.50 336 ILE A CA 1
ATOM 2601 C C . ILE A 1 336 ? -5.602 -15.668 -1.186 1.00 93.50 336 ILE A C 1
ATOM 2603 O O . ILE A 1 336 ? -5.803 -16.471 -0.283 1.00 93.50 336 ILE A O 1
ATOM 2607 N N . ILE A 1 337 ? -4.963 -16.007 -2.302 1.00 92.94 337 ILE A N 1
ATOM 2608 C CA . ILE A 1 337 ? -4.336 -17.316 -2.502 1.00 92.94 337 ILE A CA 1
ATOM 2609 C C . ILE A 1 337 ? -2.832 -17.115 -2.387 1.00 92.94 337 ILE A C 1
ATOM 2611 O O . ILE A 1 337 ? -2.263 -16.300 -3.118 1.00 92.94 337 ILE A O 1
ATOM 2615 N N . MET A 1 338 ? -2.180 -17.829 -1.478 1.00 92.62 338 MET A N 1
ATOM 2616 C CA . MET A 1 338 ? -0.769 -17.584 -1.193 1.00 92.62 338 MET A CA 1
ATOM 2617 C C . MET A 1 338 ? 0.009 -18.853 -0.857 1.00 92.62 338 MET A C 1
ATOM 2619 O O . MET A 1 338 ? -0.580 -19.799 -0.331 1.00 92.62 338 MET A O 1
ATOM 2623 N N . PRO A 1 339 ? 1.312 -18.881 -1.178 1.00 91.94 339 PRO A N 1
ATOM 2624 C CA . PRO A 1 339 ? 2.198 -19.960 -0.786 1.00 91.94 339 PRO A CA 1
ATOM 2625 C C . PRO A 1 339 ? 2.498 -19.841 0.703 1.00 91.94 339 PRO A C 1
ATOM 2627 O O . PRO A 1 339 ? 2.740 -18.736 1.178 1.00 91.94 339 PRO A O 1
ATOM 2630 N N . ILE A 1 340 ? 2.525 -20.954 1.425 1.00 90.62 340 ILE A N 1
ATOM 2631 C CA . ILE A 1 340 ? 2.910 -21.001 2.838 1.00 90.62 340 ILE A CA 1
ATOM 2632 C C . ILE A 1 340 ? 4.107 -21.950 3.007 1.00 90.62 340 ILE A C 1
ATOM 2634 O O . ILE A 1 340 ? 4.158 -22.966 2.317 1.00 90.62 340 ILE A O 1
ATOM 2638 N N . PRO A 1 341 ? 5.095 -21.639 3.869 1.00 91.25 341 PRO A N 1
ATOM 2639 C CA . PRO A 1 341 ? 6.190 -22.564 4.156 1.00 91.25 341 PRO A CA 1
ATOM 2640 C C . PRO A 1 341 ? 5.679 -23.948 4.575 1.00 91.25 341 PRO A C 1
ATOM 2642 O O . PRO A 1 341 ? 4.660 -24.050 5.260 1.00 91.25 341 PRO A O 1
ATOM 2645 N N . GLN A 1 342 ? 6.366 -25.011 4.149 1.00 91.81 342 GLN A N 1
ATOM 2646 C CA . GLN A 1 342 ? 5.908 -26.387 4.372 1.00 91.81 342 GLN A CA 1
ATOM 2647 C C . GLN A 1 342 ? 5.796 -26.729 5.865 1.00 91.81 342 GLN A C 1
ATOM 2649 O O . GLN A 1 342 ? 4.804 -27.310 6.284 1.00 91.81 342 GLN A O 1
ATOM 2654 N N . ASP A 1 343 ? 6.762 -26.308 6.676 1.00 91.12 343 ASP A N 1
ATOM 2655 C CA . ASP A 1 343 ? 6.756 -26.486 8.131 1.00 91.12 343 ASP A CA 1
ATOM 2656 C C . ASP A 1 343 ? 5.555 -25.797 8.796 1.00 91.12 343 ASP A C 1
ATOM 2658 O O . ASP A 1 343 ? 4.905 -26.363 9.676 1.00 91.12 343 ASP A O 1
ATOM 2662 N N . MET A 1 344 ? 5.207 -24.595 8.333 1.00 92.25 344 MET A N 1
ATOM 2663 C CA . MET A 1 344 ? 4.009 -23.891 8.785 1.00 92.25 344 MET A CA 1
ATOM 2664 C C . MET A 1 344 ? 2.733 -24.582 8.308 1.00 92.25 344 MET A C 1
ATOM 2666 O O . MET A 1 344 ? 1.775 -24.665 9.075 1.00 92.25 344 MET A O 1
ATOM 2670 N N . PHE A 1 345 ? 2.708 -25.077 7.066 1.00 92.81 345 PHE A N 1
ATOM 2671 C CA . PHE A 1 345 ? 1.586 -25.842 6.526 1.00 92.81 345 PHE A CA 1
ATOM 2672 C C . PHE A 1 345 ? 1.318 -27.086 7.372 1.00 92.81 345 PHE A C 1
ATOM 2674 O O . PHE A 1 345 ? 0.188 -27.285 7.810 1.00 92.81 345 PHE A O 1
ATOM 2681 N N . ASP A 1 346 ? 2.357 -27.863 7.667 1.00 91.88 346 ASP A N 1
ATOM 2682 C CA . ASP A 1 346 ? 2.281 -29.072 8.488 1.00 91.88 346 ASP A CA 1
ATOM 2683 C C . ASP A 1 346 ? 1.843 -28.744 9.924 1.00 91.88 346 ASP A C 1
ATOM 2685 O O . ASP A 1 346 ? 1.065 -29.477 10.535 1.00 91.88 346 ASP A O 1
ATOM 2689 N N . ALA A 1 347 ? 2.277 -27.598 10.460 1.00 91.25 347 ALA A N 1
ATOM 2690 C CA . ALA A 1 347 ? 1.862 -27.134 11.779 1.00 91.25 347 ALA A CA 1
ATOM 2691 C C . ALA A 1 347 ? 0.368 -26.768 11.844 1.00 91.25 347 ALA A C 1
ATOM 2693 O O . ALA A 1 347 ? -0.278 -27.014 12.867 1.00 91.25 347 ALA A O 1
ATOM 2694 N N . ILE A 1 348 ? -0.210 -26.188 10.787 1.00 90.44 348 ILE A N 1
ATOM 2695 C CA . ILE A 1 348 ? -1.614 -25.739 10.801 1.00 90.44 348 ILE A CA 1
ATOM 2696 C C . ILE A 1 348 ? -2.595 -26.784 10.255 1.00 90.44 348 ILE A C 1
ATOM 2698 O O . ILE A 1 348 ? -3.743 -26.821 10.711 1.00 90.44 348 ILE A O 1
ATOM 2702 N N . CYS A 1 349 ? -2.155 -27.635 9.325 1.00 87.88 349 CYS A N 1
ATOM 2703 C CA . CYS A 1 349 ? -2.985 -28.602 8.617 1.00 87.88 349 CYS A CA 1
ATOM 2704 C C . CYS A 1 349 ? -3.155 -29.890 9.433 1.00 87.88 349 CYS A C 1
ATOM 2706 O O . CYS A 1 349 ? -2.160 -30.517 9.791 1.00 87.88 349 CYS A O 1
ATOM 2708 N N . PRO A 1 350 ? -4.387 -30.305 9.776 1.00 81.38 350 PRO A N 1
ATOM 2709 C CA . PRO A 1 350 ? -4.568 -31.574 10.444 1.00 81.38 350 PRO A CA 1
ATOM 2710 C C . PRO A 1 350 ? -4.270 -32.797 9.538 1.00 81.38 350 PRO A C 1
ATOM 2712 O O . PRO A 1 350 ? -4.351 -32.704 8.313 1.00 81.38 350 PRO A O 1
ATOM 2715 N N . PRO A 1 351 ? -3.865 -33.936 10.137 1.00 81.19 351 PRO A N 1
ATOM 2716 C CA . PRO A 1 351 ? -3.576 -34.117 11.560 1.00 81.19 351 PRO A CA 1
ATOM 2717 C C . PRO A 1 351 ? -2.234 -33.469 11.952 1.00 81.19 351 PRO A C 1
ATOM 2719 O O . PRO A 1 351 ? -1.165 -33.942 11.586 1.00 81.19 351 PRO A O 1
ATOM 2722 N N . SER A 1 352 ? -2.304 -32.410 12.757 1.00 82.38 352 SER A N 1
ATOM 2723 C CA . SER A 1 352 ? -1.155 -31.688 13.294 1.00 82.38 352 SER A CA 1
ATOM 2724 C C . SER A 1 352 ? -1.069 -32.001 14.780 1.00 82.38 352 SER A C 1
ATOM 2726 O O . SER A 1 352 ? -2.088 -32.024 15.476 1.00 82.38 352 SER A O 1
ATOM 2728 N N . SER A 1 353 ? 0.144 -32.244 15.272 1.00 90.31 353 SER A N 1
ATOM 2729 C CA . SER A 1 353 ? 0.413 -32.393 16.705 1.00 90.31 353 SER A CA 1
ATOM 2730 C C . SER A 1 353 ? 0.430 -31.055 17.452 1.00 90.31 353 SER A C 1
ATOM 2732 O O . SER A 1 353 ? 0.544 -31.049 18.676 1.00 90.31 353 SER A O 1
ATOM 2734 N N . VAL A 1 354 ? 0.354 -29.928 16.736 1.00 90.50 354 VAL A N 1
ATOM 2735 C CA . VAL A 1 354 ? 0.428 -28.582 17.309 1.00 90.50 354 VAL A CA 1
ATOM 2736 C C . VAL A 1 354 ? -0.907 -28.223 17.981 1.00 90.50 354 VAL A C 1
ATOM 2738 O O . VAL A 1 354 ? -1.955 -28.271 17.326 1.00 90.50 354 VAL A O 1
ATOM 2741 N N . PRO A 1 355 ? -0.907 -27.829 19.269 1.00 90.75 355 PRO A N 1
ATOM 2742 C CA . PRO A 1 355 ? -2.116 -27.410 19.974 1.00 90.75 355 PRO A CA 1
ATOM 2743 C C . PRO A 1 355 ? -2.816 -26.206 19.324 1.00 90.75 355 PRO A C 1
ATOM 2745 O O . PRO A 1 355 ? -2.167 -25.298 18.807 1.00 90.75 355 PRO A O 1
ATOM 2748 N N . ASP A 1 356 ? -4.147 -26.134 19.426 1.00 87.00 356 ASP A N 1
ATOM 2749 C CA . ASP A 1 356 ? -4.964 -25.046 18.853 1.00 87.00 356 ASP A CA 1
ATOM 2750 C C . ASP A 1 356 ? -4.477 -23.623 19.175 1.00 87.00 356 ASP A C 1
ATOM 2752 O O . ASP A 1 356 ? -4.430 -22.807 18.251 1.00 87.00 356 ASP A O 1
ATOM 2756 N N . PRO A 1 357 ? -4.073 -23.287 20.420 1.00 89.06 357 PRO A N 1
ATOM 2757 C CA . PRO A 1 357 ? -3.567 -21.949 20.728 1.00 89.06 357 PRO A CA 1
ATOM 2758 C C . PRO A 1 357 ? -2.275 -21.610 19.978 1.00 89.06 357 PRO A C 1
ATOM 2760 O O . PRO A 1 357 ? -2.073 -20.468 19.567 1.00 89.06 357 PRO A O 1
ATOM 2763 N N . GLU A 1 358 ? -1.408 -22.600 19.776 1.00 90.44 358 GLU A N 1
ATOM 2764 C CA . GLU A 1 358 ? -0.151 -22.427 19.053 1.00 90.44 358 GLU A CA 1
ATOM 2765 C C . GLU A 1 358 ? -0.401 -22.324 17.546 1.00 90.44 358 GLU A C 1
ATOM 2767 O O . GLU A 1 358 ? 0.130 -21.418 16.905 1.00 90.44 358 GLU A O 1
ATOM 2772 N N . ARG A 1 359 ? -1.325 -23.126 16.997 1.00 88.94 359 ARG A N 1
ATOM 2773 C CA . ARG A 1 359 ? -1.801 -22.951 15.614 1.00 88.94 359 ARG A CA 1
ATOM 2774 C C . ARG A 1 359 ? -2.371 -21.554 15.394 1.00 88.94 359 ARG A C 1
ATOM 2776 O O . ARG A 1 359 ? -2.032 -20.899 14.416 1.00 88.94 359 ARG A O 1
ATOM 2783 N N . HIS A 1 360 ? -3.196 -21.066 16.318 1.00 87.12 360 HIS A N 1
ATOM 2784 C CA . HIS A 1 360 ? -3.756 -19.718 16.247 1.00 87.12 360 HIS A CA 1
ATOM 2785 C C . HIS A 1 360 ? -2.665 -18.639 16.249 1.00 87.12 360 HIS A C 1
ATOM 2787 O O . HIS A 1 360 ? -2.754 -17.685 15.481 1.00 87.12 360 HIS A O 1
ATOM 2793 N N . LYS A 1 361 ? -1.614 -18.804 17.060 1.00 90.31 361 LYS A N 1
ATOM 2794 C CA . LYS A 1 361 ? -0.465 -17.893 17.082 1.00 90.31 361 LYS A CA 1
ATOM 2795 C C . LYS A 1 361 ? 0.293 -17.886 15.749 1.00 90.31 361 LYS A C 1
ATOM 2797 O O . LYS A 1 361 ? 0.573 -16.810 15.234 1.00 90.31 361 LYS A O 1
ATOM 2802 N N . ILE A 1 362 ? 0.560 -19.057 15.167 1.00 90.81 362 ILE A N 1
ATOM 2803 C CA . ILE A 1 362 ? 1.199 -19.189 13.845 1.00 90.81 362 ILE A CA 1
ATOM 2804 C C . ILE A 1 362 ? 0.372 -18.462 12.776 1.00 90.81 362 ILE A C 1
ATOM 2806 O O . ILE A 1 362 ? 0.911 -17.692 11.982 1.00 90.81 362 ILE A O 1
ATOM 2810 N N . LEU A 1 363 ? -0.951 -18.661 12.787 1.00 89.69 363 LEU A N 1
ATOM 2811 C CA . LEU A 1 363 ? -1.869 -17.976 11.876 1.00 89.69 363 LEU A CA 1
ATOM 2812 C C . LEU A 1 363 ? -1.847 -16.455 12.092 1.00 89.69 363 LEU A C 1
ATOM 2814 O O . LEU A 1 363 ? -1.760 -15.718 11.117 1.00 89.69 363 LEU A O 1
ATOM 2818 N N . LEU A 1 364 ? -1.873 -15.971 13.338 1.00 88.12 364 LEU A N 1
ATOM 2819 C CA . LEU A 1 364 ? -1.773 -14.539 13.645 1.00 88.12 364 LEU A CA 1
ATOM 2820 C C . LEU A 1 364 ? -0.470 -13.924 13.132 1.00 88.12 364 LEU A C 1
ATOM 2822 O O . LEU A 1 364 ? -0.498 -12.858 12.527 1.00 88.12 364 LEU A O 1
ATOM 2826 N N . GLU A 1 365 ? 0.668 -14.575 13.361 1.00 87.44 365 GLU A N 1
ATOM 2827 C CA . GLU A 1 365 ? 1.972 -14.062 12.928 1.00 87.44 365 GLU A CA 1
ATOM 2828 C C . GLU A 1 365 ? 2.079 -14.025 11.401 1.00 87.44 365 GLU A C 1
ATOM 2830 O O . GLU A 1 365 ? 2.537 -13.035 10.828 1.00 87.44 365 GLU A O 1
ATOM 2835 N N . TYR A 1 366 ? 1.598 -15.074 10.732 1.00 88.25 366 TYR A N 1
ATOM 2836 C CA . TYR A 1 366 ? 1.648 -15.175 9.279 1.00 88.25 366 TYR A CA 1
ATOM 2837 C C . TYR A 1 366 ? 0.649 -14.245 8.586 1.00 88.25 366 TYR A C 1
ATOM 2839 O O . TYR A 1 366 ? 0.987 -13.548 7.625 1.00 88.25 366 TYR A O 1
ATOM 2847 N N . PHE A 1 367 ? -0.595 -14.224 9.073 1.00 86.69 367 PHE A N 1
ATOM 2848 C CA . PHE A 1 367 ? -1.682 -13.493 8.433 1.00 86.69 367 PHE A CA 1
ATOM 2849 C C . PHE A 1 367 ? -1.831 -12.051 8.926 1.00 86.69 367 PHE A C 1
ATOM 2851 O O . PHE A 1 367 ? -2.350 -11.216 8.185 1.00 86.69 367 PHE A O 1
ATOM 2858 N N . GLY A 1 368 ? -1.315 -11.721 10.112 1.00 80.00 368 GLY A N 1
ATOM 2859 C CA . GLY A 1 368 ? -1.350 -10.371 10.682 1.00 80.00 368 GLY A CA 1
ATOM 2860 C C . GLY A 1 368 ? -0.610 -9.338 9.831 1.00 80.00 368 GLY A C 1
ATOM 2861 O O . GLY A 1 368 ? -1.009 -8.179 9.770 1.00 80.00 368 GLY A O 1
ATOM 2862 N N . MET A 1 369 ? 0.396 -9.751 9.050 1.00 77.38 369 MET A N 1
ATOM 2863 C CA . MET A 1 369 ? 1.034 -8.865 8.066 1.00 77.38 369 MET A CA 1
ATOM 2864 C C . MET A 1 369 ? 0.032 -8.321 7.027 1.00 77.38 369 MET A C 1
ATOM 2866 O O . MET A 1 369 ? 0.208 -7.216 6.508 1.00 77.38 369 MET A O 1
ATOM 2870 N N . TRP A 1 370 ? -1.038 -9.066 6.740 1.00 81.06 370 TRP A N 1
ATOM 2871 C CA . TRP A 1 370 ? -2.078 -8.665 5.793 1.00 81.06 370 TRP A CA 1
ATOM 2872 C C . TRP A 1 370 ? -3.148 -7.776 6.410 1.00 81.06 370 TRP A C 1
ATOM 2874 O O . TRP A 1 370 ? -3.881 -7.141 5.654 1.00 81.06 370 TRP A O 1
ATOM 2884 N N . GLU A 1 371 ? -3.216 -7.668 7.740 1.00 81.56 371 GLU A N 1
ATOM 2885 C CA . GLU A 1 371 ? -4.150 -6.780 8.440 1.00 81.56 371 GLU A CA 1
ATOM 2886 C C . GLU A 1 371 ? -4.023 -5.337 7.928 1.00 81.56 371 GLU A C 1
ATOM 2888 O O . GLU A 1 371 ? -5.026 -4.667 7.678 1.00 81.56 371 GLU A O 1
ATOM 2893 N N . LEU A 1 372 ? -2.792 -4.907 7.625 1.00 71.88 372 LEU A N 1
ATOM 2894 C CA . LEU A 1 372 ? -2.488 -3.605 7.025 1.00 71.88 372 LEU A CA 1
ATOM 2895 C C . LEU A 1 372 ? -3.226 -3.353 5.706 1.00 71.88 372 LEU A C 1
ATOM 2897 O O . LEU A 1 372 ? -3.610 -2.223 5.411 1.00 71.88 372 LEU A O 1
ATOM 2901 N N . MET A 1 373 ? -3.466 -4.390 4.899 1.00 77.44 373 MET A N 1
ATOM 2902 C CA . MET A 1 373 ? -4.212 -4.217 3.653 1.00 77.44 373 MET A CA 1
ATOM 2903 C C . MET A 1 373 ? -5.670 -3.830 3.900 1.00 77.44 373 MET A C 1
ATOM 2905 O O . MET A 1 373 ? -6.262 -3.170 3.043 1.00 77.44 373 MET A O 1
ATOM 2909 N N . PHE A 1 374 ? -6.235 -4.231 5.041 1.00 81.00 374 PHE A N 1
ATOM 2910 C CA . PHE A 1 374 ? -7.614 -3.954 5.428 1.00 81.00 374 PHE A CA 1
ATOM 2911 C C . PHE A 1 374 ? -7.719 -2.649 6.216 1.00 81.00 374 PHE A C 1
ATOM 2913 O O . PHE A 1 374 ? -8.495 -1.774 5.823 1.00 81.00 374 PHE A O 1
ATOM 2920 N N . THR A 1 375 ? -6.905 -2.479 7.262 1.00 78.56 375 THR A N 1
ATOM 2921 C CA . THR A 1 375 ? -6.909 -1.287 8.132 1.00 78.56 375 THR A CA 1
ATOM 2922 C C . THR A 1 375 ? -6.639 0.001 7.357 1.00 78.56 375 THR A C 1
ATOM 2924 O O . THR A 1 375 ? -7.230 1.033 7.650 1.00 78.56 375 THR A O 1
ATOM 2927 N N . GLU A 1 376 ? -5.794 -0.041 6.324 1.00 71.06 376 GLU A N 1
ATOM 2928 C CA . GLU A 1 376 ? -5.404 1.157 5.568 1.00 71.06 376 GLU A CA 1
ATOM 2929 C C . GLU A 1 376 ? -6.397 1.552 4.463 1.00 71.06 376 GLU A C 1
ATOM 2931 O O . GLU A 1 376 ? -6.277 2.631 3.877 1.00 71.06 376 GLU A O 1
ATOM 2936 N N . ARG A 1 377 ? -7.344 0.677 4.105 1.00 75.50 377 ARG A N 1
ATOM 2937 C CA . ARG A 1 377 ? -8.245 0.902 2.962 1.00 75.50 377 ARG A CA 1
ATOM 2938 C C . ARG A 1 377 ? -9.456 1.760 3.295 1.00 75.50 377 ARG A C 1
ATOM 2940 O O . ARG A 1 377 ? -9.930 2.486 2.421 1.00 75.50 377 ARG A O 1
ATOM 2947 N N . LEU A 1 378 ? -9.985 1.617 4.501 1.00 80.19 378 LEU A N 1
ATOM 2948 C CA . LEU A 1 378 ? -11.221 2.241 4.952 1.00 80.19 378 LEU A CA 1
ATOM 2949 C C . LEU A 1 378 ? -11.038 2.720 6.389 1.00 80.19 378 LEU A C 1
ATOM 2951 O O . LEU A 1 378 ? -10.240 2.159 7.132 1.00 80.19 378 LEU A O 1
ATOM 2955 N N . ALA A 1 379 ? -11.794 3.748 6.767 1.00 84.75 379 ALA A N 1
ATOM 2956 C CA . ALA A 1 379 ? -11.993 4.040 8.177 1.00 84.75 379 ALA A CA 1
ATOM 2957 C C . ALA A 1 379 ? -12.892 2.942 8.745 1.00 84.75 379 ALA A C 1
ATOM 2959 O O . ALA A 1 379 ? -13.996 2.724 8.238 1.00 84.75 379 ALA A O 1
ATOM 2960 N N . TRP A 1 380 ? -12.398 2.241 9.757 1.00 92.81 380 TRP A N 1
ATOM 2961 C CA . TRP A 1 380 ? -13.153 1.213 10.452 1.00 92.81 380 TRP A CA 1
ATOM 2962 C C . TRP A 1 380 ? -13.643 1.759 11.777 1.00 92.81 380 TRP A C 1
ATOM 2964 O O . TRP A 1 380 ? -12.966 2.556 12.421 1.00 92.81 380 TRP A O 1
ATOM 2974 N N . PHE A 1 381 ? -14.824 1.322 12.189 1.00 95.12 381 PHE A N 1
ATOM 2975 C CA . PHE A 1 381 ? -15.428 1.748 13.438 1.00 95.12 381 PHE A CA 1
ATOM 2976 C C . PHE A 1 381 ? -15.575 0.541 14.347 1.00 95.12 381 PHE A C 1
ATOM 2978 O O . PHE A 1 381 ? -16.011 -0.526 13.919 1.00 95.12 381 PHE A O 1
ATOM 2985 N N . CYS A 1 382 ? -15.183 0.715 15.604 1.00 97.88 382 CYS A N 1
ATOM 2986 C CA . CYS A 1 382 ? -15.338 -0.285 16.638 1.00 97.88 382 CYS A CA 1
ATOM 2987 C C . CYS A 1 382 ? -16.807 -0.696 16.710 1.00 97.88 382 CYS A C 1
ATOM 2989 O O . CYS A 1 382 ? -17.672 0.131 17.000 1.00 97.88 382 CYS A O 1
ATOM 2991 N N . ILE A 1 383 ? -17.102 -1.978 16.507 1.00 97.69 383 ILE A N 1
ATOM 2992 C CA . ILE A 1 383 ? -18.490 -2.452 16.548 1.00 97.69 383 ILE A CA 1
ATOM 2993 C C . ILE A 1 383 ? -19.113 -2.355 17.955 1.00 97.69 383 ILE A C 1
ATOM 2995 O O . ILE A 1 383 ? -20.335 -2.417 18.117 1.00 97.69 383 ILE A O 1
ATOM 2999 N N . GLY A 1 384 ? -18.268 -2.205 18.979 1.00 97.44 384 GLY A N 1
ATOM 3000 C CA . GLY A 1 384 ? -18.629 -1.929 20.364 1.00 97.44 384 GLY A CA 1
ATOM 3001 C C . GLY A 1 384 ? -19.192 -0.528 20.543 1.00 97.44 384 GLY A C 1
ATOM 3002 O O . GLY A 1 384 ? -20.400 -0.371 20.740 1.00 97.44 384 GLY A O 1
ATOM 3003 N N . CYS A 1 385 ? -18.304 0.464 20.457 1.00 97.50 385 CYS A N 1
ATOM 3004 C CA . CYS A 1 385 ? -18.563 1.855 20.826 1.00 97.50 385 CYS A CA 1
ATOM 3005 C C . CYS A 1 385 ? -18.782 2.813 19.642 1.00 97.50 385 CYS A C 1
ATOM 3007 O O . CYS A 1 385 ? -19.155 3.960 19.861 1.00 97.50 385 CYS A O 1
ATOM 3009 N N . GLY A 1 386 ? -18.544 2.379 18.402 1.00 96.12 386 GLY A N 1
ATOM 3010 C CA . GLY A 1 386 ? -18.685 3.200 17.195 1.00 96.12 386 GLY A CA 1
ATOM 3011 C C . GLY A 1 386 ? -17.533 4.175 16.932 1.00 96.12 386 GLY A C 1
ATOM 3012 O O . GLY A 1 386 ? -17.552 4.861 15.915 1.00 96.12 386 GLY A O 1
ATOM 3013 N N . ASN A 1 387 ? -16.524 4.241 17.807 1.00 94.06 387 ASN A N 1
ATOM 3014 C CA . ASN A 1 387 ? -15.337 5.068 17.578 1.00 94.06 387 ASN A CA 1
ATOM 3015 C C . ASN A 1 387 ? -14.471 4.487 16.458 1.00 94.06 387 ASN A C 1
ATOM 3017 O O . ASN A 1 387 ? -14.389 3.269 16.307 1.00 94.06 387 ASN A O 1
ATOM 3021 N N . GLU A 1 388 ? -13.790 5.351 15.707 1.00 91.88 388 GLU A N 1
ATOM 3022 C CA . GLU A 1 388 ? -12.820 4.916 14.699 1.00 91.88 388 GLU A CA 1
ATOM 3023 C C . GLU A 1 388 ? -11.717 4.062 15.352 1.00 91.88 388 GLU A C 1
ATOM 3025 O O . GLU A 1 388 ? -11.218 4.389 16.431 1.00 91.88 388 GLU A O 1
ATOM 3030 N N . THR A 1 389 ? -11.363 2.945 14.721 1.00 93.00 389 THR A N 1
ATOM 3031 C CA . THR A 1 389 ? -10.329 2.016 15.187 1.00 93.00 389 THR A CA 1
ATOM 3032 C C . THR A 1 389 ? -9.526 1.486 14.006 1.00 93.00 389 THR A C 1
ATOM 3034 O O . THR A 1 389 ? -10.037 1.336 12.897 1.00 93.00 389 THR A O 1
ATOM 3037 N N . SER A 1 390 ? -8.260 1.173 14.254 1.00 88.75 390 SER A N 1
ATOM 3038 C CA . SER A 1 390 ? -7.395 0.432 13.334 1.00 88.75 390 SER A CA 1
ATOM 3039 C C . SER A 1 390 ? -7.044 -0.954 13.870 1.00 88.75 390 SER A C 1
ATOM 3041 O O . SER A 1 390 ? -6.150 -1.593 13.330 1.00 88.75 390 SER A O 1
ATOM 3043 N N . THR A 1 391 ? -7.689 -1.383 14.955 1.00 92.44 391 THR A N 1
ATOM 3044 C CA . THR A 1 391 ? -7.411 -2.655 15.621 1.00 92.44 391 THR A CA 1
ATOM 3045 C C . THR A 1 391 ? -8.478 -3.670 15.248 1.00 92.44 391 THR A C 1
ATOM 3047 O O . THR A 1 391 ? -9.678 -3.396 15.364 1.00 92.44 391 THR A O 1
ATOM 3050 N N . PHE A 1 392 ? -8.041 -4.855 14.828 1.00 94.81 392 PHE A N 1
ATOM 3051 C CA . PHE A 1 392 ? -8.923 -5.972 14.535 1.00 94.81 392 PHE A CA 1
ATOM 3052 C C . PHE A 1 392 ? -8.751 -7.108 15.537 1.00 94.81 392 PHE A C 1
ATOM 3054 O O . PHE A 1 392 ? -7.647 -7.486 15.928 1.00 94.81 392 PHE A O 1
ATOM 3061 N N . LYS A 1 393 ? -9.877 -7.700 15.929 1.00 94.94 393 LYS A N 1
ATOM 3062 C CA . LYS A 1 393 ? -9.897 -9.017 16.551 1.00 94.94 393 LYS A CA 1
ATOM 3063 C C . LYS A 1 393 ? -10.070 -10.060 15.455 1.00 94.94 393 LYS A C 1
ATOM 3065 O O . LYS A 1 393 ? -11.007 -9.976 14.663 1.00 94.94 393 LYS A O 1
ATOM 3070 N N . HIS A 1 394 ? -9.166 -11.031 15.431 1.00 94.44 394 HIS A N 1
ATOM 3071 C CA . HIS A 1 394 ? -9.168 -12.115 14.456 1.00 94.44 394 HIS A CA 1
ATOM 3072 C C . HIS A 1 394 ? -9.818 -13.376 15.021 1.00 94.44 394 HIS A C 1
ATOM 3074 O O . HIS A 1 394 ? -9.617 -13.737 16.185 1.00 94.44 394 HIS A O 1
ATOM 3080 N N . HIS A 1 395 ? -10.554 -14.081 14.168 1.00 93.62 395 HIS A N 1
ATOM 3081 C CA . HIS A 1 395 ? -11.264 -15.307 14.513 1.00 93.62 395 HIS A CA 1
ATOM 3082 C C . HIS A 1 395 ? -11.029 -16.366 13.440 1.00 93.62 395 HIS A C 1
ATOM 3084 O O . HIS A 1 395 ? -11.900 -16.657 12.617 1.00 93.62 395 HIS A O 1
ATOM 3090 N N . PHE A 1 396 ? -9.839 -16.963 13.483 1.00 90.75 396 PHE A N 1
ATOM 3091 C CA . PHE A 1 396 ? -9.430 -17.962 12.508 1.00 90.75 396 PHE A CA 1
ATOM 3092 C C . PHE A 1 396 ? -10.139 -19.301 12.678 1.00 90.75 396 PHE A C 1
ATOM 3094 O O . PHE A 1 396 ? -10.338 -19.808 13.785 1.00 90.75 396 PHE A O 1
ATOM 3101 N N . ARG A 1 397 ? -10.398 -19.940 11.541 1.00 87.31 397 ARG A N 1
ATOM 3102 C CA . ARG A 1 397 ? -10.710 -21.359 11.448 1.00 87.31 397 ARG A CA 1
ATOM 3103 C C . ARG A 1 397 ? -9.985 -21.958 10.254 1.00 87.31 397 ARG A C 1
ATOM 3105 O O . ARG A 1 397 ? -10.282 -21.614 9.114 1.00 87.31 397 ARG A O 1
ATOM 3112 N N . PHE A 1 398 ? -9.082 -22.894 10.522 1.00 87.56 398 PHE A N 1
ATOM 3113 C CA . PHE A 1 398 ? -8.461 -23.699 9.477 1.00 87.56 398 PHE A CA 1
ATOM 3114 C C . PHE A 1 398 ? -9.362 -24.879 9.087 1.00 87.56 398 PHE A C 1
ATOM 3116 O O . PHE A 1 398 ? -10.075 -25.457 9.926 1.00 87.56 398 PHE A O 1
ATOM 3123 N N . ARG A 1 399 ? -9.329 -25.237 7.804 1.00 87.12 399 ARG A N 1
ATOM 3124 C CA . ARG A 1 399 ? -9.942 -26.445 7.250 1.00 87.12 399 ARG A CA 1
ATOM 3125 C C . ARG A 1 399 ? -9.048 -27.029 6.164 1.00 87.12 399 ARG A C 1
ATOM 3127 O O . ARG A 1 399 ? -8.518 -26.310 5.318 1.00 87.12 399 ARG A O 1
ATOM 3134 N N . GLU A 1 400 ? -8.956 -28.349 6.190 1.00 84.69 400 GLU A N 1
ATOM 3135 C CA . GLU A 1 400 ? -8.181 -29.134 5.238 1.00 84.69 400 GLU A CA 1
ATOM 3136 C C . GLU A 1 400 ? -8.739 -29.057 3.824 1.00 84.69 400 GLU A C 1
ATOM 3138 O O . GLU A 1 400 ? -9.899 -28.694 3.583 1.00 84.69 400 GLU A O 1
ATOM 3143 N N . GLU A 1 401 ? -7.883 -29.449 2.890 1.00 75.75 401 GLU A N 1
ATOM 3144 C CA . GLU A 1 401 ? -8.266 -29.805 1.539 1.00 75.75 401 GLU A CA 1
ATOM 3145 C C . GLU A 1 401 ? -9.348 -30.893 1.550 1.00 75.75 401 GLU A C 1
ATOM 3147 O O . GLU A 1 401 ? -9.267 -31.889 2.263 1.00 75.75 401 GLU A O 1
ATOM 3152 N N . VAL A 1 402 ? -10.391 -30.674 0.752 1.00 85.00 402 VAL A N 1
ATOM 3153 C CA . VAL A 1 402 ? -11.482 -31.629 0.570 1.00 85.00 402 VAL A CA 1
ATOM 3154 C C . VAL A 1 402 ? -11.860 -31.610 -0.904 1.00 85.00 402 VAL A C 1
ATOM 3156 O O . VAL A 1 402 ? -11.889 -30.549 -1.530 1.00 85.00 402 VAL A O 1
ATOM 3159 N N . VAL A 1 403 ? -12.172 -32.775 -1.463 1.00 85.38 403 VAL A N 1
ATOM 3160 C CA . VAL A 1 403 ? -12.853 -32.861 -2.756 1.00 85.38 403 VAL A CA 1
ATOM 3161 C C . VAL A 1 403 ? -14.343 -32.669 -2.494 1.00 85.38 403 VAL A C 1
ATOM 3163 O O . VAL A 1 403 ? -14.930 -33.418 -1.711 1.00 85.38 403 VAL A O 1
ATOM 3166 N N . ASN A 1 404 ? -14.956 -31.642 -3.086 1.00 86.25 404 ASN A N 1
ATOM 3167 C CA . ASN A 1 404 ? -16.391 -31.428 -2.891 1.00 86.25 404 ASN A CA 1
ATOM 3168 C C . ASN A 1 404 ? -17.220 -32.513 -3.611 1.00 86.25 404 ASN A C 1
ATOM 3170 O O . ASN A 1 404 ? -16.694 -33.343 -4.352 1.00 86.25 404 ASN A O 1
ATOM 3174 N N . SER A 1 405 ? -18.541 -32.498 -3.425 1.00 86.12 405 SER A N 1
ATOM 3175 C CA . SER A 1 405 ? -19.453 -33.464 -4.059 1.00 86.12 405 SER A CA 1
ATOM 3176 C C . SER A 1 405 ? -19.430 -33.450 -5.593 1.00 86.12 405 SER A C 1
ATOM 3178 O O . SER A 1 405 ? -19.919 -34.386 -6.214 1.00 86.12 405 SER A O 1
ATOM 3180 N N . GLU A 1 406 ? -18.890 -32.394 -6.204 1.00 87.94 406 GLU A N 1
ATOM 3181 C CA . GLU A 1 406 ? -18.765 -32.226 -7.655 1.00 87.94 406 GLU A CA 1
ATOM 3182 C C . GLU A 1 406 ? -17.396 -32.707 -8.182 1.00 87.94 406 GLU A C 1
ATOM 3184 O O . GLU A 1 406 ? -17.115 -32.576 -9.370 1.00 87.94 406 GLU A O 1
ATOM 3189 N N . GLY A 1 407 ? -16.524 -33.251 -7.322 1.00 90.88 407 GLY A N 1
ATOM 3190 C CA . GLY A 1 407 ? -15.174 -33.672 -7.705 1.00 90.88 407 GLY A CA 1
ATOM 3191 C C . GLY A 1 407 ? -14.160 -32.525 -7.788 1.00 90.88 407 GLY A C 1
ATOM 3192 O O . GLY A 1 407 ? -13.016 -32.749 -8.183 1.00 90.88 407 GLY A O 1
ATOM 3193 N N . LEU A 1 408 ? -14.538 -31.297 -7.409 1.00 90.00 408 LEU A N 1
ATOM 3194 C CA . LEU A 1 408 ? -13.629 -30.154 -7.408 1.00 90.00 408 LEU A CA 1
ATOM 3195 C C . LEU A 1 408 ? -12.647 -30.272 -6.240 1.00 90.00 408 LEU A C 1
ATOM 3197 O O . LEU A 1 408 ? -13.048 -30.299 -5.073 1.00 90.00 408 LEU A O 1
ATOM 3201 N N . LYS A 1 409 ? -11.351 -30.267 -6.562 1.00 92.69 409 LYS A N 1
ATOM 3202 C CA . LYS A 1 409 ? -10.266 -30.136 -5.587 1.00 92.69 409 LYS A CA 1
ATOM 3203 C C . LYS A 1 409 ? -10.340 -28.751 -4.943 1.00 92.69 409 LYS A C 1
ATOM 3205 O O . LYS A 1 409 ? -10.149 -27.743 -5.622 1.00 92.69 409 LYS A O 1
ATOM 3210 N N . LEU A 1 410 ? -10.635 -28.665 -3.650 1.00 94.88 410 LEU A N 1
ATOM 3211 C CA . LEU A 1 410 ? -10.683 -27.380 -2.954 1.00 94.88 410 LEU A CA 1
ATOM 3212 C C . LEU A 1 410 ? -9.359 -27.091 -2.259 1.00 94.88 410 LEU A C 1
ATOM 3214 O O . LEU A 1 410 ? -8.841 -27.948 -1.552 1.00 94.88 410 LEU A O 1
ATOM 3218 N N . LEU A 1 411 ? -8.860 -25.859 -2.377 1.00 94.50 411 LEU A N 1
ATOM 3219 C CA . LEU A 1 411 ? -7.678 -25.443 -1.623 1.00 94.50 411 LEU A CA 1
ATOM 3220 C C . LEU A 1 411 ? -7.912 -25.637 -0.108 1.00 94.50 411 LEU A C 1
ATOM 3222 O O . LEU A 1 411 ? -9.050 -25.450 0.367 1.00 94.50 411 LEU A O 1
ATOM 3226 N N . PRO A 1 412 ? -6.869 -25.995 0.664 1.00 94.81 412 PRO A N 1
ATOM 3227 C CA . PRO A 1 412 ? -6.894 -25.805 2.109 1.00 94.81 412 PRO A CA 1
ATOM 3228 C C . PRO A 1 412 ? -7.115 -24.317 2.389 1.00 94.81 412 PRO A C 1
ATOM 3230 O O . PRO A 1 412 ? -6.703 -23.460 1.597 1.00 94.81 412 PRO A O 1
ATOM 3233 N N . TYR A 1 413 ? -7.810 -23.993 3.477 1.00 95.75 413 TYR A N 1
ATOM 3234 C CA . TYR A 1 413 ? -8.183 -22.606 3.728 1.00 95.75 413 TYR A CA 1
ATOM 3235 C C . TYR A 1 413 ? -8.163 -22.202 5.196 1.00 95.75 413 TYR A C 1
ATOM 3237 O O . TYR A 1 413 ? -8.393 -23.004 6.103 1.00 95.75 413 TYR A O 1
ATOM 3245 N N . VAL A 1 414 ? -7.934 -20.908 5.398 1.00 95.31 414 VAL A N 1
ATOM 3246 C CA . VAL A 1 414 ? -8.129 -20.197 6.659 1.00 95.31 414 VAL A CA 1
ATOM 3247 C C . VAL A 1 414 ? -9.279 -19.234 6.449 1.00 95.31 414 VAL A C 1
ATOM 3249 O O . VAL A 1 414 ? -9.161 -18.305 5.651 1.00 95.31 414 VAL A O 1
ATOM 3252 N N . TRP A 1 415 ? -10.379 -19.468 7.162 1.00 95.81 415 TRP A N 1
ATOM 3253 C CA . TRP A 1 415 ? -11.454 -18.494 7.284 1.00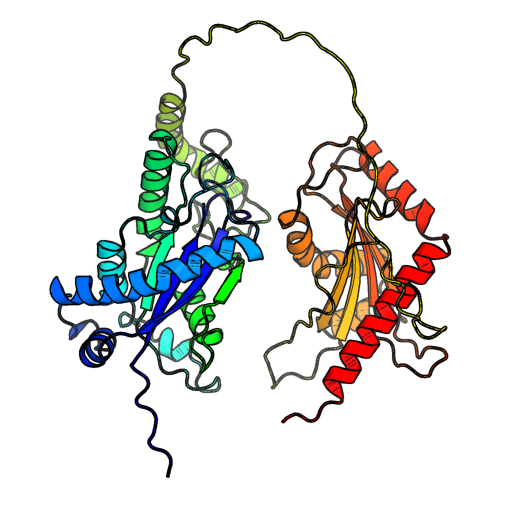 95.81 415 TRP A CA 1
ATOM 3254 C C . TRP A 1 415 ? -11.187 -17.563 8.454 1.00 95.81 415 TRP A C 1
ATOM 3256 O O . TRP A 1 415 ? -10.957 -18.050 9.561 1.00 95.81 415 TRP A O 1
ATOM 3266 N N . ASP A 1 416 ? -11.260 -16.256 8.228 1.00 95.88 416 ASP A N 1
ATOM 3267 C CA . ASP A 1 416 ? -11.097 -15.254 9.279 1.00 95.88 416 ASP A CA 1
ATOM 3268 C C . ASP A 1 416 ? -12.256 -14.252 9.311 1.00 95.88 416 ASP A C 1
ATOM 3270 O O . ASP A 1 416 ? -12.673 -13.711 8.287 1.00 95.88 416 ASP A O 1
ATOM 3274 N N . CYS A 1 417 ? -12.771 -13.984 10.507 1.00 96.50 417 CYS A N 1
ATOM 3275 C CA . CYS A 1 417 ? -13.622 -12.827 10.749 1.00 96.50 417 CYS A CA 1
ATOM 3276 C C . CYS A 1 417 ? -12.772 -11.755 11.433 1.00 96.50 417 CYS A C 1
ATOM 3278 O O . CYS A 1 417 ? -12.577 -11.803 12.646 1.00 96.50 417 CYS A O 1
ATOM 3280 N N . MET A 1 418 ? -12.303 -10.787 10.648 1.00 96.25 418 MET A N 1
ATOM 3281 C CA . MET A 1 418 ? -11.579 -9.616 11.124 1.00 96.25 418 MET A CA 1
ATOM 3282 C C . MET A 1 418 ? -12.583 -8.567 11.602 1.00 96.25 418 MET A C 1
ATOM 3284 O O . MET A 1 418 ? -13.172 -7.831 10.804 1.00 96.25 418 MET A O 1
ATOM 3288 N N . VAL A 1 419 ? -12.764 -8.470 12.915 1.00 97.44 419 VAL A N 1
ATOM 3289 C CA . VAL A 1 419 ? -13.760 -7.586 13.525 1.00 97.44 419 VAL A CA 1
ATOM 3290 C C . VAL A 1 419 ? -13.101 -6.327 14.092 1.00 97.44 419 VAL A C 1
ATOM 3292 O O . VAL A 1 419 ? -12.257 -6.450 14.981 1.00 97.44 419 VAL A O 1
ATOM 3295 N N . PRO A 1 420 ? -13.480 -5.116 13.643 1.00 97.19 420 PRO A N 1
ATOM 3296 C CA . PRO A 1 420 ? -12.912 -3.888 14.176 1.00 97.19 420 PRO A CA 1
ATOM 3297 C C . PRO A 1 420 ? -13.435 -3.641 15.593 1.00 97.19 420 PRO A C 1
ATOM 3299 O O . PRO A 1 420 ? -14.637 -3.469 15.816 1.00 97.19 420 PRO A O 1
ATOM 3302 N N . VAL A 1 421 ? -12.522 -3.606 16.560 1.00 97.69 421 VAL A N 1
ATOM 3303 C CA . VAL A 1 421 ? -12.805 -3.337 17.978 1.00 97.69 421 VAL A CA 1
ATOM 3304 C C . VAL A 1 421 ? -11.734 -2.405 18.541 1.00 97.69 421 VAL A C 1
ATOM 3306 O O . VAL A 1 421 ? -10.636 -2.313 18.001 1.00 97.69 421 VAL A O 1
ATOM 3309 N N . CYS A 1 422 ? -12.038 -1.663 19.601 1.00 95.31 422 CYS A N 1
ATOM 3310 C CA . CYS A 1 422 ? -11.000 -1.004 20.396 1.00 95.31 422 CYS A CA 1
ATOM 3311 C C . CYS A 1 422 ? -10.508 -1.950 21.505 1.00 95.31 422 CYS A C 1
ATOM 3313 O O . CYS A 1 422 ? -11.041 -3.042 21.678 1.00 95.31 422 CYS A O 1
ATOM 3315 N N . GLU A 1 423 ? -9.499 -1.529 22.268 1.00 93.69 423 GLU A N 1
ATOM 3316 C CA . GLU A 1 423 ? -8.914 -2.320 23.369 1.00 93.69 423 GLU A CA 1
ATOM 3317 C C . GLU A 1 423 ? -9.823 -2.429 24.608 1.00 93.69 423 GLU A C 1
ATOM 3319 O O . GLU A 1 423 ? -9.477 -3.083 25.593 1.00 93.69 423 GLU A O 1
ATOM 3324 N N . ASP A 1 424 ? -10.988 -1.782 24.571 1.00 97.19 424 ASP A N 1
ATOM 3325 C CA . ASP A 1 424 ? -11.982 -1.862 25.630 1.00 97.19 424 ASP A CA 1
ATOM 3326 C C . ASP A 1 424 ? -12.574 -3.279 25.719 1.00 97.19 424 ASP A C 1
ATOM 3328 O O . ASP A 1 424 ? -12.993 -3.862 24.715 1.00 97.19 424 ASP A O 1
ATOM 3332 N N . LYS A 1 425 ? -12.610 -3.835 26.936 1.00 97.75 425 LYS A N 1
ATOM 3333 C CA . LYS A 1 425 ? -13.019 -5.227 27.173 1.00 97.75 425 LYS A CA 1
ATOM 3334 C C . LYS A 1 425 ? -14.450 -5.505 26.717 1.00 97.75 425 LYS A C 1
ATOM 3336 O O . LYS A 1 425 ? -14.684 -6.562 26.134 1.00 97.75 425 LYS A O 1
ATOM 3341 N N . ASP A 1 426 ? -15.369 -4.564 26.922 1.00 98.06 426 ASP A N 1
ATOM 3342 C CA . ASP A 1 426 ? -16.775 -4.735 26.546 1.00 98.06 426 ASP A CA 1
ATOM 3343 C C . ASP A 1 426 ? -16.918 -4.722 25.019 1.00 98.06 426 ASP A C 1
ATOM 3345 O O . ASP A 1 426 ? -17.691 -5.488 24.438 1.00 98.06 426 ASP A O 1
ATOM 3349 N N . CYS A 1 427 ? -16.118 -3.895 24.339 1.00 98.06 427 CYS A N 1
ATOM 3350 C CA . CYS A 1 427 ? -16.068 -3.858 22.880 1.00 98.06 427 CYS A CA 1
ATOM 3351 C C . CYS A 1 427 ? -15.504 -5.151 22.279 1.00 98.06 427 CYS A C 1
ATOM 3353 O O . CYS A 1 427 ? -16.055 -5.647 21.293 1.00 98.06 427 CYS A O 1
ATOM 3355 N N . VAL A 1 428 ? -14.437 -5.700 22.870 1.00 97.44 428 VAL A N 1
ATOM 3356 C CA . VAL A 1 428 ? -13.872 -6.995 22.466 1.00 97.44 428 VAL A CA 1
ATOM 3357 C C . VAL A 1 428 ? -14.912 -8.093 22.653 1.00 97.44 428 VAL A C 1
ATOM 3359 O O . VAL A 1 428 ? -15.213 -8.791 21.689 1.00 97.44 428 VAL A O 1
ATOM 3362 N N . GLN A 1 429 ? -15.519 -8.192 23.838 1.00 97.88 429 GLN A N 1
ATOM 3363 C CA . GLN A 1 429 ? -16.519 -9.216 24.138 1.00 97.88 429 GLN A CA 1
ATOM 3364 C C . GLN A 1 429 ? -17.715 -9.157 23.178 1.00 97.88 429 GLN A C 1
ATOM 3366 O O . GLN A 1 429 ? -18.111 -10.180 22.622 1.00 97.88 429 GLN A O 1
ATOM 3371 N N . LYS A 1 430 ? -18.237 -7.960 22.885 1.00 97.69 430 LYS A N 1
ATOM 3372 C CA . LYS A 1 430 ? -19.302 -7.783 21.885 1.00 97.69 430 LYS A CA 1
ATOM 3373 C C . LYS A 1 430 ? -18.880 -8.261 20.488 1.00 97.69 430 LYS A C 1
ATOM 3375 O O . LYS A 1 430 ? -19.698 -8.789 19.734 1.00 97.69 430 LYS A O 1
ATOM 3380 N N . GLY A 1 431 ? -17.609 -8.066 20.129 1.00 97.06 431 GLY A N 1
ATOM 3381 C CA . GLY A 1 431 ? -17.017 -8.607 18.906 1.00 97.06 431 GLY A CA 1
ATOM 3382 C C . GLY A 1 431 ? -17.081 -10.127 18.843 1.00 97.06 431 GLY A C 1
ATOM 3383 O O . GLY A 1 431 ? -17.545 -10.680 17.843 1.00 97.06 431 GLY A O 1
ATOM 3384 N N . GLU A 1 432 ? -16.689 -10.786 19.930 1.00 96.62 432 GLU A N 1
ATOM 3385 C CA . GLU A 1 432 ? -16.726 -12.245 20.052 1.00 96.62 432 GLU A CA 1
ATOM 3386 C C . GLU A 1 432 ? -18.168 -12.772 19.969 1.00 96.62 432 GLU A C 1
ATOM 3388 O O . GLU A 1 432 ? -18.449 -13.674 19.178 1.00 96.62 432 GLU A O 1
ATOM 3393 N N . GLU A 1 433 ? -19.107 -12.137 20.677 1.00 97.31 433 GLU A N 1
ATOM 3394 C CA . GLU A 1 433 ? -20.535 -12.485 20.655 1.00 97.31 433 GLU A CA 1
ATOM 3395 C C . GLU A 1 433 ? -21.146 -12.387 19.247 1.00 97.31 433 GLU A C 1
ATOM 3397 O O . GLU A 1 433 ? -21.902 -13.267 18.825 1.00 97.31 433 GLU A O 1
ATOM 3402 N N . ILE A 1 434 ? -20.805 -11.343 18.482 1.00 97.12 434 ILE A N 1
ATOM 3403 C CA . ILE A 1 434 ? -21.283 -11.175 17.101 1.00 97.12 434 ILE A CA 1
ATOM 3404 C C . ILE A 1 434 ? -20.745 -12.282 16.192 1.00 97.12 434 ILE A C 1
ATOM 3406 O O . ILE A 1 434 ? -21.492 -12.824 15.371 1.00 97.12 434 ILE A O 1
ATOM 3410 N N . VAL A 1 435 ? -19.466 -12.630 16.333 1.00 96.50 435 VAL A N 1
ATOM 3411 C CA . VAL A 1 435 ? -18.831 -13.696 15.550 1.00 96.50 435 VAL A CA 1
ATOM 3412 C C . VAL A 1 435 ? -19.434 -15.056 15.894 1.00 96.50 435 VAL A C 1
ATOM 3414 O O . VAL A 1 435 ? -19.757 -15.837 14.997 1.00 96.50 435 VAL A O 1
ATOM 3417 N N . ASP A 1 436 ? -19.647 -15.344 17.171 1.00 96.12 436 ASP A N 1
ATOM 3418 C CA . ASP A 1 436 ? -20.262 -16.599 17.598 1.00 96.12 436 ASP A CA 1
ATOM 3419 C C . ASP A 1 436 ? -21.725 -16.693 17.153 1.00 96.12 436 ASP A C 1
ATOM 3421 O O . ASP A 1 436 ? -22.158 -17.737 16.656 1.00 96.12 436 ASP A O 1
ATOM 3425 N N . GLY A 1 437 ? -22.453 -15.573 17.181 1.00 95.88 437 GLY A N 1
ATOM 3426 C CA . GLY A 1 437 ? -23.830 -15.477 16.705 1.00 95.88 437 GLY A CA 1
ATOM 3427 C C . GLY A 1 437 ? -24.017 -15.768 15.210 1.00 95.88 437 GLY A C 1
ATOM 3428 O O . GLY A 1 437 ? -25.135 -16.075 14.789 1.00 95.88 437 GLY A O 1
ATOM 3429 N N . ILE A 1 438 ? -22.964 -15.696 14.385 1.00 95.31 438 ILE A N 1
ATOM 3430 C CA . ILE A 1 438 ? -23.041 -16.025 12.949 1.00 95.31 438 ILE A CA 1
ATOM 3431 C C . ILE A 1 438 ? -22.491 -17.410 12.593 1.00 95.31 438 ILE A C 1
ATOM 3433 O O . ILE A 1 438 ? -22.900 -17.956 11.569 1.00 95.31 438 ILE A O 1
ATOM 3437 N N . LYS A 1 439 ? -21.628 -18.016 13.424 1.00 88.75 439 LYS A N 1
ATOM 3438 C CA . LYS A 1 439 ? -20.947 -19.296 13.126 1.00 88.75 439 LYS A CA 1
ATOM 3439 C C . LYS A 1 439 ? -21.899 -20.474 12.866 1.00 88.75 439 LYS A C 1
ATOM 3441 O O . LYS A 1 439 ? -21.494 -21.444 12.229 1.00 88.75 439 LYS A O 1
ATOM 3446 N N . GLY A 1 440 ? -23.149 -20.396 13.324 1.00 87.06 440 GLY A N 1
ATOM 3447 C CA . GLY A 1 440 ? -24.189 -21.408 13.086 1.00 87.06 440 GLY A CA 1
ATOM 3448 C C . GLY A 1 440 ? -25.214 -21.055 12.004 1.00 87.06 440 GLY A C 1
ATOM 3449 O O . GLY A 1 440 ? -26.063 -21.884 11.683 1.00 87.06 440 GLY A O 1
ATOM 3450 N N . LYS A 1 441 ? -25.174 -19.840 11.444 1.00 93.81 441 LYS A N 1
ATOM 3451 C CA . LYS A 1 441 ? -26.175 -19.396 10.467 1.00 93.81 441 LYS A CA 1
ATOM 3452 C C . LYS A 1 441 ? -25.918 -20.032 9.106 1.00 93.81 441 LYS A C 1
ATOM 3454 O O . LYS A 1 441 ? -24.779 -20.083 8.637 1.00 93.81 441 LYS A O 1
ATOM 3459 N N . HIS A 1 442 ? -26.992 -20.484 8.462 1.00 93.94 442 HIS A N 1
ATOM 3460 C CA . HIS A 1 442 ? -26.926 -21.122 7.150 1.00 93.94 442 HIS A CA 1
ATOM 3461 C C . HIS A 1 442 ? -26.277 -20.199 6.110 1.00 93.94 442 HIS A C 1
ATOM 3463 O O . HIS A 1 442 ? -25.419 -20.636 5.349 1.00 93.94 442 HIS A O 1
ATOM 3469 N N . GLU A 1 443 ? -26.619 -18.910 6.125 1.00 91.56 443 GLU A N 1
ATOM 3470 C CA . GLU A 1 443 ? -26.081 -17.907 5.204 1.00 91.56 443 GLU A CA 1
ATOM 3471 C C . GLU A 1 443 ? -24.571 -17.739 5.359 1.00 91.56 443 GLU A C 1
ATOM 3473 O O . GLU A 1 443 ? -23.859 -17.621 4.367 1.00 91.56 443 GLU A O 1
ATOM 3478 N N . HIS A 1 444 ? -24.073 -17.759 6.598 1.00 92.69 444 HIS A N 1
ATOM 3479 C CA . HIS A 1 444 ? -22.645 -17.636 6.858 1.00 92.69 444 HIS A CA 1
ATOM 3480 C C . HIS A 1 444 ? -21.890 -18.869 6.365 1.00 92.69 444 HIS A C 1
ATOM 3482 O O . HIS A 1 444 ? -20.912 -18.729 5.638 1.00 92.69 444 HIS A O 1
ATOM 3488 N N . LYS A 1 445 ? -22.375 -20.075 6.693 1.00 93.50 445 LYS A N 1
ATOM 3489 C CA . LYS A 1 445 ? -21.779 -21.326 6.203 1.00 93.50 445 LYS A CA 1
ATOM 3490 C C . LYS A 1 445 ? -21.737 -21.356 4.674 1.00 93.50 445 LYS A C 1
ATOM 3492 O O . LYS A 1 445 ? -20.705 -21.665 4.089 1.00 93.50 445 LYS A O 1
ATOM 3497 N N . TRP A 1 446 ? -22.841 -20.969 4.045 1.00 93.50 446 TRP A N 1
ATOM 3498 C CA . TRP A 1 446 ? -22.935 -20.867 2.598 1.00 93.50 446 TRP A CA 1
ATOM 3499 C C . TRP A 1 446 ? -21.923 -19.872 2.006 1.00 93.50 446 TRP A C 1
ATOM 3501 O O . TRP A 1 446 ? -21.291 -20.181 1.001 1.00 93.50 446 TRP A O 1
ATOM 3511 N N . GLU A 1 447 ? -21.727 -18.705 2.626 1.00 93.69 447 GLU A N 1
ATOM 3512 C CA . GLU A 1 447 ? -20.769 -17.692 2.160 1.00 93.69 447 GLU A CA 1
ATOM 3513 C C . GLU A 1 447 ? -19.317 -18.197 2.236 1.00 93.69 447 GLU A C 1
ATOM 3515 O O . GLU A 1 447 ? -18.543 -17.979 1.301 1.00 93.69 447 GLU A O 1
ATOM 3520 N N . VAL A 1 448 ? -18.970 -18.933 3.300 1.00 94.38 448 VAL A N 1
ATOM 3521 C CA . VAL A 1 448 ? -17.670 -19.612 3.448 1.00 94.38 448 VAL A CA 1
ATOM 3522 C C . VAL A 1 448 ? -17.460 -20.616 2.315 1.00 94.38 448 VAL A C 1
ATOM 3524 O O . VAL A 1 448 ? -16.460 -20.542 1.595 1.00 94.38 448 VAL A O 1
ATOM 3527 N N . ASP A 1 449 ? -18.419 -21.525 2.129 1.00 93.62 449 ASP A N 1
ATOM 3528 C CA . ASP A 1 449 ? -18.328 -22.607 1.147 1.00 93.62 449 ASP A CA 1
ATOM 3529 C C . ASP A 1 449 ? -18.267 -22.045 -0.283 1.00 93.62 449 ASP A C 1
ATOM 3531 O O . ASP A 1 449 ? -17.374 -22.396 -1.056 1.00 93.62 449 ASP A O 1
ATOM 3535 N N . TRP A 1 450 ? -19.138 -21.087 -0.616 1.00 93.94 450 TRP A N 1
ATOM 3536 C CA . TRP A 1 450 ? -19.141 -20.414 -1.917 1.00 93.94 450 TRP A CA 1
ATOM 3537 C C . TRP A 1 450 ? -17.817 -19.697 -2.194 1.00 93.94 450 TRP A C 1
ATOM 3539 O O . TRP A 1 450 ? -17.252 -19.815 -3.285 1.00 93.94 450 TRP A O 1
ATOM 3549 N N . SER A 1 451 ? -17.297 -18.965 -1.203 1.00 94.62 451 SER A N 1
ATOM 3550 C CA . SER A 1 451 ? -16.045 -18.218 -1.331 1.00 94.62 451 SER A CA 1
ATOM 3551 C C . SER A 1 451 ? -14.872 -19.155 -1.626 1.00 94.62 451 SER A C 1
ATOM 3553 O O . SER A 1 451 ? -14.054 -18.856 -2.502 1.00 94.62 451 SER A O 1
ATOM 3555 N N . ARG A 1 452 ? -14.838 -20.312 -0.951 1.00 94.88 452 ARG A N 1
ATOM 3556 C CA . ARG A 1 452 ? -13.830 -21.358 -1.139 1.00 94.88 452 ARG A CA 1
ATOM 3557 C C . ARG A 1 452 ? -13.913 -22.021 -2.509 1.00 94.88 452 ARG A C 1
ATOM 3559 O O . ARG A 1 452 ? -12.883 -22.154 -3.176 1.00 94.88 452 ARG A O 1
ATOM 3566 N N . GLU A 1 453 ? -15.106 -22.453 -2.916 1.00 94.56 453 GLU A N 1
ATOM 3567 C CA . GLU A 1 453 ? -15.331 -23.116 -4.207 1.00 94.56 453 GLU A CA 1
ATOM 3568 C C . GLU A 1 453 ? -14.899 -22.218 -5.364 1.00 94.56 453 GLU A C 1
ATOM 3570 O O . GLU A 1 453 ? -14.159 -22.643 -6.250 1.00 94.56 453 GLU A O 1
ATOM 3575 N N . GLU A 1 454 ? -15.317 -20.955 -5.328 1.00 93.94 454 GLU A N 1
ATOM 3576 C CA . GLU A 1 454 ? -15.033 -19.992 -6.385 1.00 93.94 454 GLU A CA 1
ATOM 3577 C C . GLU A 1 454 ? -13.534 -19.666 -6.490 1.00 93.94 454 GLU A C 1
ATOM 3579 O O . GLU A 1 454 ? -12.990 -19.647 -7.598 1.00 93.94 454 GLU A O 1
ATOM 3584 N N . ALA A 1 455 ? -12.841 -19.473 -5.361 1.00 93.88 455 ALA A N 1
ATOM 3585 C CA . ALA A 1 455 ? -11.391 -19.264 -5.365 1.00 93.88 455 ALA A CA 1
ATOM 3586 C C . ALA A 1 455 ? -10.623 -20.488 -5.866 1.00 93.88 455 ALA A C 1
ATOM 3588 O O . ALA A 1 455 ? -9.722 -20.352 -6.696 1.00 93.88 455 ALA A O 1
ATOM 3589 N N . SER A 1 456 ? -10.999 -21.681 -5.403 1.00 94.12 456 SER A N 1
ATOM 3590 C CA . SER A 1 456 ? -10.349 -22.928 -5.817 1.00 94.12 456 SER A CA 1
ATOM 3591 C C . SER A 1 456 ? -10.533 -23.162 -7.316 1.00 94.12 456 SER A C 1
ATOM 3593 O O . SER A 1 456 ? -9.561 -23.422 -8.022 1.00 94.12 456 SER A O 1
ATOM 3595 N N . ARG A 1 457 ? -11.753 -22.970 -7.838 1.00 93.38 457 ARG A N 1
ATOM 3596 C CA . ARG A 1 457 ? -12.044 -23.098 -9.274 1.00 93.38 457 ARG A CA 1
ATOM 3597 C C . ARG A 1 457 ? -11.178 -22.156 -10.108 1.00 93.38 457 ARG A C 1
ATOM 3599 O O . ARG A 1 457 ? -10.570 -22.585 -11.085 1.00 93.38 457 ARG A O 1
ATOM 3606 N N . LYS A 1 458 ? -11.088 -20.882 -9.715 1.00 91.12 458 LYS A N 1
ATOM 3607 C CA . LYS A 1 458 ? -10.260 -19.886 -10.412 1.00 91.12 458 LYS A CA 1
ATOM 3608 C C . LYS A 1 458 ? -8.770 -20.206 -10.342 1.00 91.12 458 LYS A C 1
ATOM 3610 O O . LYS A 1 458 ? -8.065 -19.983 -11.325 1.00 91.12 458 LYS A O 1
ATOM 3615 N N . HIS A 1 459 ? -8.295 -20.717 -9.208 1.00 92.19 459 HIS A N 1
ATOM 3616 C CA . HIS A 1 459 ? -6.906 -21.129 -9.046 1.00 92.19 459 HIS A CA 1
ATOM 3617 C C . HIS A 1 459 ? -6.547 -22.269 -10.001 1.00 92.19 459 HIS A C 1
ATOM 3619 O O . HIS A 1 459 ? -5.637 -22.121 -10.814 1.00 92.19 459 HIS A O 1
ATOM 3625 N N . TRP A 1 460 ? -7.295 -23.373 -9.966 1.00 91.00 460 TRP A N 1
ATOM 3626 C CA . TRP A 1 460 ? -6.991 -24.541 -10.794 1.00 91.00 460 TRP A CA 1
ATOM 3627 C C . TRP A 1 460 ? -7.156 -24.257 -12.286 1.00 91.00 460 TRP A C 1
ATOM 3629 O O . TRP A 1 460 ? -6.271 -24.596 -13.064 1.00 91.00 460 TRP A O 1
ATOM 3639 N N . ALA A 1 461 ? -8.177 -23.487 -12.678 1.00 90.00 461 ALA A N 1
ATOM 3640 C CA . ALA A 1 461 ? -8.335 -23.041 -14.064 1.00 90.00 461 ALA A CA 1
ATOM 3641 C C . ALA A 1 461 ? -7.164 -22.171 -14.567 1.00 90.00 461 ALA A C 1
ATOM 3643 O O . ALA A 1 461 ? -6.956 -22.046 -15.773 1.00 90.00 461 ALA A O 1
ATOM 3644 N N . LYS A 1 462 ? -6.410 -21.524 -13.667 1.00 88.19 462 LYS A N 1
ATOM 3645 C CA . LYS A 1 462 ? -5.182 -20.795 -14.014 1.00 88.19 462 LYS A CA 1
ATOM 3646 C C . LYS A 1 462 ? -3.984 -21.739 -14.143 1.00 88.19 462 LYS A C 1
ATOM 3648 O O . LYS A 1 462 ? -3.156 -21.501 -15.013 1.00 88.19 462 LYS A O 1
ATOM 3653 N N . MET A 1 463 ? -3.909 -22.777 -13.310 1.00 85.00 463 MET A N 1
ATOM 3654 C CA . MET A 1 463 ? -2.822 -23.766 -13.312 1.00 85.00 463 MET A CA 1
ATOM 3655 C C . MET A 1 463 ? -2.903 -24.751 -14.485 1.00 85.00 463 MET A C 1
ATOM 3657 O O . MET A 1 463 ? -1.875 -25.213 -14.960 1.00 85.00 463 MET A O 1
ATOM 3661 N N . GLU A 1 464 ? -4.107 -25.053 -14.974 1.00 88.00 464 GLU A N 1
ATOM 3662 C CA . GLU A 1 464 ? -4.320 -25.947 -16.123 1.00 88.00 464 GLU A CA 1
ATOM 3663 C C . GLU A 1 464 ? -4.027 -25.288 -17.477 1.00 88.00 464 GLU A C 1
ATOM 3665 O O . GLU A 1 464 ? -3.929 -25.973 -18.497 1.00 88.00 464 GLU A O 1
ATOM 3670 N N . LYS A 1 465 ? -3.882 -23.958 -17.522 1.00 82.12 465 LYS A N 1
ATOM 3671 C CA . LYS A 1 465 ? -3.508 -23.276 -18.762 1.00 82.12 465 LYS A CA 1
ATOM 3672 C C . LYS A 1 465 ? -2.055 -23.624 -19.092 1.00 82.12 465 LYS A C 1
ATOM 3674 O O . LYS A 1 465 ? -1.193 -23.370 -18.250 1.00 82.12 465 LYS A O 1
ATOM 3679 N N . PRO A 1 466 ? -1.763 -24.157 -20.295 1.00 68.94 466 PRO A N 1
ATOM 3680 C CA . PRO A 1 466 ? -0.388 -24.377 -20.720 1.00 68.94 466 PRO A CA 1
ATOM 3681 C C . PRO A 1 466 ? 0.392 -23.069 -20.574 1.00 68.94 466 PRO A C 1
ATOM 3683 O O . PRO A 1 466 ? -0.131 -22.008 -20.926 1.00 68.94 466 PRO A O 1
ATOM 3686 N N . ALA A 1 467 ? 1.616 -23.132 -20.050 1.00 63.47 467 ALA A N 1
ATOM 3687 C CA . ALA A 1 467 ? 2.526 -21.997 -20.113 1.00 63.47 467 ALA A CA 1
ATOM 3688 C C . ALA A 1 467 ? 2.785 -21.704 -21.599 1.00 63.47 467 ALA A C 1
ATOM 3690 O O . ALA A 1 467 ? 3.397 -22.522 -22.284 1.00 63.47 467 ALA A O 1
ATOM 3691 N N . ILE A 1 468 ? 2.211 -20.607 -22.101 1.00 44.94 468 ILE A N 1
ATOM 3692 C CA . ILE A 1 468 ? 2.386 -20.138 -23.484 1.00 44.94 468 ILE A CA 1
ATOM 3693 C C . ILE A 1 468 ? 3.749 -19.472 -23.618 1.00 44.94 468 ILE A C 1
ATOM 3695 O O . ILE A 1 468 ? 4.070 -18.642 -22.733 1.00 44.94 468 ILE A O 1
#

Sequence (468 aa):
MASSSDTLPSLLFHGIVGNPEKRTQCISFHISCDIPKTLSDKLMTPVELRPRPTLKEIRTIKTAIEGVLDELSTVKTTFGFNKCCVCTKPGIPRSRFRPFDLDEDIKNAWDWVSKDTVGLIDKLVAPEKQKVNPIPQVWSRILPTCEGSEKCKKEAEQLAEMWREKDADVNGKVVINSWQDGLGYLPKDGVVRFTKVPITLLAFNCNLCQKHVGSSVNLKCATCQKVIYCSQACMSKDLLEHRKECKSLASQSVSPSQVVHPAKPETSPVSQLSTQLNTLNISSPATAKPIPKRRMVLDNVTLVQKDQNEAPLPMILYHGIAGNPAVPSDSELFRIIMPIPQDMFDAICPPSSVPDPERHKILLEYFGMWELMFTERLAWFCIGCGNETSTFKHHFRFREEVVNSEGLKLLPYVWDCMVPVCEDKDCVQKGEEIVDGIKGKHEHKWEVDWSREEASRKHWAKMEKPAI

Radius of gyration: 26.53 Å; chains: 1; bounding box: 71×70×70 Å

InterPro domains:
  IPR002893 Zinc finger, MYND-type [PF01753] (206-246)
  IPR002893 Zinc finger, MYND-type [PS01360] (206-246)
  IPR002893 Zinc finger, MYND-type [PS50865] (206-246)